Protein AF-A0A453MPE7-F1 (afdb_monomer)

Sequence (387 aa):
TKQEKRRRRRRMACNRCGKRKWESKEACIVCDARYCGYCVLRMMGSMPEGRKCVSCIGGPIDESKRSKLGKSSRTLARLLSPLEVRQILKAEKECQANQLRPEQLIVNGCPLRPEELTDLLSCSRPPQKLKPGRYWYDKESGLWGKDGQKPDRIVSSNLNFSGKLHAKASNGNTQVYINGREITKSELKILKVAHVQCPRDTHFWVYDDGRYEEEGQNNIKGKIWESALTRFACALFSLPVPPGDSNGTKDEIPFVPRAVPDYLDQKRIQKLLLLGPPSAGTSTIFKQAKYLYGTRFTQDELDAIKLMIQSNMFKYLGILLEGRERFEEEALSRLDQTIPEDEAAQKGNLFKPFTPVCFFRHICSVLNCSSMQMKIKLMVQIHVYTQ

Foldseek 3Di:
DVVVVVVVQQLQAQPPPRDRDPDDWQAAQAPRHTHALVCQCVQCPLLQQARHGLVCVLAAGDLVCLVVQLPDDPSCVVNDPPVSSNNRSLSNCQPPRHDDDQQQEAEQNRRGDPVLVLCQLQFPFHDPPDGRAAKYADQFQQFIDHFLAATQERGDHNRDTPHDGAQCRNPADQQEEENNHHHHPLVVVLCVQLVNDTDHNWYWYAGNQQFIDTPPDPDTPGHSQPDPRSVVSCVVSNHYDRDHPPPDDDPCPPPPVPPSRVNSPPDPPDDDDDDDDVPPCSVVVVVVCCSRPNDPQDPVRVVVVVVVVVVVVVVVVVVVVVVVVVVVVVVVVVVVVPDDPDDPDDDDDDPPPPDCVVVVVVVVVVCPPPSNVVVVVVVVVVVVPPD

InterPro domains:
  IPR053057 Extra-large GTP-binding protein [PTHR36486] (3-187)

Mean predicted aligned error: 16.66 Å

Secondary structure (DSSP, 8-state):
-HHHHHHHHHHTS-TTT----SS--EE-TTT--EE-HHHHHHHHTT-BTBS--TTTTTPPPPGGGGGGTT---HHHHHHS-HHHHHHHHHHHHHSGGGSPPGGGEEETTEEPPHHHHHHHHHSSSPPTT--SEEEEE-TTT-EEEETTS---EEPPS----SSPPPTTTT---SSEEETTEEPPHHHHHHHHHTT----TTEEEEE-TTSEEEETT--S--EETT-SHHHHHHHHHTT---PPP---S-----------S-TTTSTT----------TTSSHHHHHHHHHHHHSPPPPHHHHHHHHHHHHHHHHHHHHHHHHHHHHHHHHHHHHHHTT--S--------------THHHHHHHHHHHTSHHHHHHHHHHHHHHHT--

Radius of gyration: 36.45 Å; Cα contacts (8 Å, |Δi|>4): 467; chains: 1; bounding box: 91×44×114 Å

Organism: Aegilops tauschii subsp. strangulata (NCBI:txid200361)

Solvent-accessible surface area (backbone atoms only — not comparable to full-atom values): 22609 Å² total; per-residue (Å²): 107,77,64,56,55,52,53,54,54,55,73,45,27,19,73,81,82,58,53,69,59,92,66,70,56,49,52,21,65,58,82,62,51,30,24,40,82,90,46,33,54,80,46,24,55,91,22,80,57,10,61,28,31,70,90,42,64,80,50,56,57,52,74,91,49,57,90,53,58,54,60,86,50,79,47,54,68,73,76,43,54,73,64,56,50,49,52,25,29,47,26,29,56,51,30,74,43,60,46,87,56,34,75,46,31,26,39,25,87,30,60,39,46,70,65,46,45,48,50,50,66,65,40,97,36,43,75,78,86,74,67,78,45,54,27,30,54,40,42,58,37,6,40,28,26,44,53,58,33,59,54,61,39,65,35,54,48,72,62,78,62,97,32,62,66,46,41,61,36,30,56,31,83,54,56,29,27,49,70,64,26,27,35,32,70,68,56,54,50,46,39,51,67,48,69,50,88,72,61,77,76,37,47,30,42,45,38,49,78,32,38,30,28,45,70,94,46,101,50,79,76,49,50,58,62,73,46,70,67,29,48,50,50,26,58,78,70,58,38,59,76,61,76,72,91,72,81,82,72,95,72,73,69,77,77,66,77,73,66,67,58,76,66,73,56,74,75,80,82,79,84,83,85,86,84,71,64,95,86,68,46,62,69,56,53,50,54,51,48,35,68,76,76,47,73,75,81,49,70,70,56,50,53,53,49,51,52,52,51,52,52,50,51,54,52,51,51,50,53,53,51,54,52,48,51,54,51,54,51,56,53,51,55,56,54,67,74,69,62,74,99,79,76,97,79,76,96,77,89,80,91,68,78,82,60,67,62,63,61,50,54,52,49,50,61,63,54,63,42,74,71,51,56,52,53,55,55,47,51,56,51,53,60,73,70,74,116

pLDDT: mean 77.88, std 19.73, range [29.89, 96.62]

Structure (mmCIF, N/CA/C/O backbone):
data_AF-A0A453MPE7-F1
#
_entry.id   AF-A0A453MPE7-F1
#
loop_
_atom_site.group_PDB
_atom_site.id
_atom_site.type_symbol
_atom_site.label_atom_id
_atom_site.label_alt_id
_atom_site.label_comp_id
_atom_site.label_asym_id
_atom_site.label_entity_id
_atom_site.label_seq_id
_atom_site.pdbx_PDB_ins_code
_atom_site.Cartn_x
_atom_site.Cartn_y
_atom_site.Cartn_z
_atom_site.occupancy
_atom_site.B_iso_or_equiv
_atom_site.auth_seq_id
_atom_site.auth_comp_id
_atom_site.auth_asym_id
_atom_site.auth_atom_id
_atom_site.pdbx_PDB_model_num
ATOM 1 N N . THR A 1 1 ? -12.204 -27.503 -20.606 1.00 63.03 1 THR A N 1
ATOM 2 C CA . THR A 1 1 ? -12.668 -26.999 -21.925 1.00 63.03 1 THR A CA 1
ATOM 3 C C . THR A 1 1 ? -11.494 -26.732 -22.874 1.00 63.03 1 THR A C 1
ATOM 5 O O . THR A 1 1 ? -10.366 -26.526 -22.428 1.00 63.03 1 THR A O 1
ATOM 8 N N . LYS A 1 2 ? -11.717 -26.729 -24.199 1.00 56.97 2 LYS A N 1
ATOM 9 C CA . LYS A 1 2 ? -10.693 -26.462 -25.247 1.00 56.97 2 LYS A CA 1
ATOM 10 C C . LYS A 1 2 ? -10.025 -25.078 -25.081 1.00 56.97 2 LYS A C 1
ATOM 12 O O . LYS A 1 2 ? -8.844 -24.901 -25.388 1.00 56.97 2 LYS A O 1
ATOM 17 N N . GLN A 1 3 ? -10.761 -24.127 -24.506 1.00 55.16 3 GLN A N 1
ATOM 18 C CA . GLN A 1 3 ? -10.329 -22.763 -24.180 1.00 55.16 3 GLN A CA 1
ATOM 19 C C . GLN A 1 3 ? -9.338 -22.716 -22.997 1.00 55.16 3 GLN A C 1
ATOM 21 O O . GLN A 1 3 ? -8.318 -22.030 -23.081 1.00 55.16 3 GLN A O 1
ATOM 26 N N . GLU A 1 4 ? -9.551 -23.535 -21.959 1.00 56.50 4 GLU A N 1
ATOM 27 C CA . GLU A 1 4 ? -8.631 -23.729 -20.821 1.00 56.50 4 GLU A CA 1
ATOM 28 C C . GLU A 1 4 ? -7.264 -24.265 -21.290 1.00 56.50 4 GLU A C 1
ATOM 30 O O . GLU A 1 4 ? -6.205 -23.740 -20.935 1.00 56.50 4 GLU A O 1
ATOM 35 N N . LYS A 1 5 ? -7.273 -25.269 -22.183 1.00 55.72 5 LYS A N 1
ATOM 36 C CA . LYS A 1 5 ? -6.050 -25.840 -22.778 1.00 55.72 5 LYS A CA 1
ATOM 37 C C . LYS A 1 5 ? -5.304 -24.815 -23.648 1.00 55.72 5 LYS A C 1
ATOM 39 O O . LYS A 1 5 ? -4.077 -24.748 -23.586 1.00 55.72 5 LYS A O 1
ATOM 44 N N . ARG A 1 6 ? -6.011 -23.972 -24.415 1.00 59.34 6 ARG A N 1
ATOM 45 C CA . ARG A 1 6 ? -5.408 -22.864 -25.191 1.00 59.34 6 ARG A CA 1
ATOM 46 C C . ARG A 1 6 ? -4.797 -21.782 -24.286 1.00 59.34 6 ARG A C 1
ATOM 48 O O . ARG A 1 6 ? -3.678 -21.346 -24.555 1.00 59.34 6 ARG A O 1
ATOM 55 N N . ARG A 1 7 ? -5.464 -21.403 -23.186 1.00 59.88 7 ARG A N 1
ATOM 56 C CA . ARG A 1 7 ? -4.928 -20.472 -22.170 1.00 59.88 7 ARG A CA 1
ATOM 57 C C . ARG A 1 7 ? -3.668 -21.024 -21.493 1.00 59.88 7 ARG A C 1
ATOM 59 O O . ARG A 1 7 ? -2.670 -20.312 -21.408 1.00 59.88 7 ARG A O 1
ATOM 66 N N . ARG A 1 8 ? -3.658 -22.306 -21.101 1.00 58.84 8 ARG A N 1
ATOM 67 C CA . ARG A 1 8 ? -2.460 -22.983 -20.560 1.00 58.84 8 ARG A CA 1
ATOM 68 C C . ARG A 1 8 ? -1.302 -23.015 -21.566 1.00 58.84 8 ARG A C 1
ATOM 70 O O . ARG A 1 8 ? -0.178 -22.690 -21.199 1.00 58.84 8 ARG A O 1
ATOM 77 N N . ARG A 1 9 ? -1.574 -23.312 -22.843 1.00 56.69 9 ARG A N 1
ATOM 78 C CA . ARG A 1 9 ? -0.557 -23.311 -23.915 1.00 56.69 9 ARG A CA 1
ATOM 79 C C . ARG A 1 9 ? 0.051 -21.923 -24.163 1.00 56.69 9 ARG A C 1
ATOM 81 O O . ARG A 1 9 ? 1.258 -21.833 -24.367 1.00 56.69 9 ARG A O 1
ATOM 88 N N . ARG A 1 10 ? -0.744 -20.844 -24.097 1.00 58.81 10 ARG A N 1
ATOM 89 C CA . ARG A 1 10 ? -0.241 -19.456 -24.190 1.00 58.81 10 ARG A CA 1
ATOM 90 C C . ARG A 1 10 ? 0.620 -19.067 -22.983 1.00 58.81 10 ARG A C 1
ATOM 92 O O . ARG A 1 10 ? 1.672 -18.469 -23.173 1.00 58.81 10 ARG A O 1
ATOM 99 N N . ARG A 1 11 ? 0.255 -19.496 -21.766 1.00 63.97 11 ARG A N 1
ATOM 100 C CA . ARG A 1 11 ? 1.061 -19.275 -20.542 1.00 63.97 11 ARG A CA 1
ATOM 101 C C . ARG A 1 11 ? 2.455 -19.923 -20.602 1.00 63.97 11 ARG A C 1
ATOM 103 O O . ARG A 1 11 ? 3.358 -19.492 -19.890 1.00 63.97 11 ARG A O 1
ATOM 110 N N . MET A 1 12 ? 2.642 -20.934 -21.453 1.00 72.25 12 MET A N 1
ATOM 111 C CA . MET A 1 12 ? 3.911 -21.647 -21.634 1.00 72.25 12 MET A CA 1
ATOM 112 C C . MET A 1 12 ? 4.780 -21.109 -22.775 1.00 72.25 12 MET A C 1
ATOM 114 O O . MET A 1 12 ? 5.899 -21.589 -22.932 1.00 72.25 12 MET A O 1
ATOM 118 N N . ALA A 1 13 ? 4.346 -20.116 -23.556 1.00 87.38 13 ALA A N 1
ATOM 119 C CA . ALA A 1 13 ? 5.171 -19.470 -24.586 1.00 87.38 13 ALA A CA 1
ATOM 120 C C . ALA A 1 13 ? 5.829 -18.192 -24.042 1.00 87.38 13 ALA A C 1
ATOM 122 O O . ALA A 1 13 ? 5.435 -17.691 -22.992 1.00 87.38 13 ALA A O 1
ATOM 123 N N . CYS A 1 14 ? 6.926 -17.738 -24.644 1.00 91.12 14 CYS A N 1
ATOM 124 C CA . CYS A 1 14 ? 7.448 -16.398 -24.376 1.00 91.12 14 CYS A CA 1
ATOM 125 C C . CYS A 1 14 ? 6.673 -15.394 -25.235 1.00 91.12 14 CYS A C 1
ATOM 127 O O . CYS A 1 14 ? 6.566 -15.604 -26.439 1.00 91.12 14 CYS A O 1
ATOM 129 N N . ASN A 1 15 ? 6.190 -14.299 -24.644 1.00 91.94 15 ASN A N 1
ATOM 130 C CA . ASN A 1 15 ? 5.424 -13.269 -25.352 1.00 91.94 15 ASN A CA 1
ATOM 131 C C . ASN A 1 15 ? 6.216 -12.551 -26.454 1.00 91.94 15 ASN A C 1
ATOM 133 O O . ASN A 1 15 ? 5.603 -11.977 -27.342 1.00 91.94 15 ASN A O 1
ATOM 137 N N . ARG A 1 16 ? 7.554 -12.592 -26.413 1.00 90.19 16 ARG A N 1
ATOM 138 C CA . ARG A 1 16 ? 8.409 -12.013 -27.456 1.00 90.19 16 ARG A CA 1
ATOM 139 C C . ARG A 1 16 ? 8.795 -13.033 -28.525 1.00 90.19 16 ARG A C 1
ATOM 141 O O . ARG A 1 16 ? 8.471 -12.860 -29.685 1.00 90.19 16 ARG A O 1
ATOM 148 N N . CYS A 1 17 ? 9.524 -14.087 -28.148 1.00 91.06 17 CYS A N 1
ATOM 149 C CA . CYS A 1 17 ? 10.105 -15.018 -29.125 1.00 91.06 17 CYS A CA 1
ATOM 150 C C . CYS A 1 17 ? 9.214 -16.223 -29.461 1.00 91.06 17 CYS A C 1
ATOM 152 O O . CYS A 1 17 ? 9.641 -17.097 -30.208 1.00 91.06 17 CYS A O 1
ATOM 154 N N . GLY A 1 18 ? 8.037 -16.360 -28.841 1.00 87.44 18 GLY A N 1
ATOM 155 C CA . GLY A 1 18 ? 7.117 -17.486 -29.050 1.00 87.44 18 GLY A CA 1
ATOM 156 C C . GLY A 1 18 ? 7.599 -18.841 -28.509 1.00 87.44 18 GLY A C 1
ATOM 157 O O . GLY A 1 18 ? 6.794 -19.760 -28.345 1.00 87.44 18 GLY A O 1
ATOM 158 N N . LYS A 1 19 ? 8.888 -18.977 -28.162 1.00 86.50 19 LYS A N 1
ATOM 159 C CA . LYS A 1 19 ? 9.497 -20.250 -27.748 1.00 86.50 19 LYS A CA 1
ATOM 160 C C . LYS A 1 19 ? 8.888 -20.785 -26.447 1.00 86.50 19 LYS A C 1
ATOM 162 O O . LYS A 1 19 ? 8.710 -20.064 -25.454 1.00 86.50 19 LYS A O 1
ATOM 167 N N . ARG A 1 20 ? 8.603 -22.088 -26.440 1.00 79.31 20 ARG A N 1
ATOM 168 C CA . ARG A 1 20 ? 8.082 -22.842 -25.291 1.00 79.31 20 ARG A CA 1
ATOM 169 C C . ARG A 1 20 ? 9.226 -23.566 -24.590 1.00 79.31 20 ARG A C 1
ATOM 171 O O . ARG A 1 20 ? 9.431 -24.753 -24.787 1.00 79.31 20 ARG A O 1
ATOM 178 N N . LYS A 1 21 ? 10.008 -22.821 -23.810 1.00 70.00 21 LYS A N 1
ATOM 179 C CA . LYS A 1 21 ? 11.000 -23.415 -22.908 1.00 70.00 21 LYS A CA 1
ATOM 180 C C . LYS A 1 21 ? 10.341 -23.853 -21.597 1.00 70.00 21 LYS A C 1
ATOM 182 O O . LYS A 1 21 ? 9.449 -23.153 -21.113 1.00 70.00 21 LYS A O 1
ATOM 187 N N . TRP A 1 22 ? 10.829 -24.959 -21.036 1.00 67.12 22 TRP A N 1
ATOM 188 C CA . TRP A 1 22 ? 10.474 -25.469 -19.703 1.00 67.12 22 TRP A CA 1
ATOM 189 C C . TRP A 1 22 ? 11.052 -24.625 -18.554 1.00 67.12 22 TRP A C 1
ATOM 191 O O . TRP A 1 22 ? 10.605 -24.736 -17.416 1.00 67.12 22 TRP A O 1
ATOM 201 N N . GLU A 1 23 ? 12.022 -23.755 -18.849 1.00 75.62 23 GLU A N 1
ATOM 202 C CA . GLU A 1 23 ? 12.609 -22.811 -17.895 1.00 75.62 23 GLU A CA 1
ATOM 203 C C . GLU A 1 23 ? 11.562 -21.856 -17.290 1.00 75.62 23 GLU A C 1
ATOM 205 O O . GLU A 1 23 ? 10.585 -21.457 -17.940 1.00 75.62 23 GLU A O 1
ATOM 210 N N . SER A 1 24 ? 11.801 -21.433 -16.042 1.00 82.62 24 SER A N 1
ATOM 211 C CA . SER A 1 24 ? 10.992 -20.403 -15.393 1.00 82.62 24 SER A CA 1
ATOM 212 C C . SER A 1 24 ? 11.053 -19.092 -16.180 1.00 82.62 24 SER A C 1
ATOM 214 O O . SER A 1 24 ? 12.093 -18.695 -16.702 1.00 82.62 24 SER A O 1
ATOM 216 N N . LYS A 1 25 ? 9.911 -18.412 -16.267 1.00 89.69 25 LYS A N 1
ATOM 217 C CA . LYS A 1 25 ? 9.763 -17.136 -16.974 1.00 89.69 25 LYS A CA 1
ATOM 218 C C . LYS A 1 25 ? 9.441 -16.025 -16.009 1.00 89.69 25 LYS A C 1
ATOM 220 O O . LYS A 1 25 ? 8.715 -16.266 -15.042 1.00 89.69 25 LYS A O 1
ATOM 225 N N . GLU A 1 26 ? 9.905 -14.830 -16.339 1.00 93.19 26 GLU A N 1
ATOM 226 C CA . GLU A 1 26 ? 9.508 -13.625 -15.627 1.00 93.19 26 GLU A CA 1
ATOM 227 C C . GLU A 1 26 ? 8.218 -13.068 -16.211 1.00 93.19 26 GLU A C 1
ATOM 229 O O . GLU A 1 26 ? 8.052 -13.040 -17.430 1.00 93.19 26 GLU A O 1
ATOM 234 N N . ALA A 1 27 ? 7.288 -12.668 -15.350 1.00 93.31 27 ALA A N 1
ATOM 235 C CA . ALA A 1 27 ? 6.008 -12.117 -15.770 1.00 93.31 27 ALA A CA 1
ATOM 236 C C . ALA A 1 27 ? 5.960 -10.624 -15.466 1.00 93.31 27 ALA A C 1
ATOM 238 O O . ALA A 1 27 ? 6.362 -10.204 -14.383 1.00 93.31 27 ALA A O 1
ATOM 239 N N . CYS A 1 28 ? 5.428 -9.837 -16.400 1.00 94.25 28 CYS A N 1
ATOM 240 C CA . CYS A 1 28 ? 5.066 -8.462 -16.103 1.00 94.25 28 CYS A CA 1
ATOM 241 C C . CYS A 1 28 ? 3.946 -8.445 -15.060 1.00 94.25 28 CYS A C 1
ATOM 243 O O . CYS A 1 28 ? 2.913 -9.086 -15.251 1.00 94.25 28 CYS A O 1
ATOM 245 N N . ILE A 1 29 ? 4.137 -7.696 -13.974 1.00 93.69 29 ILE A N 1
ATOM 246 C CA . ILE A 1 29 ? 3.162 -7.620 -12.883 1.00 93.69 29 ILE A CA 1
ATOM 247 C C . ILE A 1 29 ? 1.847 -6.939 -13.302 1.00 93.69 29 ILE A C 1
ATOM 249 O O . ILE A 1 29 ? 0.798 -7.240 -12.739 1.00 93.69 29 ILE A O 1
ATOM 253 N N . VAL A 1 30 ? 1.880 -6.094 -14.335 1.00 93.81 30 VAL A N 1
ATOM 254 C CA . VAL A 1 30 ? 0.705 -5.394 -14.873 1.00 93.81 30 VAL A CA 1
ATOM 255 C C . VAL A 1 30 ? -0.036 -6.287 -15.875 1.00 93.81 30 VAL A C 1
ATOM 257 O O . VAL A 1 30 ? -1.110 -6.793 -15.566 1.00 93.81 30 VAL A O 1
ATOM 260 N N . CYS A 1 31 ? 0.558 -6.563 -17.042 1.00 93.38 31 CYS A N 1
ATOM 261 C CA . CYS A 1 31 ? -0.129 -7.234 -18.157 1.00 93.38 31 CYS A CA 1
ATOM 262 C C . CYS A 1 31 ? -0.021 -8.772 -18.180 1.00 93.38 31 CYS A C 1
ATOM 264 O O . CYS A 1 31 ? -0.506 -9.406 -19.115 1.00 93.38 31 CYS A O 1
ATOM 266 N N . ASP A 1 32 ? 0.663 -9.388 -17.210 1.00 92.75 32 ASP A N 1
ATOM 267 C CA . ASP A 1 32 ? 0.915 -10.839 -17.125 1.00 92.75 32 ASP A CA 1
ATOM 268 C C . ASP A 1 32 ? 1.680 -11.463 -18.306 1.00 92.75 32 ASP A C 1
ATOM 270 O O . ASP A 1 32 ? 1.853 -12.688 -18.360 1.00 92.75 32 ASP A O 1
ATOM 274 N N . ALA A 1 33 ? 2.197 -10.651 -19.233 1.00 92.75 33 ALA A N 1
ATOM 275 C CA . ALA A 1 33 ? 3.058 -11.115 -20.315 1.00 92.75 33 ALA A CA 1
ATOM 276 C C . ALA A 1 33 ? 4.319 -11.785 -19.750 1.00 92.75 33 ALA A C 1
ATOM 278 O O . ALA A 1 33 ? 4.974 -11.239 -18.859 1.00 92.75 33 ALA A O 1
ATOM 279 N N . ARG A 1 34 ? 4.666 -12.973 -20.263 1.00 92.62 34 ARG A N 1
ATOM 280 C CA . ARG A 1 34 ? 5.761 -13.801 -19.734 1.00 92.62 34 ARG A CA 1
ATOM 281 C C . ARG A 1 34 ? 6.949 -13.826 -20.687 1.00 92.62 34 ARG A C 1
ATOM 283 O O . ARG A 1 34 ? 6.812 -14.144 -21.870 1.00 92.62 34 ARG A O 1
ATOM 290 N N . TYR A 1 35 ? 8.143 -13.596 -20.158 1.00 92.12 35 TYR A N 1
ATOM 291 C CA . TYR A 1 35 ? 9.383 -13.517 -20.922 1.00 92.12 35 TYR A CA 1
ATOM 292 C C . TYR A 1 35 ? 10.392 -14.565 -20.443 1.00 92.12 35 TYR A C 1
ATOM 294 O O . TYR A 1 35 ? 10.542 -14.805 -19.246 1.00 92.12 35 TYR A O 1
ATOM 302 N N . CYS A 1 36 ? 11.061 -15.237 -21.385 1.00 91.12 36 CYS A N 1
ATOM 303 C CA . CYS A 1 36 ? 12.191 -16.109 -21.054 1.00 91.12 36 CYS A CA 1
ATOM 304 C C . CYS A 1 36 ? 13.419 -15.274 -20.666 1.00 91.12 36 CYS A C 1
ATOM 306 O O . CYS A 1 36 ? 13.466 -14.080 -20.967 1.00 91.12 36 CYS A O 1
ATOM 308 N N . GLY A 1 37 ? 14.428 -15.905 -20.059 1.00 88.25 37 GLY A N 1
ATOM 309 C CA . GLY A 1 37 ? 15.609 -15.187 -19.568 1.00 88.25 37 GLY A CA 1
ATOM 310 C C . GLY A 1 37 ? 16.366 -14.391 -20.637 1.00 88.25 37 GLY A C 1
ATOM 311 O O . GLY A 1 37 ? 16.838 -13.298 -20.366 1.00 88.25 37 GLY A O 1
ATOM 312 N N . TYR A 1 38 ? 16.364 -14.849 -21.891 1.00 89.44 38 TYR A N 1
ATOM 313 C CA . TYR A 1 38 ? 16.977 -14.115 -23.009 1.00 89.44 38 TYR A CA 1
ATOM 314 C C . TYR A 1 38 ? 16.170 -12.897 -23.482 1.00 89.44 38 TYR A C 1
ATOM 316 O O . TYR A 1 38 ? 16.699 -12.014 -24.151 1.00 89.44 38 TYR A O 1
ATOM 324 N N . CYS A 1 39 ? 14.863 -12.869 -23.218 1.00 92.12 39 CYS A N 1
ATOM 325 C CA . CYS A 1 39 ? 13.967 -11.817 -23.698 1.00 92.12 39 CYS A CA 1
ATOM 326 C C . CYS A 1 39 ? 13.581 -10.818 -22.607 1.00 92.12 39 CYS A C 1
ATOM 328 O O . CYS A 1 39 ? 13.139 -9.726 -22.951 1.00 92.12 39 CYS A O 1
ATOM 330 N N . VAL A 1 40 ? 13.719 -11.176 -21.327 1.00 92.25 40 VAL A N 1
ATOM 331 C CA . VAL A 1 40 ? 13.225 -10.357 -20.213 1.00 92.25 40 VAL A CA 1
ATOM 332 C C . VAL A 1 40 ? 13.891 -8.983 -20.168 1.00 92.25 40 VAL A C 1
ATOM 334 O O . VAL A 1 40 ? 13.175 -7.989 -20.206 1.00 92.25 40 VAL A O 1
ATOM 337 N N . LEU A 1 41 ? 15.224 -8.906 -20.220 1.00 90.31 41 LEU A N 1
ATOM 338 C CA . LEU A 1 41 ? 15.950 -7.628 -20.166 1.00 90.31 41 LEU A CA 1
ATOM 339 C C . LEU A 1 41 ? 15.633 -6.731 -21.366 1.00 90.31 41 LEU A C 1
ATOM 341 O O . LEU A 1 41 ? 15.549 -5.518 -21.238 1.00 90.31 41 LEU A O 1
ATOM 345 N N . ARG A 1 42 ? 15.351 -7.316 -22.534 1.00 90.50 42 ARG A N 1
ATOM 346 C CA . ARG A 1 42 ? 14.952 -6.527 -23.704 1.00 90.50 42 ARG A CA 1
ATOM 347 C C . ARG A 1 42 ? 13.510 -6.015 -23.643 1.00 90.50 42 ARG A C 1
ATOM 349 O O . ARG A 1 42 ? 13.171 -5.117 -24.399 1.00 90.50 42 ARG A O 1
ATOM 356 N N . MET A 1 43 ? 12.646 -6.636 -22.839 1.00 91.50 43 MET A N 1
ATOM 357 C CA . MET A 1 43 ? 11.226 -6.268 -22.734 1.00 91.50 43 MET A CA 1
ATOM 358 C C . MET A 1 43 ? 10.908 -5.467 -21.476 1.00 91.50 43 MET A C 1
ATOM 360 O O . MET A 1 43 ? 9.894 -4.776 -21.448 1.00 91.50 43 MET A O 1
ATOM 364 N N . MET A 1 44 ? 11.738 -5.574 -20.442 1.00 91.12 44 MET A N 1
ATOM 365 C CA . MET A 1 44 ? 11.601 -4.867 -19.166 1.00 91.12 44 MET A CA 1
ATOM 366 C C . MET A 1 44 ? 12.700 -3.816 -18.945 1.00 91.12 44 MET A C 1
ATOM 368 O O . MET A 1 44 ? 12.631 -3.058 -17.983 1.00 91.12 44 MET A O 1
ATOM 372 N N . GLY A 1 45 ? 13.691 -3.741 -19.840 1.00 87.25 45 GLY A N 1
ATOM 373 C CA . GLY A 1 45 ? 14.793 -2.788 -19.744 1.00 87.25 45 GLY A CA 1
ATOM 374 C C . GLY A 1 45 ? 15.602 -2.988 -18.463 1.00 87.25 45 GLY A C 1
ATOM 375 O O . GLY A 1 45 ? 15.871 -4.120 -18.058 1.00 87.25 45 GLY A O 1
ATOM 376 N N . SER A 1 46 ? 15.940 -1.874 -17.816 1.00 83.44 46 SER A N 1
ATOM 377 C CA . SER A 1 46 ? 16.605 -1.813 -16.509 1.00 83.44 46 SER A CA 1
ATOM 378 C C . SER A 1 46 ? 15.664 -2.017 -15.311 1.00 83.44 46 SER A C 1
ATOM 380 O O . SER A 1 46 ? 16.123 -1.983 -14.176 1.00 83.44 46 SER A O 1
ATOM 382 N N . MET A 1 47 ? 14.362 -2.245 -15.543 1.00 88.69 47 MET A N 1
ATOM 383 C CA . MET A 1 47 ? 13.336 -2.445 -14.505 1.00 88.69 47 MET A CA 1
ATOM 384 C C . MET A 1 47 ? 13.212 -1.294 -13.472 1.00 88.69 47 MET A C 1
ATOM 386 O O . MET A 1 47 ? 13.227 -1.551 -12.265 1.00 88.69 47 MET A O 1
ATOM 390 N N . PRO A 1 48 ? 13.011 -0.031 -13.912 1.00 85.75 48 PRO A N 1
ATOM 391 C CA . PRO A 1 48 ? 12.903 1.137 -13.022 1.00 85.75 48 PRO A CA 1
ATOM 392 C C . PRO A 1 48 ? 11.690 1.129 -12.087 1.00 85.75 48 PRO A C 1
ATOM 394 O O . PRO A 1 48 ? 11.720 1.754 -11.038 1.00 85.75 48 PRO A O 1
ATOM 397 N N . GLU A 1 49 ? 10.616 0.434 -12.456 1.00 91.88 49 GLU A N 1
ATOM 398 C CA . GLU A 1 49 ? 9.418 0.256 -11.622 1.00 91.88 49 GLU A CA 1
ATOM 399 C C . GLU A 1 49 ? 9.233 -1.215 -11.222 1.00 91.88 49 GLU A C 1
ATOM 401 O O . GLU A 1 49 ? 8.111 -1.707 -11.045 1.00 91.88 49 GLU A O 1
ATOM 406 N N . GLY A 1 50 ? 10.340 -1.957 -11.149 1.00 92.56 50 GLY A N 1
ATOM 407 C CA . GLY A 1 50 ? 10.317 -3.389 -10.908 1.00 92.56 50 GLY A CA 1
ATOM 408 C C . GLY A 1 50 ? 9.974 -4.202 -12.150 1.00 92.56 50 GLY A C 1
ATOM 409 O O . GLY A 1 50 ? 10.313 -3.848 -13.281 1.00 92.56 50 GLY A O 1
ATOM 410 N N . ARG A 1 51 ? 9.265 -5.318 -11.950 1.00 94.06 51 ARG A N 1
ATOM 411 C CA . ARG A 1 51 ? 8.900 -6.274 -13.011 1.00 94.06 51 ARG A CA 1
ATOM 412 C C . ARG A 1 51 ? 7.773 -5.775 -13.920 1.00 94.06 51 ARG A C 1
ATOM 414 O O . ARG A 1 51 ? 6.734 -6.426 -14.076 1.00 94.06 51 ARG A O 1
ATOM 421 N N . LYS A 1 52 ? 7.969 -4.628 -14.562 1.00 94.50 52 LYS A N 1
ATOM 422 C CA . LYS A 1 52 ? 7.086 -4.075 -15.593 1.00 94.50 52 LYS A CA 1
ATOM 423 C C . LYS A 1 52 ? 7.776 -4.149 -16.947 1.00 94.50 52 LYS A C 1
ATOM 425 O O . LYS A 1 52 ? 8.972 -3.906 -17.054 1.00 94.50 52 LYS A O 1
ATOM 430 N N . CYS A 1 53 ? 7.041 -4.532 -17.991 1.00 93.94 53 CYS A N 1
ATOM 431 C CA . CYS A 1 53 ? 7.563 -4.352 -19.343 1.00 93.94 53 CYS A CA 1
ATOM 432 C C . CYS A 1 53 ? 7.539 -2.868 -19.711 1.00 93.94 53 CYS A C 1
ATOM 434 O O . CYS A 1 53 ? 6.754 -2.113 -19.145 1.00 93.94 53 CYS A O 1
ATOM 436 N N . VAL A 1 54 ? 8.361 -2.466 -20.678 1.00 90.50 54 VAL A N 1
ATOM 437 C CA . VAL A 1 54 ? 8.524 -1.062 -21.101 1.00 90.50 54 VAL A CA 1
ATOM 438 C C . VAL A 1 54 ? 7.204 -0.373 -21.469 1.00 90.50 54 VAL A C 1
ATOM 440 O O . VAL A 1 54 ? 7.050 0.824 -21.280 1.00 90.50 54 VAL A O 1
ATOM 443 N N . SER A 1 55 ? 6.214 -1.131 -21.944 1.00 89.62 55 SER A N 1
ATOM 444 C CA . SER A 1 55 ? 4.874 -0.628 -22.270 1.00 89.62 55 SER A CA 1
ATOM 445 C C . SER A 1 55 ? 3.946 -0.447 -21.063 1.00 89.62 55 SER A C 1
ATOM 447 O O . SER A 1 55 ? 2.870 0.113 -21.216 1.00 89.62 55 SER A O 1
ATOM 449 N N . CYS A 1 56 ? 4.309 -0.983 -19.898 1.00 93.75 56 CYS A N 1
ATOM 450 C CA . CYS A 1 56 ? 3.504 -0.962 -18.675 1.00 93.75 56 CYS A CA 1
ATOM 451 C C . CYS A 1 56 ? 4.120 -0.099 -17.565 1.00 93.75 56 CYS A C 1
ATOM 453 O O . CYS A 1 56 ? 3.554 -0.051 -16.475 1.00 93.75 56 CYS A O 1
ATOM 455 N N . ILE A 1 57 ? 5.265 0.541 -17.814 1.00 89.38 57 ILE A N 1
ATOM 456 C CA . ILE A 1 57 ? 5.838 1.554 -16.916 1.00 89.38 57 ILE A CA 1
ATOM 457 C C . ILE A 1 57 ? 4.802 2.676 -16.727 1.00 89.38 57 ILE A C 1
ATOM 459 O O . ILE A 1 57 ? 4.101 3.029 -17.674 1.00 89.38 57 ILE A O 1
ATOM 463 N N . GLY A 1 58 ? 4.636 3.158 -15.495 1.00 87.62 58 GLY A N 1
ATOM 464 C CA . GLY A 1 58 ? 3.586 4.096 -15.088 1.00 87.62 58 GLY A CA 1
ATOM 465 C C . GLY A 1 58 ? 2.210 3.457 -14.859 1.00 87.62 58 GLY A C 1
ATOM 466 O O . GLY A 1 58 ? 1.341 4.065 -14.241 1.00 87.62 58 GLY A O 1
ATOM 467 N N . GLY A 1 59 ? 1.993 2.216 -15.308 1.00 89.62 59 GLY A N 1
ATOM 468 C CA . GLY A 1 59 ? 0.721 1.514 -15.142 1.00 89.62 59 GLY A CA 1
ATOM 469 C C . GLY A 1 59 ? 0.538 0.945 -13.728 1.00 89.62 59 GLY A C 1
ATOM 470 O O . GLY A 1 59 ? 1.496 0.380 -13.180 1.00 89.62 59 GLY A O 1
ATOM 471 N N . PRO A 1 60 ? -0.671 1.027 -13.139 1.00 90.56 60 PRO A N 1
ATOM 472 C CA . PRO A 1 60 ? -0.943 0.458 -11.827 1.00 90.56 60 PRO A CA 1
ATOM 473 C C . PRO A 1 60 ? -0.964 -1.071 -11.869 1.00 90.56 60 PRO A C 1
ATOM 475 O O . PRO A 1 60 ? -1.247 -1.693 -12.897 1.00 90.56 60 PRO A O 1
ATOM 478 N N . ILE A 1 61 ? -0.674 -1.693 -10.729 1.00 92.62 61 ILE A N 1
ATOM 479 C CA . ILE A 1 61 ? -0.803 -3.144 -10.581 1.00 92.62 61 ILE A CA 1
ATOM 480 C C . ILE A 1 61 ? -2.246 -3.555 -10.307 1.00 92.62 61 ILE A C 1
ATOM 482 O O . ILE A 1 61 ? -3.047 -2.801 -9.763 1.00 92.62 61 ILE A O 1
ATOM 486 N N . ASP A 1 62 ? -2.537 -4.817 -10.607 1.00 89.56 62 ASP A N 1
ATOM 487 C CA . ASP A 1 62 ? -3.697 -5.497 -10.046 1.00 89.56 62 ASP A CA 1
ATOM 488 C C . ASP A 1 62 ? -3.479 -5.734 -8.542 1.00 89.56 62 ASP A C 1
ATOM 490 O O . ASP A 1 62 ? -2.467 -6.301 -8.112 1.00 89.56 62 ASP A O 1
ATOM 494 N N . GLU A 1 63 ? -4.460 -5.328 -7.745 1.00 87.38 63 GLU A N 1
ATOM 495 C CA . GLU A 1 63 ? -4.444 -5.402 -6.288 1.00 87.38 63 GLU A CA 1
ATOM 496 C C . GLU A 1 63 ? -4.298 -6.828 -5.742 1.00 87.38 63 GLU A C 1
ATOM 498 O O . GLU A 1 63 ? -3.653 -7.050 -4.711 1.00 87.38 63 GLU A O 1
ATOM 503 N N . SER A 1 64 ? -4.778 -7.832 -6.481 1.00 86.31 64 SER A N 1
ATOM 504 C CA . SER A 1 64 ? -4.570 -9.246 -6.148 1.00 86.31 64 SER A CA 1
ATOM 505 C C . SER A 1 64 ? -3.083 -9.639 -6.119 1.00 86.31 64 SER A C 1
ATOM 507 O O . SER A 1 64 ? -2.682 -10.590 -5.436 1.00 86.31 64 SER A O 1
ATOM 509 N N . LYS A 1 65 ? -2.227 -8.885 -6.823 1.00 89.12 65 LYS A N 1
ATOM 510 C CA . LYS A 1 65 ? -0.784 -9.125 -6.936 1.00 89.12 65 LYS A CA 1
ATOM 511 C C . LYS A 1 65 ? 0.036 -8.338 -5.917 1.00 89.12 65 LYS A C 1
ATOM 513 O O . LYS A 1 65 ? 1.217 -8.653 -5.772 1.00 89.12 65 LYS A O 1
ATOM 518 N N . ARG A 1 66 ? -0.549 -7.408 -5.146 1.00 88.25 66 ARG A N 1
ATOM 519 C CA . ARG A 1 66 ? 0.194 -6.587 -4.165 1.00 88.25 66 ARG A CA 1
ATOM 520 C C . ARG A 1 66 ? 0.974 -7.431 -3.150 1.00 88.25 66 ARG A C 1
ATOM 522 O O . ARG A 1 66 ? 2.111 -7.121 -2.816 1.00 88.25 66 ARG A O 1
ATOM 529 N N . SER A 1 67 ? 0.425 -8.575 -2.734 1.00 86.38 67 SER A N 1
ATOM 530 C CA . SER A 1 67 ? 1.100 -9.530 -1.832 1.00 86.38 67 SER A CA 1
ATOM 531 C C . SER A 1 67 ? 2.384 -10.163 -2.402 1.00 86.38 67 SER A C 1
ATOM 533 O O . SER A 1 67 ? 3.131 -10.825 -1.671 1.00 86.38 67 SER A O 1
ATOM 535 N N . LYS A 1 68 ? 2.630 -10.007 -3.708 1.00 89.25 68 LYS A N 1
ATOM 536 C CA . LYS A 1 68 ? 3.807 -10.503 -4.430 1.00 89.25 68 LYS A CA 1
ATOM 537 C C . LYS A 1 68 ? 4.860 -9.419 -4.672 1.00 89.25 68 LYS A C 1
ATOM 539 O O . LYS A 1 68 ? 5.926 -9.770 -5.181 1.00 89.25 68 LYS A O 1
ATOM 544 N N . LEU A 1 69 ? 4.580 -8.158 -4.326 1.00 90.06 69 LEU A N 1
ATOM 545 C CA . LEU A 1 69 ? 5.517 -7.058 -4.539 1.00 90.06 69 LEU A CA 1
ATOM 546 C C . LEU A 1 69 ? 6.817 -7.269 -3.770 1.00 90.06 69 LEU A C 1
ATOM 548 O O . LEU A 1 69 ? 6.826 -7.602 -2.580 1.00 90.06 69 LEU A O 1
ATOM 552 N N . GLY A 1 70 ? 7.921 -7.087 -4.487 1.00 89.00 70 GLY A N 1
ATOM 553 C CA . GLY A 1 70 ? 9.279 -7.229 -3.986 1.00 89.00 70 GLY A CA 1
ATOM 554 C C . GLY A 1 70 ? 9.635 -8.634 -3.493 1.00 89.00 70 GLY A C 1
ATOM 555 O O . GLY A 1 70 ? 10.574 -8.795 -2.715 1.00 89.00 70 GLY A O 1
ATOM 556 N N . LYS A 1 71 ? 8.897 -9.660 -3.938 1.00 90.81 71 LYS A N 1
ATOM 557 C CA . LYS A 1 71 ? 9.321 -11.059 -3.827 1.00 90.81 71 LYS A CA 1
ATOM 558 C C . LYS A 1 71 ? 10.144 -11.424 -5.058 1.00 90.81 71 LYS A C 1
ATOM 560 O O . LYS A 1 71 ? 9.633 -11.373 -6.177 1.00 90.81 71 LYS A O 1
ATOM 565 N N . SER A 1 72 ? 11.398 -11.810 -4.830 1.00 86.75 72 SER A N 1
ATOM 566 C CA . SER A 1 72 ? 12.306 -12.232 -5.898 1.00 86.75 72 SER A CA 1
ATOM 567 C C . SER A 1 72 ? 11.795 -13.481 -6.614 1.00 86.75 72 SER A C 1
ATOM 569 O O . SER A 1 72 ? 11.154 -14.350 -6.017 1.00 86.75 72 SER A O 1
ATOM 571 N N . SER A 1 73 ? 12.109 -13.586 -7.900 1.00 88.38 73 SER A N 1
ATOM 572 C CA . SER A 1 73 ? 11.883 -14.788 -8.688 1.00 88.38 73 SER A CA 1
ATOM 573 C C . SER A 1 73 ? 13.201 -15.534 -8.907 1.00 88.38 73 SER A C 1
ATOM 575 O O . SER A 1 73 ? 14.281 -14.946 -8.977 1.00 88.38 73 SER A O 1
ATOM 577 N N . ARG A 1 74 ? 13.107 -16.852 -9.115 1.00 88.44 74 ARG A N 1
ATOM 578 C CA . ARG A 1 74 ? 14.266 -17.666 -9.518 1.00 88.44 74 ARG A CA 1
ATOM 579 C C . ARG A 1 74 ? 14.865 -17.218 -10.853 1.00 88.44 74 ARG A C 1
ATOM 581 O O . ARG A 1 74 ? 16.046 -17.432 -11.082 1.00 88.44 74 ARG A O 1
ATOM 588 N N . THR A 1 75 ? 14.062 -16.627 -11.737 1.00 88.19 75 THR A N 1
ATOM 589 C CA . THR A 1 75 ? 14.524 -16.153 -13.046 1.00 88.19 75 THR A CA 1
ATOM 590 C C . THR A 1 75 ? 15.397 -14.910 -12.891 1.00 88.19 75 THR A C 1
ATOM 592 O O . THR A 1 75 ? 16.487 -14.882 -13.448 1.00 88.19 75 THR A O 1
ATOM 595 N N . LEU A 1 76 ? 14.967 -13.920 -12.099 1.00 89.81 76 LEU A N 1
ATOM 596 C CA . LEU A 1 76 ? 15.752 -12.709 -11.842 1.00 89.81 76 LEU A CA 1
ATOM 597 C C . LEU A 1 76 ? 17.054 -13.028 -11.109 1.00 89.81 76 LEU A C 1
ATOM 599 O O . LEU A 1 76 ? 18.110 -12.584 -11.540 1.00 89.81 76 LEU A O 1
ATOM 603 N N . ALA A 1 77 ? 16.989 -13.872 -10.076 1.00 90.69 77 ALA A N 1
ATOM 604 C CA . ALA A 1 77 ? 18.164 -14.278 -9.306 1.00 90.69 77 ALA A CA 1
ATOM 605 C C . ALA A 1 77 ? 19.232 -15.029 -10.128 1.00 90.69 77 ALA A C 1
ATOM 607 O O . ALA A 1 77 ? 20.375 -15.108 -9.701 1.00 90.69 77 ALA A O 1
ATOM 608 N N . ARG A 1 78 ? 18.869 -15.602 -11.285 1.00 89.75 78 ARG A N 1
ATOM 609 C CA . ARG A 1 78 ? 19.816 -16.257 -12.206 1.00 89.75 78 ARG A CA 1
ATOM 610 C C . ARG A 1 78 ? 20.418 -15.310 -13.238 1.00 89.75 78 ARG A C 1
ATOM 612 O O . ARG A 1 78 ? 21.463 -15.623 -13.789 1.00 89.75 78 ARG A O 1
ATOM 619 N N . LEU A 1 79 ? 19.711 -14.234 -13.578 1.00 88.81 79 LEU A N 1
ATOM 620 C CA . LEU A 1 79 ? 20.085 -13.340 -14.677 1.00 88.81 79 LEU A CA 1
ATOM 621 C C . LEU A 1 79 ? 20.855 -12.113 -14.208 1.00 88.81 79 LEU A C 1
ATOM 623 O O . LEU A 1 79 ? 21.562 -11.517 -15.011 1.00 88.81 79 LEU A O 1
ATOM 627 N N . LEU A 1 80 ? 20.662 -11.721 -12.951 1.00 90.50 80 LEU A N 1
ATOM 628 C CA . LEU A 1 80 ? 21.153 -10.472 -12.389 1.00 90.50 80 LEU A CA 1
ATOM 629 C C . LEU A 1 80 ? 21.881 -10.733 -11.075 1.00 90.50 80 LEU A C 1
ATOM 631 O O . LEU A 1 80 ? 21.608 -11.717 -10.379 1.00 90.50 80 LEU A O 1
ATOM 635 N N . SER A 1 81 ? 22.780 -9.822 -10.717 1.00 92.88 81 SER A N 1
ATOM 636 C CA . SER A 1 81 ? 23.476 -9.862 -9.437 1.00 92.88 81 SER A CA 1
ATOM 637 C C . SER A 1 81 ? 22.502 -9.657 -8.263 1.00 92.88 81 SER A C 1
ATOM 639 O O . SER A 1 81 ? 21.453 -9.018 -8.407 1.00 92.88 81 SER A O 1
ATOM 641 N N . PRO A 1 82 ? 22.839 -10.138 -7.051 1.00 93.69 82 PRO A N 1
ATOM 642 C CA . PRO A 1 82 ? 21.998 -9.936 -5.873 1.00 93.69 82 PRO A CA 1
ATOM 643 C C . PRO A 1 82 ? 21.686 -8.463 -5.569 1.00 93.69 82 PRO A C 1
ATOM 645 O O . PRO A 1 82 ? 20.606 -8.168 -5.057 1.00 93.69 82 PRO A O 1
ATOM 648 N N . LEU A 1 83 ? 22.606 -7.542 -5.876 1.00 91.00 83 LEU A N 1
ATOM 649 C CA . LEU A 1 83 ? 22.418 -6.105 -5.660 1.00 91.00 83 LEU A CA 1
ATOM 650 C C . LEU A 1 83 ? 21.396 -5.518 -6.636 1.00 91.00 83 LEU A C 1
ATOM 652 O O . LEU A 1 83 ? 20.461 -4.851 -6.196 1.00 91.00 83 LEU A O 1
ATOM 656 N N . GLU A 1 84 ? 21.509 -5.837 -7.926 1.00 90.38 84 GLU A N 1
ATOM 657 C CA . GLU A 1 84 ? 20.543 -5.407 -8.945 1.00 90.38 84 GLU A CA 1
ATOM 658 C C . GLU A 1 84 ? 19.144 -5.940 -8.632 1.00 90.38 84 GLU A C 1
ATOM 660 O O . GLU A 1 84 ? 18.166 -5.198 -8.665 1.00 90.38 84 GLU A O 1
ATOM 665 N N . VAL A 1 85 ? 19.032 -7.213 -8.236 1.00 92.88 85 VAL A N 1
ATOM 666 C CA . VAL A 1 85 ? 17.742 -7.792 -7.841 1.00 92.88 85 VAL A CA 1
ATOM 667 C C . VAL A 1 85 ? 17.144 -7.036 -6.654 1.00 92.88 85 VAL A C 1
ATOM 669 O O . VAL A 1 85 ? 15.952 -6.733 -6.666 1.00 92.88 85 VAL A O 1
ATOM 672 N N . ARG A 1 86 ? 17.940 -6.688 -5.635 1.00 91.44 86 ARG A N 1
ATOM 673 C CA . ARG A 1 86 ? 17.448 -5.886 -4.501 1.00 91.44 86 ARG A CA 1
ATOM 674 C C . ARG A 1 86 ? 16.976 -4.506 -4.946 1.00 91.44 86 ARG A C 1
ATOM 676 O O . ARG A 1 86 ? 15.910 -4.091 -4.505 1.00 91.44 86 ARG A O 1
ATOM 683 N N . GLN A 1 87 ? 17.719 -3.826 -5.816 1.00 90.50 87 GLN A N 1
ATOM 684 C CA . GLN A 1 87 ? 17.342 -2.509 -6.341 1.00 90.50 87 GLN A CA 1
ATOM 685 C C . GLN A 1 87 ? 16.032 -2.572 -7.130 1.00 90.50 87 GLN A C 1
ATOM 687 O O . GLN A 1 87 ? 15.129 -1.783 -6.876 1.00 90.50 87 GLN A O 1
ATOM 692 N N . ILE A 1 88 ? 15.880 -3.568 -8.003 1.00 91.44 88 ILE A N 1
ATOM 693 C CA . ILE A 1 88 ? 14.657 -3.795 -8.782 1.00 91.44 88 ILE A CA 1
ATOM 694 C C . ILE A 1 88 ? 13.461 -4.050 -7.864 1.00 91.44 88 ILE A C 1
ATOM 696 O O . ILE A 1 88 ? 12.384 -3.502 -8.077 1.0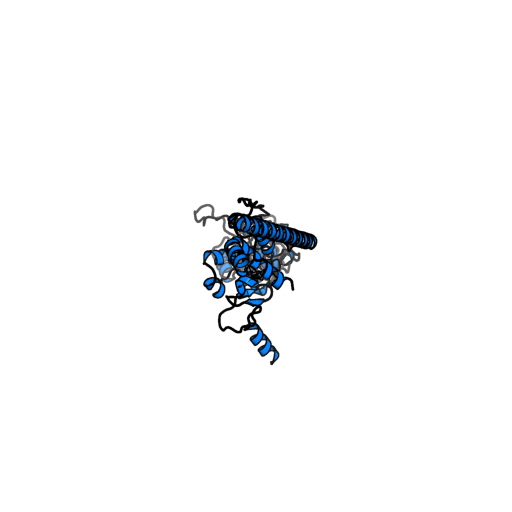0 91.44 88 ILE A O 1
ATOM 700 N N . LEU A 1 89 ? 13.627 -4.879 -6.830 1.00 93.38 89 LEU A N 1
ATOM 701 C CA . LEU A 1 89 ? 12.547 -5.188 -5.890 1.00 93.38 89 LEU A CA 1
ATOM 702 C C . LEU A 1 89 ? 12.243 -4.025 -4.935 1.00 93.38 89 LEU A C 1
ATOM 704 O O . LEU A 1 89 ? 11.098 -3.907 -4.500 1.00 93.38 89 LEU A O 1
ATOM 708 N N . LYS A 1 90 ? 13.234 -3.180 -4.618 1.00 89.94 90 LYS A N 1
ATOM 709 C CA . LYS A 1 90 ? 13.044 -1.912 -3.898 1.00 89.94 90 LYS A CA 1
ATOM 710 C C . LYS A 1 90 ? 12.204 -0.963 -4.760 1.00 89.94 90 LYS A C 1
ATOM 712 O O . LYS A 1 90 ? 11.108 -0.590 -4.354 1.00 89.94 90 LYS A O 1
ATOM 717 N N . ALA A 1 91 ? 12.627 -0.726 -5.999 1.00 89.44 91 ALA A N 1
ATOM 718 C CA . ALA A 1 91 ? 11.910 0.096 -6.969 1.00 89.44 91 ALA A CA 1
ATOM 719 C C . ALA A 1 91 ? 10.492 -0.426 -7.271 1.00 89.44 91 ALA A C 1
ATOM 721 O O . ALA A 1 91 ? 9.550 0.352 -7.388 1.00 89.44 91 ALA A O 1
ATOM 722 N N . GLU A 1 92 ? 10.300 -1.749 -7.319 1.00 93.25 92 GLU A N 1
ATOM 723 C CA . GLU A 1 92 ? 8.978 -2.373 -7.448 1.00 93.25 92 GLU A CA 1
ATOM 724 C C . GLU A 1 92 ? 8.040 -2.010 -6.291 1.00 93.25 92 GLU A C 1
ATOM 726 O O . GLU A 1 92 ? 6.837 -1.858 -6.496 1.00 93.25 92 GLU A O 1
ATOM 731 N N . LYS A 1 93 ? 8.557 -1.925 -5.063 1.00 89.38 93 LYS A N 1
ATOM 732 C CA . LYS A 1 93 ? 7.745 -1.592 -3.889 1.00 89.38 93 LYS A CA 1
ATOM 733 C C . LYS A 1 93 ? 7.513 -0.100 -3.738 1.00 89.38 93 LYS A C 1
ATOM 735 O O . LYS A 1 93 ? 6.503 0.258 -3.151 1.00 89.38 93 LYS A O 1
ATOM 740 N N . GLU A 1 94 ? 8.445 0.726 -4.199 1.00 86.75 94 GLU A N 1
ATOM 741 C CA . GLU A 1 94 ? 8.478 2.163 -3.917 1.00 86.75 94 GLU A CA 1
ATOM 742 C C . GLU A 1 94 ? 7.940 3.022 -5.059 1.00 86.75 94 GLU A C 1
ATOM 744 O O . GLU A 1 94 ? 7.514 4.146 -4.814 1.00 86.75 94 GLU A O 1
ATOM 749 N N . CYS A 1 95 ? 7.866 2.512 -6.291 1.00 86.00 95 CYS A N 1
ATOM 750 C CA . CYS A 1 95 ? 7.371 3.319 -7.401 1.00 86.00 95 CYS A CA 1
ATOM 751 C C . CYS A 1 95 ? 5.926 3.795 -7.177 1.00 86.00 95 CYS A C 1
ATOM 753 O O . CYS A 1 95 ? 5.067 3.053 -6.689 1.00 86.00 95 CYS A O 1
ATOM 755 N N . GLN A 1 96 ? 5.656 5.039 -7.580 1.00 85.06 96 GLN A N 1
ATOM 756 C CA . GLN A 1 96 ? 4.374 5.716 -7.373 1.00 85.06 96 GLN A CA 1
ATOM 757 C C . GLN A 1 96 ? 3.190 4.903 -7.914 1.00 85.06 96 GLN A C 1
ATOM 759 O O . GLN A 1 96 ? 2.173 4.758 -7.244 1.00 85.06 96 GLN A O 1
ATOM 764 N N . ALA A 1 97 ? 3.347 4.299 -9.094 1.00 87.44 97 ALA A N 1
ATOM 765 C CA . ALA A 1 97 ? 2.307 3.499 -9.734 1.00 87.44 97 ALA A CA 1
ATOM 766 C C . ALA A 1 97 ? 1.908 2.234 -8.942 1.00 87.44 97 ALA A C 1
ATOM 768 O O . ALA A 1 97 ? 0.838 1.676 -9.185 1.00 87.44 97 ALA A O 1
ATOM 769 N N . ASN A 1 98 ? 2.746 1.759 -8.013 1.00 89.62 98 ASN A N 1
ATOM 770 C CA . ASN A 1 98 ? 2.447 0.589 -7.179 1.00 89.62 98 ASN A CA 1
ATOM 771 C C . ASN A 1 98 ? 1.975 0.966 -5.764 1.00 89.62 98 ASN A C 1
ATOM 773 O O . ASN A 1 98 ? 1.487 0.082 -5.042 1.00 89.62 98 ASN A O 1
ATOM 777 N N . GLN A 1 99 ? 2.090 2.244 -5.381 1.00 86.88 99 GLN A N 1
ATOM 778 C CA . GLN A 1 99 ? 1.592 2.740 -4.101 1.00 86.88 99 GLN A CA 1
ATOM 779 C C . GLN A 1 99 ? 0.070 2.666 -4.021 1.00 86.88 99 GLN A C 1
ATOM 781 O O . GLN A 1 99 ? -0.640 2.586 -5.026 1.00 86.88 99 GLN A O 1
ATOM 786 N N . LEU A 1 100 ? -0.430 2.647 -2.787 1.00 86.25 100 LEU A N 1
ATOM 787 C CA . LEU A 1 100 ? -1.852 2.809 -2.521 1.00 86.25 100 LEU A CA 1
ATOM 788 C C . LEU A 1 100 ? -2.28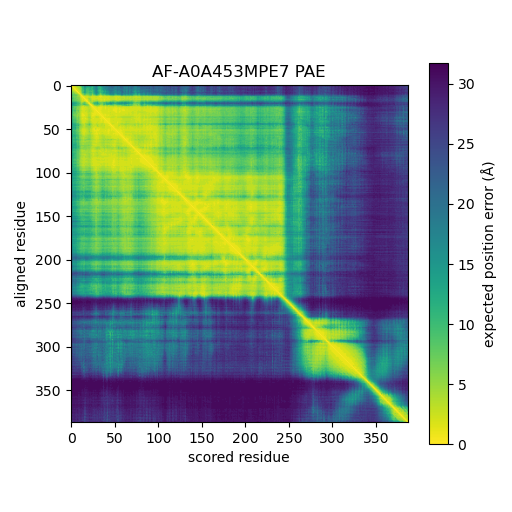6 4.197 -2.974 1.00 86.25 100 LEU A C 1
ATOM 790 O O . LEU A 1 100 ? -1.655 5.189 -2.618 1.00 86.25 100 LEU A O 1
ATOM 794 N N . ARG A 1 101 ? -3.375 4.255 -3.733 1.00 87.75 101 ARG A N 1
ATOM 795 C CA . ARG A 1 101 ? -4.006 5.526 -4.071 1.00 87.75 101 ARG A CA 1
ATOM 796 C C . ARG A 1 101 ? -5.039 5.885 -2.997 1.00 87.75 101 ARG A C 1
ATOM 798 O O . ARG A 1 101 ? -5.710 4.965 -2.513 1.00 87.75 101 ARG A O 1
ATOM 805 N N . PRO A 1 102 ? -5.192 7.168 -2.630 1.00 90.00 102 PRO A N 1
ATOM 806 C CA . PRO A 1 102 ? -6.142 7.591 -1.600 1.00 90.00 102 PRO A CA 1
ATOM 807 C C . PRO A 1 102 ? -7.573 7.104 -1.866 1.00 90.00 102 PRO A C 1
ATOM 809 O O . PRO A 1 102 ? -8.231 6.576 -0.974 1.00 90.00 102 PRO A O 1
ATOM 812 N N . GLU A 1 103 ? -8.010 7.121 -3.126 1.00 90.06 103 GLU A N 1
ATOM 813 C CA . GLU A 1 103 ? -9.379 6.764 -3.526 1.00 90.06 103 GLU A CA 1
ATOM 814 C C . GLU A 1 103 ? -9.686 5.267 -3.347 1.00 90.06 103 GLU A C 1
ATOM 816 O O . GLU A 1 103 ? -10.840 4.842 -3.373 1.00 90.06 103 GLU A O 1
ATOM 821 N N . GLN A 1 104 ? -8.652 4.438 -3.175 1.00 91.19 104 GLN A N 1
ATOM 822 C CA . GLN A 1 104 ? -8.789 3.002 -2.924 1.00 91.19 104 GLN A CA 1
ATOM 823 C C . GLN A 1 104 ? -9.050 2.677 -1.447 1.00 91.19 104 GLN A C 1
ATOM 825 O O . GLN A 1 104 ? -9.302 1.514 -1.108 1.00 91.19 104 GLN A O 1
ATOM 830 N N . LEU A 1 105 ? -8.943 3.676 -0.573 1.00 93.94 105 LEU A N 1
ATOM 831 C CA . LEU A 1 105 ? -9.101 3.564 0.866 1.00 93.94 105 LEU A CA 1
ATOM 832 C C . LEU A 1 105 ? -10.296 4.408 1.281 1.00 93.94 105 LEU A C 1
ATOM 834 O O . LEU A 1 105 ? -10.283 5.627 1.162 1.00 93.94 105 LEU A O 1
ATOM 838 N N . ILE A 1 106 ? -11.336 3.740 1.765 1.00 95.69 106 ILE A N 1
ATOM 839 C CA . ILE A 1 106 ? -12.529 4.399 2.288 1.00 95.69 106 ILE A CA 1
ATOM 840 C C . ILE A 1 106 ? -12.451 4.302 3.803 1.00 95.69 106 ILE A C 1
ATOM 842 O O . ILE A 1 106 ? -12.490 3.194 4.337 1.00 95.69 106 ILE A O 1
ATOM 846 N N . VAL A 1 107 ? -12.331 5.435 4.485 1.00 96.25 107 VAL A N 1
ATOM 847 C CA . VAL A 1 107 ? -12.297 5.516 5.948 1.00 96.25 107 VAL A CA 1
ATOM 848 C C . VAL A 1 107 ? -13.531 6.275 6.404 1.00 96.25 107 VAL A C 1
ATOM 850 O O . VAL A 1 107 ? -13.813 7.362 5.904 1.00 96.25 107 VAL A O 1
ATOM 853 N N . ASN A 1 108 ? -14.294 5.688 7.328 1.00 95.94 108 ASN A N 1
ATOM 854 C CA . ASN A 1 108 ? -15.514 6.302 7.863 1.00 95.94 108 ASN A CA 1
ATOM 855 C C . ASN A 1 108 ? -16.512 6.719 6.759 1.00 95.94 108 ASN A C 1
ATOM 857 O O . ASN A 1 108 ? -17.137 7.773 6.815 1.00 95.94 108 ASN A O 1
ATOM 861 N N . GLY A 1 109 ? -16.631 5.888 5.718 1.00 93.25 109 GLY A N 1
ATOM 862 C CA . GLY A 1 109 ? -17.562 6.090 4.603 1.00 93.25 109 GLY A CA 1
ATOM 863 C C . GLY A 1 109 ? -17.072 7.010 3.478 1.00 93.25 109 GLY A C 1
ATOM 864 O O . GLY A 1 109 ? -17.660 6.972 2.398 1.00 93.25 109 GLY A O 1
ATOM 865 N N . CYS A 1 110 ? -15.979 7.755 3.666 1.00 94.69 110 CYS A N 1
ATOM 866 C CA . CYS A 1 110 ? -15.426 8.666 2.659 1.00 94.69 110 CYS A CA 1
ATOM 867 C C . CYS A 1 110 ? -14.100 8.137 2.080 1.00 94.69 110 CYS A C 1
ATOM 869 O O . CYS A 1 110 ? -13.306 7.560 2.827 1.00 94.69 110 CYS A O 1
ATOM 871 N N . PRO A 1 111 ? -13.828 8.306 0.770 1.00 95.81 111 PRO A N 1
ATOM 872 C CA . PRO A 1 111 ? -12.496 8.052 0.224 1.00 95.81 111 PRO A CA 1
ATOM 873 C C . PRO A 1 111 ? -11.483 9.017 0.850 1.00 95.81 111 PRO A C 1
ATOM 875 O O . PRO A 1 111 ? -11.805 10.185 1.070 1.00 95.81 111 PRO A O 1
ATOM 878 N N . LEU A 1 112 ? -10.272 8.532 1.126 1.00 94.19 112 LEU A N 1
ATOM 879 C CA . LEU A 1 112 ? -9.210 9.376 1.668 1.00 94.19 112 LEU A CA 1
ATOM 880 C C . LEU A 1 112 ? -8.776 10.436 0.658 1.00 94.19 112 LEU A C 1
ATOM 882 O O . LEU A 1 112 ? -8.710 10.181 -0.547 1.00 94.19 112 LEU A O 1
ATOM 886 N N . ARG A 1 113 ? -8.400 11.604 1.175 1.00 92.25 113 ARG A N 1
ATOM 887 C CA . ARG A 1 113 ? -7.665 12.628 0.422 1.00 92.25 113 ARG A CA 1
ATOM 888 C C . ARG A 1 113 ? -6.153 12.346 0.435 1.00 92.25 113 ARG A C 1
ATOM 890 O O . ARG A 1 113 ? -5.677 11.632 1.323 1.00 92.25 113 ARG A O 1
ATOM 897 N N . PRO A 1 114 ? -5.371 12.884 -0.519 1.00 89.94 114 PRO A N 1
ATOM 898 C CA . PRO A 1 114 ? -3.914 12.723 -0.528 1.00 89.94 114 PRO A CA 1
ATOM 899 C C . PRO A 1 114 ? -3.236 13.160 0.779 1.00 89.94 114 PRO A C 1
ATOM 901 O O . PRO A 1 114 ? -2.318 12.486 1.250 1.00 89.94 114 PRO A O 1
ATOM 904 N N . GLU A 1 115 ? -3.716 14.244 1.390 1.00 90.00 115 GLU A N 1
ATOM 905 C CA . GLU A 1 115 ? -3.203 14.772 2.658 1.00 90.00 115 GLU A CA 1
ATOM 906 C C . GLU A 1 115 ? -3.500 13.798 3.805 1.00 90.00 115 GLU A C 1
ATOM 908 O O . GLU A 1 115 ? -2.600 13.399 4.535 1.00 90.00 115 GLU A O 1
ATOM 913 N N . GLU A 1 116 ? -4.736 13.301 3.880 1.00 92.50 116 GLU A N 1
ATOM 914 C CA . GLU A 1 116 ? -5.175 12.350 4.910 1.00 92.50 116 GLU A CA 1
ATOM 915 C C . GLU A 1 116 ? -4.432 11.009 4.831 1.00 92.50 116 GLU A C 1
ATOM 917 O O . GLU A 1 116 ? -4.118 10.397 5.853 1.00 92.50 116 GLU A O 1
ATOM 922 N N . LEU A 1 117 ? -4.135 10.533 3.615 1.00 91.69 117 LEU A N 1
ATOM 923 C CA . LEU A 1 117 ? -3.307 9.342 3.428 1.00 91.69 117 LEU A CA 1
ATOM 924 C C . LEU A 1 117 ? -1.873 9.588 3.911 1.00 91.69 117 LEU A C 1
ATOM 926 O O . LEU A 1 117 ? -1.268 8.699 4.510 1.00 91.69 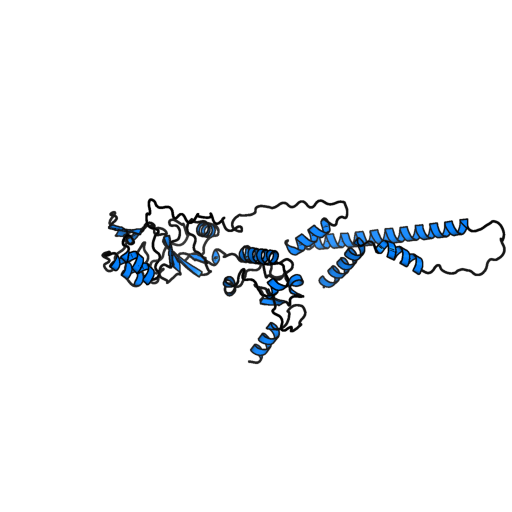117 LEU A O 1
ATOM 930 N N . THR A 1 118 ? -1.335 10.779 3.658 1.00 88.69 118 THR A N 1
ATOM 931 C CA . THR A 1 118 ? 0.008 11.161 4.106 1.00 88.69 118 THR A CA 1
ATOM 932 C C . THR A 1 118 ? 0.071 11.216 5.630 1.00 88.69 118 THR A C 1
ATOM 934 O O . THR A 1 118 ? 0.974 10.612 6.211 1.00 88.69 118 THR A O 1
ATOM 937 N N . ASP A 1 119 ? -0.922 11.824 6.281 1.00 89.94 119 ASP A N 1
ATOM 938 C CA . ASP A 1 119 ? -1.039 11.875 7.743 1.00 89.94 119 ASP A CA 1
ATOM 939 C C . ASP A 1 119 ? -1.141 10.468 8.348 1.00 89.94 119 ASP A C 1
ATOM 941 O O . ASP A 1 119 ? -0.404 10.124 9.274 1.00 89.94 119 ASP A O 1
ATOM 945 N N . LEU A 1 120 ? -1.990 9.606 7.776 1.00 91.31 120 LEU A N 1
ATOM 946 C CA . LEU A 1 120 ? -2.169 8.221 8.227 1.00 91.31 120 LEU A CA 1
ATOM 947 C C . LEU A 1 120 ? -0.879 7.392 8.137 1.00 91.31 120 LEU A C 1
ATOM 949 O O . LEU A 1 120 ? -0.643 6.514 8.968 1.00 91.31 120 LEU A O 1
ATOM 953 N N . LEU A 1 121 ? -0.066 7.619 7.105 1.00 88.38 121 LEU A N 1
ATOM 954 C CA . LEU A 1 121 ? 1.179 6.879 6.891 1.00 88.38 121 LEU A CA 1
ATOM 955 C C . LEU A 1 121 ? 2.371 7.468 7.655 1.00 88.38 121 LEU A C 1
ATOM 957 O O . LEU A 1 121 ? 3.328 6.734 7.906 1.00 88.38 121 LEU A O 1
ATOM 961 N N . SER A 1 122 ? 2.304 8.748 8.028 1.00 86.31 122 SER A N 1
ATOM 962 C CA . SER A 1 122 ? 3.377 9.480 8.718 1.00 86.31 122 SER A CA 1
ATOM 963 C C . SER A 1 122 ? 3.173 9.573 10.232 1.00 86.31 122 SER A C 1
ATOM 965 O O . SER A 1 122 ? 4.062 10.037 10.943 1.00 86.31 122 SER A O 1
ATOM 967 N N . CYS A 1 123 ? 2.020 9.139 10.746 1.00 85.56 123 CYS A N 1
ATOM 968 C CA . CYS A 1 123 ? 1.742 9.159 12.176 1.00 85.56 123 CYS A CA 1
ATOM 969 C C . CYS A 1 123 ? 2.652 8.193 12.960 1.00 85.56 123 CYS A C 1
ATOM 971 O O . CYS A 1 123 ? 3.234 7.260 12.407 1.00 85.56 123 CYS A O 1
ATOM 973 N N . SER A 1 124 ? 2.750 8.377 14.280 1.00 86.38 124 SER A N 1
ATOM 974 C CA . SER A 1 124 ? 3.640 7.584 15.147 1.00 86.38 124 SER A CA 1
ATOM 975 C C . SER A 1 124 ? 3.348 6.077 15.136 1.00 86.38 124 SER A C 1
ATOM 977 O O . SER A 1 124 ? 4.244 5.266 15.373 1.00 86.38 124 SER A O 1
ATOM 979 N N . ARG A 1 125 ? 2.092 5.681 14.886 1.00 86.62 125 ARG A N 1
ATOM 980 C CA . ARG A 1 125 ? 1.647 4.276 14.847 1.00 86.62 125 ARG A CA 1
ATOM 981 C C . ARG A 1 125 ? 0.812 3.997 13.588 1.00 86.62 125 ARG A C 1
ATOM 983 O O . ARG A 1 125 ? -0.400 3.832 13.699 1.00 86.62 125 ARG A O 1
ATOM 990 N N . PRO A 1 126 ? 1.419 3.929 12.391 1.00 88.19 126 PRO A N 1
ATOM 991 C CA . PRO A 1 126 ? 0.669 3.782 11.150 1.00 88.19 126 PRO A CA 1
ATOM 992 C C . PRO A 1 126 ? 0.169 2.337 10.964 1.00 88.19 126 PRO A C 1
ATOM 994 O O . PRO A 1 126 ? 0.814 1.377 11.418 1.00 88.19 126 PRO A O 1
ATOM 997 N N . PRO A 1 127 ? -0.953 2.124 10.251 1.00 86.62 127 PRO A N 1
ATOM 998 C CA . PRO A 1 127 ? -1.466 0.787 9.986 1.00 86.62 127 PRO A CA 1
ATOM 999 C C . PRO A 1 127 ? -0.501 -0.007 9.093 1.00 86.62 127 PRO A C 1
ATOM 1001 O O . PRO A 1 127 ? -0.221 0.336 7.943 1.00 86.62 127 PRO A O 1
ATOM 1004 N N . GLN A 1 128 ? -0.002 -1.135 9.600 1.00 81.94 128 GLN A N 1
ATOM 1005 C CA . GLN A 1 128 ? 0.903 -1.990 8.835 1.00 81.94 128 GLN A CA 1
ATOM 1006 C C . GLN A 1 128 ? 0.161 -2.791 7.760 1.00 81.94 128 GLN A C 1
ATOM 1008 O O . GLN A 1 128 ? -0.889 -3.378 8.016 1.00 81.94 128 GLN A O 1
ATOM 1013 N N . LYS A 1 129 ? 0.775 -2.917 6.574 1.00 79.44 129 LYS A N 1
ATOM 1014 C CA . LYS A 1 129 ? 0.252 -3.716 5.445 1.00 79.44 129 LYS A CA 1
ATOM 1015 C C . LYS A 1 129 ? -1.175 -3.306 5.052 1.00 79.44 129 LYS A C 1
ATOM 1017 O O . LYS A 1 129 ? -2.007 -4.176 4.777 1.00 79.44 129 LYS A O 1
ATOM 1022 N N . LEU A 1 130 ? -1.433 -1.997 5.024 1.00 86.31 130 LEU A N 1
ATOM 1023 C CA . LEU A 1 130 ? -2.696 -1.430 4.565 1.00 86.31 130 LEU A CA 1
ATOM 1024 C C . LEU A 1 130 ? -3.041 -1.972 3.167 1.00 86.31 130 LEU A C 1
ATOM 1026 O O . LEU A 1 130 ? -2.166 -2.191 2.324 1.00 86.31 130 LEU A O 1
ATOM 1030 N N . LYS A 1 131 ? -4.317 -2.279 2.946 1.00 88.12 131 LYS A N 1
ATOM 1031 C CA . LYS A 1 131 ? -4.830 -2.831 1.687 1.00 88.12 131 LYS A CA 1
ATOM 1032 C C . LYS A 1 131 ? -5.970 -1.944 1.198 1.00 88.12 131 LYS A C 1
ATOM 1034 O O . LYS A 1 131 ? -6.597 -1.302 2.027 1.00 88.12 131 LYS A O 1
ATOM 1039 N N . PRO A 1 132 ? -6.282 -1.951 -0.105 1.00 91.12 132 PRO A N 1
ATOM 1040 C CA . PRO A 1 132 ? -7.489 -1.314 -0.606 1.00 91.12 132 PRO A CA 1
ATOM 1041 C C . PRO A 1 132 ? -8.712 -1.885 0.098 1.00 91.12 132 PRO A C 1
ATOM 1043 O O . PRO A 1 132 ? -8.786 -3.101 0.323 1.00 91.12 132 PRO A O 1
ATOM 1046 N N . GLY A 1 133 ? -9.668 -1.026 0.418 1.00 92.81 133 GLY A N 1
ATOM 1047 C CA . GLY A 1 133 ? -10.894 -1.448 1.070 1.00 92.81 133 GLY A CA 1
ATOM 1048 C C . GLY A 1 133 ? -11.521 -0.376 1.941 1.00 92.81 133 GLY A C 1
ATOM 1049 O O . GLY A 1 133 ? -11.139 0.793 1.911 1.00 92.81 133 GLY A O 1
ATOM 1050 N N . ARG A 1 134 ? -12.516 -0.824 2.706 1.00 95.81 134 ARG A N 1
ATOM 1051 C CA . ARG A 1 134 ? -13.300 -0.005 3.624 1.00 95.81 134 ARG A CA 1
ATOM 1052 C C . ARG A 1 134 ? -12.845 -0.252 5.054 1.00 95.81 134 ARG A C 1
ATOM 1054 O O . ARG A 1 134 ? -12.700 -1.404 5.476 1.00 95.81 134 ARG A O 1
ATOM 1061 N N . TYR A 1 135 ? -12.629 0.831 5.773 1.00 96.25 135 TYR A N 1
ATOM 1062 C CA . TYR A 1 135 ? -12.127 0.868 7.131 1.00 96.25 135 TYR A CA 1
ATOM 1063 C C . TYR A 1 135 ? -12.949 1.850 7.956 1.00 96.25 135 TYR A C 1
ATOM 1065 O O . TYR A 1 135 ? -13.580 2.768 7.426 1.00 96.25 135 TYR A O 1
ATOM 1073 N N . TRP A 1 136 ? -12.909 1.655 9.263 1.00 96.44 136 TRP A N 1
ATOM 1074 C CA . TRP A 1 136 ? -13.408 2.611 10.231 1.00 96.44 136 TRP A CA 1
ATOM 1075 C C . TRP A 1 136 ? -12.284 2.998 11.182 1.00 96.44 136 TRP A C 1
ATOM 1077 O O . TRP A 1 136 ? -11.385 2.199 11.471 1.00 96.44 136 TRP A O 1
ATOM 1087 N N . TYR A 1 137 ? -12.346 4.239 11.636 1.00 96.62 137 TYR A N 1
ATOM 1088 C CA . TYR A 1 137 ? -11.392 4.820 12.556 1.00 96.62 137 TYR A CA 1
ATOM 1089 C C . TYR A 1 137 ? -12.114 5.666 13.591 1.00 96.62 137 TYR A C 1
ATOM 1091 O O . TYR A 1 137 ? -12.953 6.508 13.260 1.00 96.62 137 TYR A O 1
ATOM 1099 N N . ASP A 1 138 ? -11.748 5.430 14.837 1.00 96.25 138 ASP A N 1
ATOM 1100 C CA . ASP A 1 138 ? -12.171 6.199 15.985 1.00 96.25 138 ASP A CA 1
ATOM 1101 C C . ASP A 1 138 ? -11.086 7.217 16.346 1.00 96.25 138 ASP A C 1
ATOM 1103 O O . ASP A 1 138 ? -9.962 6.845 16.683 1.00 96.25 138 ASP A O 1
ATOM 1107 N N . LYS A 1 139 ? -11.424 8.505 16.247 1.00 95.12 139 LYS A N 1
ATOM 1108 C CA . LYS A 1 139 ? -10.483 9.607 16.461 1.00 95.12 139 LYS A CA 1
ATOM 1109 C C . LYS A 1 139 ? -10.053 9.734 17.922 1.00 95.12 139 LYS A C 1
ATOM 1111 O O . LYS A 1 139 ? -8.885 10.040 18.162 1.00 95.12 139 LYS A O 1
ATOM 1116 N N . GLU A 1 140 ? -10.963 9.482 18.859 1.00 94.06 140 GLU A N 1
ATOM 1117 C CA . GLU A 1 140 ? -10.717 9.693 20.289 1.00 94.06 140 GLU A CA 1
ATOM 1118 C C . GLU A 1 140 ? -9.823 8.591 20.860 1.00 94.06 140 GLU A C 1
ATOM 1120 O O . GLU A 1 140 ? -8.836 8.864 21.538 1.00 94.06 140 GLU A O 1
ATOM 1125 N N . SER A 1 141 ? -10.124 7.332 20.525 1.00 93.12 141 SER A N 1
ATOM 1126 C CA . SER A 1 141 ? -9.387 6.173 21.047 1.00 93.12 141 SER A CA 1
ATOM 1127 C C . SER A 1 141 ? -8.244 5.696 20.144 1.00 93.12 141 SER A C 1
ATOM 1129 O O . SER A 1 141 ? -7.411 4.888 20.555 1.00 93.12 141 SER A O 1
ATOM 1131 N N . GLY A 1 142 ? -8.213 6.131 18.881 1.00 94.06 142 GLY A N 1
ATOM 1132 C CA . GLY A 1 142 ? -7.279 5.628 17.873 1.00 94.06 142 GLY A CA 1
ATOM 1133 C C . GLY A 1 142 ? -7.594 4.207 17.385 1.00 94.06 142 GLY A C 1
ATOM 1134 O O . GLY A 1 142 ? -6.799 3.619 16.642 1.00 94.06 142 GLY A O 1
ATOM 1135 N N . LEU A 1 143 ? -8.730 3.619 17.784 1.00 94.94 143 LEU A N 1
ATOM 1136 C CA . LEU A 1 143 ? -9.126 2.285 17.337 1.00 94.94 143 LEU A CA 1
ATOM 1137 C C . LEU A 1 143 ? -9.355 2.263 15.823 1.00 94.94 143 LEU A C 1
ATOM 1139 O O . LEU A 1 143 ? -10.038 3.109 15.248 1.00 94.94 143 LEU A O 1
ATOM 1143 N N . TRP A 1 144 ? -8.794 1.243 15.181 1.00 95.25 144 TRP A N 1
ATOM 1144 C CA . TRP A 1 144 ? -8.839 1.053 13.739 1.00 95.25 144 TRP A CA 1
ATOM 1145 C C . TRP A 1 144 ? -9.290 -0.367 13.398 1.00 95.25 144 TRP A C 1
ATOM 1147 O O . TRP A 1 144 ? -8.775 -1.364 13.925 1.00 95.25 144 TRP A O 1
ATOM 1157 N N . GLY A 1 145 ? -10.213 -0.477 12.446 1.00 95.06 145 GLY A N 1
ATOM 1158 C CA . GLY A 1 145 ? -10.733 -1.754 11.975 1.00 95.06 145 GLY A CA 1
ATOM 1159 C C . GLY A 1 145 ? -11.185 -1.703 10.523 1.00 95.06 145 GLY A C 1
ATOM 1160 O O . GLY A 1 145 ? -11.289 -0.648 9.903 1.00 95.06 145 GLY A O 1
ATOM 1161 N N . LYS A 1 146 ? -11.435 -2.878 9.945 1.00 95.06 146 LYS A N 1
ATOM 1162 C CA . LYS A 1 146 ? -12.146 -2.954 8.664 1.00 95.06 146 LYS A CA 1
ATOM 1163 C C . LYS A 1 146 ? -13.623 -2.684 8.893 1.00 95.06 146 LYS A C 1
ATOM 1165 O O . LYS A 1 146 ? -14.165 -3.105 9.911 1.00 95.06 146 LYS A O 1
ATOM 1170 N N . ASP A 1 147 ? -14.263 -2.057 7.917 1.00 95.06 147 ASP A N 1
ATOM 1171 C CA . ASP A 1 147 ? -15.705 -1.830 7.950 1.00 95.06 147 ASP A CA 1
ATOM 1172 C C . ASP A 1 147 ? -16.462 -3.161 8.128 1.00 95.06 147 ASP A C 1
ATOM 1174 O O . ASP A 1 147 ? -16.156 -4.166 7.477 1.00 95.06 147 ASP A O 1
ATOM 1178 N N . GLY A 1 148 ? -17.385 -3.185 9.085 1.00 94.31 148 GLY A N 1
ATOM 1179 C CA . GLY A 1 148 ? -18.129 -4.360 9.533 1.00 94.31 148 GLY A CA 1
ATOM 1180 C C . GLY A 1 148 ? -17.345 -5.375 10.377 1.00 94.31 148 GLY A C 1
ATOM 1181 O O . GLY A 1 148 ? -17.804 -6.507 10.539 1.00 94.31 148 GLY A O 1
ATOM 1182 N N . GLN A 1 149 ? -16.159 -5.027 10.881 1.00 94.75 149 GLN A N 1
ATOM 1183 C CA . GLN A 1 149 ? -15.327 -5.903 11.714 1.00 94.75 149 GLN A CA 1
ATOM 1184 C C . GLN A 1 149 ? -14.975 -5.245 13.051 1.00 94.75 149 GLN A C 1
ATOM 1186 O O . GLN A 1 149 ? -14.905 -4.021 13.164 1.00 94.75 149 GLN A O 1
ATOM 1191 N N . LYS A 1 150 ? -14.691 -6.081 14.056 1.00 93.56 150 LYS A N 1
ATOM 1192 C CA . LYS A 1 150 ? -14.153 -5.653 1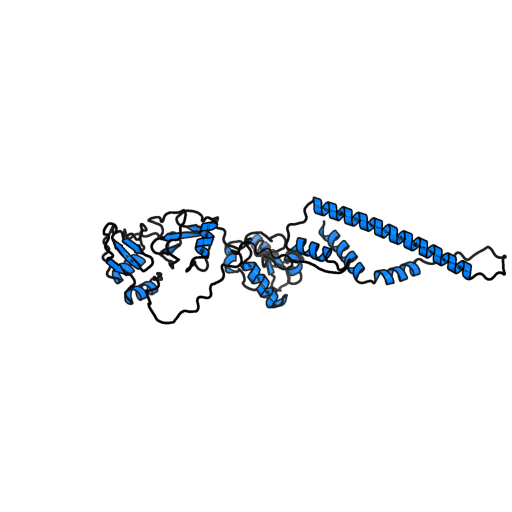5.357 1.00 93.56 150 LYS A CA 1
ATOM 1193 C C . LYS A 1 150 ? -12.803 -4.920 15.196 1.00 93.56 150 LYS A C 1
ATOM 1195 O O . LYS A 1 150 ? -12.147 -5.099 14.163 1.00 93.56 150 LYS A O 1
ATOM 1200 N N . PRO A 1 151 ? -12.354 -4.149 16.204 1.00 94.19 151 PRO A N 1
ATOM 1201 C CA . PRO A 1 151 ? -11.067 -3.465 16.139 1.00 94.19 151 PRO A CA 1
ATOM 1202 C C . PRO A 1 151 ? -9.921 -4.459 15.895 1.00 94.19 151 PRO A C 1
ATOM 1204 O O . PRO A 1 151 ? -9.863 -5.517 16.528 1.00 94.19 151 PRO A O 1
ATOM 1207 N N . ASP A 1 152 ? -9.026 -4.120 14.966 1.00 91.56 152 ASP A N 1
ATOM 1208 C CA . ASP A 1 152 ? -7.832 -4.920 14.641 1.00 91.56 152 ASP A CA 1
ATOM 1209 C C . ASP A 1 152 ? -6.586 -4.316 15.297 1.00 91.56 152 ASP A C 1
ATOM 1211 O O . ASP A 1 152 ? -5.692 -5.037 15.737 1.00 91.56 152 ASP A O 1
ATOM 1215 N N . ARG A 1 153 ? -6.495 -2.980 15.326 1.00 91.81 153 ARG A N 1
ATOM 1216 C CA . ARG A 1 153 ? -5.284 -2.240 15.711 1.00 91.81 153 ARG A CA 1
ATOM 1217 C C . ARG A 1 153 ? -5.631 -0.918 16.381 1.00 91.81 153 ARG A C 1
ATOM 1219 O O . ARG A 1 153 ? -6.759 -0.448 16.283 1.00 91.81 153 ARG A O 1
ATOM 1226 N N . ILE A 1 154 ? -4.623 -0.321 17.008 1.00 92.00 154 ILE A N 1
ATOM 1227 C CA . ILE A 1 154 ? -4.639 1.072 17.455 1.00 92.00 154 ILE A CA 1
ATOM 1228 C C . ILE A 1 154 ? -3.643 1.840 16.588 1.00 92.00 154 ILE A C 1
ATOM 1230 O O . ILE A 1 154 ? -2.478 1.449 16.469 1.00 92.00 154 ILE A O 1
ATOM 1234 N N . VAL A 1 155 ? -4.141 2.887 15.945 1.00 93.00 155 VAL A N 1
ATOM 1235 C CA . VAL A 1 155 ? -3.374 3.889 15.200 1.00 93.00 155 VAL A CA 1
ATOM 1236 C C . VAL A 1 155 ? -3.229 5.121 16.099 1.00 93.00 155 VAL A C 1
ATOM 1238 O O . VAL A 1 155 ? -3.878 5.206 17.140 1.00 93.00 155 VAL A O 1
ATOM 1241 N N . SER A 1 156 ? -2.352 6.065 15.752 1.00 91.25 156 SER A N 1
ATOM 1242 C CA . SER A 1 156 ? -2.317 7.364 16.440 1.00 91.25 156 SER A CA 1
ATOM 1243 C C . SER A 1 156 ? -3.724 7.970 16.517 1.00 91.25 156 SER A C 1
ATOM 1245 O O . SER A 1 156 ? -4.445 7.955 15.518 1.00 91.25 156 SER A O 1
ATOM 1247 N N . SER A 1 157 ? -4.111 8.461 17.693 1.00 90.69 157 SER A N 1
ATOM 1248 C CA . SER A 1 157 ? -5.352 9.205 17.929 1.00 90.69 157 SER A CA 1
ATOM 1249 C C . SER A 1 157 ? -5.314 10.566 17.228 1.00 90.69 157 SER A C 1
ATOM 1251 O O . SER A 1 157 ? -4.276 10.985 16.707 1.00 90.69 157 SER A O 1
ATOM 1253 N N . ASN A 1 158 ? -6.451 11.262 17.204 1.00 91.25 158 ASN A N 1
ATOM 1254 C CA . ASN A 1 158 ? -6.573 12.634 16.708 1.00 91.25 158 ASN A CA 1
ATOM 1255 C C . ASN A 1 158 ? -6.253 12.853 15.217 1.00 91.25 158 ASN A C 1
ATOM 1257 O O . ASN A 1 158 ? -6.104 13.999 14.787 1.00 91.25 158 ASN A O 1
ATOM 1261 N N . LEU A 1 159 ? -6.221 11.795 14.398 1.00 91.44 159 LEU A N 1
ATOM 1262 C CA . LEU A 1 159 ? -6.156 11.942 12.943 1.00 91.44 159 LEU A CA 1
ATOM 1263 C C . LEU A 1 159 ? -7.494 12.464 12.410 1.00 91.44 159 LEU A C 1
ATOM 1265 O O . LEU A 1 159 ? -8.567 11.980 12.777 1.00 91.44 159 LEU A O 1
ATOM 1269 N N . ASN A 1 160 ? -7.434 13.464 11.534 1.00 91.56 160 ASN A N 1
ATOM 1270 C CA . ASN A 1 160 ? -8.624 14.106 10.989 1.00 91.56 160 ASN A CA 1
ATOM 1271 C C . ASN A 1 160 ? -8.949 13.533 9.609 1.00 91.56 160 ASN A C 1
ATOM 1273 O O . ASN A 1 160 ? -8.263 13.820 8.632 1.00 91.56 160 ASN A O 1
ATOM 1277 N N . PHE A 1 161 ? -10.029 12.759 9.533 1.00 92.50 161 PHE A N 1
ATOM 1278 C CA . PHE A 1 161 ? -10.590 12.280 8.272 1.00 92.50 161 PHE A CA 1
ATOM 1279 C C . PHE A 1 161 ? -11.892 13.007 7.954 1.00 92.50 161 PHE A C 1
ATOM 1281 O O . PHE A 1 161 ? -12.633 13.406 8.851 1.00 92.50 161 PHE A O 1
ATOM 1288 N N . SER A 1 162 ? -12.194 13.134 6.665 1.00 90.56 162 SER A N 1
ATOM 1289 C CA . SER A 1 162 ? -13.430 13.767 6.190 1.00 90.56 162 SER A CA 1
ATOM 1290 C C . SER A 1 162 ? -14.703 13.031 6.647 1.00 90.56 162 SER A C 1
ATOM 1292 O O . SER A 1 162 ? -15.748 13.652 6.836 1.00 90.56 162 SER A O 1
ATOM 1294 N N . GLY A 1 163 ? -14.629 11.707 6.823 1.00 88.88 163 GLY A N 1
ATOM 1295 C CA . GLY A 1 163 ? -15.752 10.871 7.249 1.00 88.88 163 GLY A CA 1
ATOM 1296 C C . GLY A 1 163 ? -15.916 10.803 8.771 1.00 88.88 163 GLY A C 1
ATOM 1297 O O . GLY A 1 163 ? -14.939 10.655 9.509 1.00 88.88 163 GLY A O 1
ATOM 1298 N N . LYS A 1 164 ? -17.168 10.830 9.244 1.00 93.12 164 LYS A N 1
ATOM 1299 C CA . LYS A 1 164 ? -17.514 10.625 10.662 1.00 93.12 164 LYS A CA 1
ATOM 1300 C C . LYS A 1 164 ? -17.702 9.142 10.975 1.00 93.12 164 LYS A C 1
ATOM 1302 O O . LYS A 1 164 ? -18.223 8.391 10.150 1.00 93.12 164 LYS A O 1
ATOM 1307 N N . LEU A 1 165 ? -17.306 8.725 12.177 1.00 95.38 165 LEU A N 1
ATOM 1308 C CA . LEU A 1 165 ? -17.495 7.350 12.630 1.00 95.38 165 LEU A CA 1
ATOM 1309 C C . LEU A 1 165 ? -18.992 7.008 12.675 1.00 95.38 165 LEU A C 1
ATOM 1311 O O . LEU A 1 165 ? -19.788 7.727 13.272 1.00 95.38 165 LEU A O 1
ATOM 1315 N N . HIS A 1 166 ? -19.375 5.916 12.015 1.00 94.88 166 HIS A N 1
ATOM 1316 C CA . HIS A 1 166 ? -20.764 5.470 11.950 1.00 94.88 166 HIS A CA 1
ATOM 1317 C C . HIS A 1 166 ? -21.075 4.460 13.063 1.00 94.88 166 HIS A C 1
ATOM 1319 O O . HIS A 1 166 ? -20.264 3.575 13.340 1.00 94.88 166 HIS A O 1
ATOM 1325 N N . ALA A 1 167 ? -22.290 4.502 13.620 1.00 94.38 167 ALA A N 1
ATOM 1326 C CA . ALA A 1 167 ? -22.712 3.599 14.695 1.00 94.38 167 ALA A CA 1
ATOM 1327 C C . ALA A 1 167 ? -22.522 2.114 14.348 1.00 94.38 167 ALA A C 1
ATOM 1329 O O . ALA A 1 167 ? -21.995 1.337 15.135 1.00 94.38 167 ALA A O 1
ATOM 1330 N N . LYS A 1 168 ? -22.859 1.719 13.117 1.00 93.75 168 LYS A N 1
ATOM 1331 C CA . LYS A 1 168 ? -22.732 0.326 12.645 1.00 93.75 168 LYS A CA 1
ATOM 1332 C C . LYS A 1 168 ? -21.357 -0.041 12.068 1.00 93.75 168 LYS A C 1
ATOM 1334 O O . LYS A 1 168 ? -21.232 -1.099 11.458 1.00 93.75 168 LYS A O 1
ATOM 1339 N N . ALA A 1 169 ? -20.331 0.794 12.241 1.00 94.44 169 ALA A N 1
ATOM 1340 C CA . ALA A 1 169 ? -19.026 0.609 11.597 1.00 94.44 169 ALA A CA 1
ATOM 1341 C C . ALA A 1 169 ? -18.341 -0.734 11.924 1.00 94.44 169 ALA A C 1
ATOM 1343 O O . ALA A 1 169 ? -17.694 -1.324 11.067 1.00 94.44 169 ALA A O 1
ATOM 1344 N N . SER A 1 170 ? -18.509 -1.266 13.137 1.00 93.81 170 SER A N 1
ATOM 1345 C CA . SER A 1 170 ? -17.969 -2.577 13.539 1.00 93.81 170 SER A CA 1
ATOM 1346 C C . SER A 1 170 ? -18.957 -3.736 13.412 1.00 93.81 170 SER A C 1
ATOM 1348 O O . SER A 1 170 ? -18.633 -4.850 13.824 1.00 93.81 170 SER A O 1
ATOM 1350 N N . ASN A 1 171 ? -20.153 -3.494 12.861 1.00 93.50 171 ASN A N 1
ATOM 1351 C CA . ASN A 1 171 ? -21.260 -4.457 12.837 1.00 93.50 171 ASN A CA 1
ATOM 1352 C C . ASN A 1 171 ? -21.573 -5.025 14.240 1.00 93.50 171 ASN A C 1
ATOM 1354 O O . ASN A 1 171 ? -21.716 -6.236 14.433 1.00 93.50 171 ASN A O 1
ATOM 1358 N N . GLY A 1 172 ? -21.602 -4.128 15.231 1.00 90.94 172 GLY A N 1
ATOM 1359 C CA . GLY A 1 172 ? -22.035 -4.428 16.591 1.00 90.94 172 GLY A CA 1
ATOM 1360 C C . GLY A 1 172 ? -23.511 -4.821 16.656 1.00 90.94 172 GLY A C 1
ATOM 1361 O O . GLY A 1 172 ? -24.276 -4.579 15.726 1.00 90.94 172 GLY A O 1
ATOM 1362 N N . ASN A 1 173 ? -23.890 -5.490 17.742 1.00 93.25 173 ASN A N 1
ATOM 1363 C CA . ASN A 1 173 ? -25.282 -5.859 18.033 1.00 93.25 173 ASN A CA 1
ATOM 1364 C C . ASN A 1 173 ? -25.531 -5.970 19.542 1.00 93.25 173 ASN A C 1
ATOM 1366 O O . ASN A 1 173 ? -26.214 -6.883 20.017 1.00 93.25 173 ASN A O 1
ATOM 1370 N N . THR A 1 174 ? -24.875 -5.102 20.305 1.00 92.94 174 THR A N 1
ATOM 1371 C CA . THR A 1 174 ? -24.883 -5.119 21.767 1.00 92.94 174 THR A CA 1
ATOM 1372 C C . THR A 1 174 ? -25.725 -4.008 22.369 1.00 92.94 174 THR A C 1
ATOM 1374 O O . THR A 1 174 ? -25.967 -4.078 23.570 1.00 92.94 174 THR A O 1
ATOM 1377 N N . GLN A 1 175 ? -26.159 -3.017 21.578 1.00 93.56 175 GLN A N 1
ATOM 1378 C CA . GLN A 1 175 ? -26.777 -1.780 22.076 1.00 93.56 175 GLN A CA 1
ATOM 1379 C C . GLN A 1 175 ? -25.891 -1.070 23.112 1.00 93.56 175 GLN A C 1
ATOM 1381 O O . GLN A 1 175 ? -26.386 -0.481 24.059 1.00 93.56 175 GLN A O 1
ATOM 1386 N N . VAL A 1 176 ? -24.571 -1.195 22.981 1.00 94.38 176 VAL A N 1
ATOM 1387 C CA . VAL A 1 176 ? -23.590 -0.504 23.827 1.00 94.38 176 VAL A CA 1
ATOM 1388 C C . VAL A 1 176 ? -22.644 0.203 22.880 1.00 94.38 176 VAL A C 1
ATOM 1390 O O . VAL A 1 176 ? -22.190 -0.408 21.906 1.00 94.38 176 VAL A O 1
ATOM 1393 N N . TYR A 1 177 ? -22.360 1.468 23.154 1.00 95.94 177 TYR A N 1
ATOM 1394 C CA . TYR A 1 177 ? -21.649 2.338 22.232 1.00 95.94 177 TYR A CA 1
ATOM 1395 C C . TYR A 1 177 ? -20.346 2.838 22.852 1.00 95.94 177 TYR A C 1
ATOM 1397 O O . TYR A 1 177 ? -20.301 3.186 24.027 1.00 95.94 177 TYR A O 1
ATOM 1405 N N . ILE A 1 178 ? -19.282 2.864 22.052 1.00 95.19 178 ILE A N 1
ATOM 1406 C CA . ILE A 1 178 ? -18.011 3.524 22.367 1.00 95.19 178 ILE A CA 1
ATOM 1407 C C . ILE A 1 178 ? -17.791 4.600 21.310 1.00 95.19 178 ILE A C 1
ATOM 1409 O O . ILE A 1 178 ? -17.750 4.275 20.122 1.00 95.19 178 ILE A O 1
ATOM 1413 N N . ASN A 1 179 ? -17.667 5.860 21.731 1.00 94.69 179 ASN A N 1
ATOM 1414 C CA . ASN A 1 179 ? -17.438 7.019 20.858 1.00 94.69 179 ASN A CA 1
ATOM 1415 C C . ASN A 1 179 ? -18.439 7.078 19.684 1.00 94.69 179 ASN A C 1
ATOM 1417 O O . ASN A 1 179 ? -18.082 7.329 18.533 1.00 94.69 179 ASN A O 1
ATOM 1421 N N . GLY A 1 180 ? -19.704 6.745 19.961 1.00 92.38 180 GLY A N 1
ATOM 1422 C CA . GLY A 1 180 ? -20.782 6.698 18.969 1.00 92.38 180 GLY A CA 1
ATOM 1423 C C . GLY A 1 180 ? -20.817 5.450 18.073 1.00 92.38 180 GLY A C 1
ATOM 1424 O O . GLY A 1 180 ? -21.710 5.348 17.234 1.00 92.38 180 GLY A O 1
ATOM 1425 N N . ARG A 1 181 ? -19.902 4.480 18.238 1.00 95.81 181 ARG A N 1
ATOM 1426 C CA . ARG A 1 181 ? -19.888 3.186 17.525 1.00 95.81 181 ARG A CA 1
ATOM 1427 C C . ARG A 1 181 ? -20.442 2.057 18.387 1.00 95.81 181 ARG A C 1
ATOM 1429 O O . ARG A 1 181 ? -19.965 1.826 19.492 1.00 95.81 181 ARG A O 1
ATOM 1436 N N . GLU A 1 182 ? -21.376 1.283 17.844 1.00 96.44 182 GLU A N 1
ATOM 1437 C CA . GLU A 1 182 ? -21.914 0.088 18.491 1.00 96.44 182 GLU A CA 1
ATOM 1438 C C . GLU A 1 182 ? -20.869 -1.032 18.517 1.00 96.44 182 GLU A C 1
ATOM 1440 O O . GLU A 1 182 ? -20.390 -1.500 17.475 1.00 96.44 182 GLU A O 1
ATOM 1445 N N . ILE A 1 183 ? -20.521 -1.487 19.717 1.00 95.50 183 ILE A N 1
ATOM 1446 C CA . ILE A 1 183 ? -19.441 -2.451 19.908 1.00 95.50 183 ILE A CA 1
ATOM 1447 C C . ILE A 1 183 ? -19.865 -3.883 19.571 1.00 95.50 183 ILE A C 1
ATOM 1449 O O . ILE A 1 183 ? -21.037 -4.258 19.528 1.00 95.50 183 ILE A O 1
ATOM 1453 N N . THR A 1 184 ? -18.878 -4.733 19.315 1.00 95.31 184 THR A N 1
ATOM 1454 C CA . THR A 1 184 ? -19.108 -6.160 19.078 1.00 95.31 184 THR A CA 1
ATOM 1455 C C . THR A 1 184 ? -19.288 -6.932 20.387 1.00 95.31 184 THR A C 1
ATOM 1457 O O . THR A 1 184 ? -18.833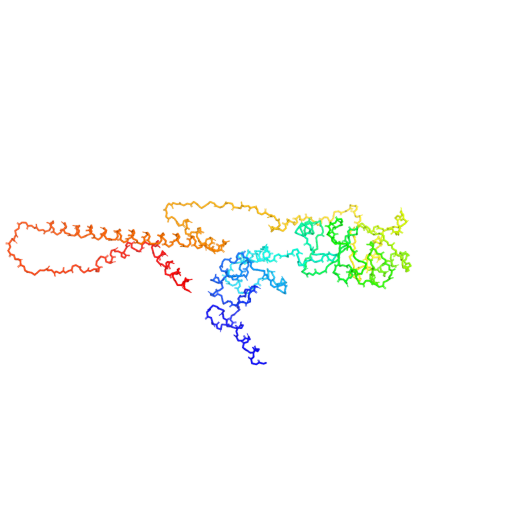 -6.524 21.456 1.00 95.31 184 THR A O 1
ATOM 1460 N N . LYS A 1 185 ? -19.872 -8.137 20.313 1.00 93.44 185 LYS A N 1
ATOM 1461 C CA . LYS A 1 185 ? -19.988 -9.034 21.483 1.00 93.44 185 LYS A CA 1
ATOM 1462 C C . LYS A 1 185 ? -18.636 -9.366 22.121 1.00 93.44 185 LYS A C 1
ATOM 1464 O O . LYS A 1 185 ? -18.581 -9.616 23.322 1.00 93.44 185 LYS A O 1
ATOM 1469 N N . SER A 1 186 ? -17.562 -9.408 21.330 1.00 93.06 186 SER A N 1
ATOM 1470 C CA . SER A 1 186 ? -16.205 -9.643 21.835 1.00 93.06 186 SER A CA 1
ATOM 1471 C C . SER A 1 186 ? -15.711 -8.473 22.680 1.00 93.06 186 SER A C 1
ATOM 1473 O O . SER A 1 186 ? -15.204 -8.704 23.770 1.00 93.06 186 SER A O 1
ATOM 1475 N N . GLU A 1 187 ? -15.913 -7.237 22.219 1.00 94.19 187 GLU A N 1
ATOM 1476 C CA . GLU A 1 187 ? -15.600 -6.030 22.996 1.00 94.19 187 GLU A CA 1
ATOM 1477 C C . GLU A 1 187 ? -16.427 -5.981 24.291 1.00 94.19 187 GLU A C 1
ATOM 1479 O O . GLU A 1 187 ? -15.868 -5.781 25.365 1.00 94.19 187 GLU A O 1
ATOM 1484 N N . LEU A 1 188 ? -17.729 -6.292 24.232 1.00 93.06 188 LEU A N 1
ATOM 1485 C CA . LEU A 1 188 ? -18.584 -6.327 25.426 1.00 93.06 188 LEU A CA 1
ATOM 1486 C C . LEU A 1 188 ? -18.106 -7.349 26.474 1.00 93.06 188 LEU A C 1
ATOM 1488 O O . LEU A 1 188 ? -18.186 -7.094 27.674 1.00 93.06 188 LEU A O 1
ATOM 1492 N N . LYS A 1 189 ? -17.593 -8.513 26.051 1.00 93.06 189 LYS A N 1
ATOM 1493 C CA . LYS A 1 189 ? -16.995 -9.491 26.978 1.00 93.06 189 LYS A CA 1
ATOM 1494 C C . LYS A 1 189 ? -15.767 -8.919 27.686 1.00 93.06 189 LYS A C 1
ATOM 1496 O O . LYS A 1 189 ? -15.610 -9.172 28.875 1.00 93.06 189 LYS A O 1
ATOM 1501 N N . ILE A 1 190 ? -14.935 -8.146 26.985 1.00 92.56 190 ILE A N 1
ATOM 1502 C CA . ILE A 1 190 ? -13.781 -7.472 27.594 1.00 92.56 190 ILE A CA 1
ATOM 1503 C C . ILE A 1 190 ? -14.233 -6.458 28.643 1.00 92.56 190 ILE A C 1
ATOM 1505 O O . ILE A 1 190 ? -13.691 -6.468 29.743 1.00 92.56 190 ILE A O 1
ATOM 1509 N N . LEU A 1 191 ? -15.255 -5.648 28.349 1.00 91.81 191 LEU A N 1
ATOM 1510 C CA . LEU A 1 191 ? -15.800 -4.693 29.320 1.00 91.81 191 LEU A CA 1
ATOM 1511 C C . LEU A 1 191 ? -16.289 -5.393 30.596 1.00 91.81 191 LEU A C 1
ATOM 1513 O O . LEU A 1 191 ? -15.993 -4.944 31.700 1.00 91.81 191 LEU A O 1
ATOM 1517 N N . LYS A 1 192 ? -16.949 -6.551 30.459 1.00 90.81 192 LYS A N 1
ATOM 1518 C CA . LYS A 1 192 ? -17.373 -7.368 31.608 1.00 90.81 192 LYS A CA 1
ATOM 1519 C C . LYS A 1 192 ? -16.199 -7.919 32.418 1.00 90.81 192 LYS A C 1
ATOM 1521 O O . LYS A 1 192 ? -16.273 -7.931 33.641 1.00 90.81 192 LYS A O 1
ATOM 1526 N N . VAL A 1 193 ? -15.126 -8.362 31.756 1.00 90.00 193 VAL A N 1
ATOM 1527 C CA . VAL A 1 193 ? -13.889 -8.814 32.428 1.00 90.00 193 VAL A CA 1
ATOM 1528 C C . VAL A 1 193 ? -13.201 -7.658 33.157 1.00 90.00 193 VAL A C 1
ATOM 1530 O O . VAL A 1 193 ? -12.654 -7.859 34.234 1.00 90.00 193 VAL A O 1
ATOM 1533 N N . ALA A 1 194 ? -13.276 -6.445 32.612 1.00 88.31 194 ALA A N 1
ATOM 1534 C CA . ALA A 1 194 ? -12.791 -5.226 33.253 1.00 88.31 194 ALA A CA 1
ATOM 1535 C C . ALA A 1 194 ? -13.727 -4.697 34.362 1.00 88.31 194 ALA A C 1
ATOM 1537 O O . ALA A 1 194 ? -13.518 -3.592 34.849 1.00 88.31 194 ALA A O 1
ATOM 1538 N N . HIS A 1 195 ? -14.759 -5.458 34.749 1.00 86.94 195 HIS A N 1
ATOM 1539 C CA . HIS A 1 195 ? -15.770 -5.069 35.738 1.00 86.94 195 HIS A CA 1
ATOM 1540 C C . HIS A 1 195 ? -16.498 -3.748 35.420 1.00 86.94 195 HIS A C 1
ATOM 1542 O O . HIS A 1 195 ? -17.037 -3.097 36.314 1.00 86.94 195 HIS A O 1
ATOM 1548 N N . VAL A 1 196 ? -16.573 -3.368 34.140 1.00 87.00 196 VAL A N 1
ATOM 1549 C CA . VAL A 1 196 ? -17.316 -2.186 33.690 1.00 87.00 196 VAL A CA 1
ATOM 1550 C C . VAL A 1 196 ? -18.806 -2.516 33.648 1.00 87.00 196 VAL A C 1
ATOM 1552 O O . VAL A 1 196 ? -19.237 -3.429 32.934 1.00 87.00 196 VAL A O 1
ATOM 1555 N N . GLN A 1 197 ? -19.614 -1.764 34.395 1.00 83.25 197 GLN A N 1
ATOM 1556 C CA . GLN A 1 197 ? -21.068 -1.884 34.323 1.00 83.25 197 GLN A CA 1
ATOM 1557 C C . GLN A 1 197 ? -21.566 -1.303 33.000 1.00 83.25 197 GLN A C 1
ATOM 1559 O O . GLN A 1 197 ? -21.408 -0.118 32.735 1.00 83.25 197 GLN A O 1
ATOM 1564 N N . CYS A 1 198 ? -22.154 -2.156 32.167 1.00 83.38 198 CYS A N 1
ATOM 1565 C CA . CYS A 1 198 ? -22.642 -1.801 30.838 1.00 83.38 198 CYS A CA 1
ATOM 1566 C C . CYS A 1 198 ? -24.051 -2.381 30.611 1.00 83.38 198 CYS A C 1
ATOM 1568 O O . CYS A 1 198 ? -24.191 -3.451 30.001 1.00 83.38 198 CYS A O 1
ATOM 1570 N N . PRO A 1 199 ? -25.100 -1.727 31.151 1.00 86.75 199 PRO A N 1
ATOM 1571 C CA . PRO A 1 199 ? -26.483 -1.967 30.746 1.00 86.75 199 PRO A CA 1
ATOM 1572 C C . PRO A 1 199 ? -26.680 -1.847 29.225 1.00 86.75 199 PRO A C 1
ATOM 1574 O O . PRO A 1 199 ? -25.804 -1.399 28.486 1.00 86.75 199 PRO A O 1
ATOM 1577 N N . ARG A 1 200 ? -27.844 -2.281 28.731 1.00 84.69 200 ARG A N 1
ATOM 1578 C CA . ARG A 1 200 ? -28.224 -1.978 27.343 1.00 84.69 200 ARG A CA 1
ATOM 1579 C C . ARG A 1 200 ? -28.487 -0.478 27.227 1.00 84.69 200 ARG A C 1
ATOM 1581 O O . ARG A 1 200 ? -29.011 0.109 28.165 1.00 84.69 200 ARG A O 1
ATOM 1588 N N . ASP A 1 201 ? -28.165 0.076 26.067 1.00 89.06 201 ASP A N 1
ATOM 1589 C CA . ASP A 1 201 ? -28.276 1.496 25.724 1.00 89.06 201 ASP A CA 1
ATOM 1590 C C . ASP A 1 201 ? -27.277 2.415 26.449 1.00 89.06 201 ASP A C 1
ATOM 1592 O O . ASP A 1 201 ? -27.501 3.609 26.606 1.00 89.06 201 ASP A O 1
ATOM 1596 N N . THR A 1 202 ? -26.141 1.867 26.896 1.00 90.88 202 THR A N 1
ATOM 1597 C CA . THR A 1 202 ? -25.066 2.660 27.507 1.00 90.88 202 THR A CA 1
ATOM 1598 C C . THR A 1 202 ? -24.090 3.182 26.461 1.00 90.88 202 THR A C 1
ATOM 1600 O O . THR A 1 202 ? -23.669 2.456 25.553 1.00 90.88 202 THR A O 1
ATOM 1603 N N . HIS A 1 203 ? -23.690 4.436 26.635 1.00 93.88 203 HIS A N 1
ATOM 1604 C CA . HIS A 1 203 ? -22.748 5.137 25.781 1.00 93.88 203 HIS A CA 1
ATOM 1605 C C . HIS A 1 203 ? -21.500 5.528 26.571 1.00 93.88 203 HIS A C 1
ATOM 1607 O O . HIS A 1 203 ? -21.591 6.149 27.628 1.00 93.88 203 HIS A O 1
ATOM 1613 N N . PHE A 1 204 ? -20.330 5.171 26.050 1.00 94.19 204 PHE A N 1
ATOM 1614 C CA . PHE A 1 204 ? -19.045 5.484 26.660 1.00 94.19 204 PHE A CA 1
ATOM 1615 C C . PHE A 1 204 ? -18.204 6.373 25.753 1.00 94.19 204 PHE A C 1
ATOM 1617 O O . PHE A 1 204 ? -18.109 6.125 24.547 1.00 94.19 204 PHE A O 1
ATOM 1624 N N . TRP A 1 205 ? -17.516 7.332 26.364 1.00 93.38 205 TRP A N 1
ATOM 1625 C CA . TRP A 1 205 ? -16.346 7.965 25.774 1.00 93.38 205 TRP A CA 1
ATOM 1626 C C . TRP A 1 205 ? -15.099 7.199 26.198 1.00 93.38 205 TRP A C 1
ATOM 1628 O O . TRP A 1 205 ? -14.914 6.915 27.380 1.00 93.38 205 TRP A O 1
ATOM 1638 N N . VAL A 1 206 ? -14.263 6.823 25.233 1.00 93.94 206 VAL A N 1
ATOM 1639 C CA . VAL A 1 206 ? -13.002 6.107 25.457 1.00 93.94 206 VAL A CA 1
ATOM 1640 C C . VAL A 1 206 ? -11.877 6.856 24.761 1.00 93.94 206 VAL A C 1
ATOM 1642 O O . VAL A 1 206 ? -11.942 7.100 23.556 1.00 93.94 206 VAL A O 1
ATOM 1645 N N . TYR A 1 207 ? -10.831 7.163 25.518 1.00 93.00 207 TYR A N 1
ATOM 1646 C CA . TYR A 1 207 ? -9.659 7.892 25.044 1.00 93.00 207 TYR A CA 1
ATOM 1647 C C . TYR A 1 207 ? -8.513 6.949 24.655 1.00 93.00 207 TYR A C 1
ATOM 1649 O O . TYR A 1 207 ? -8.560 5.733 24.872 1.00 93.00 207 TYR A O 1
ATOM 1657 N N . ASP A 1 208 ? -7.472 7.512 24.055 1.00 89.88 208 ASP A N 1
ATOM 1658 C CA . ASP A 1 208 ? -6.322 6.789 23.506 1.00 89.88 208 ASP A CA 1
ATOM 1659 C C . ASP A 1 208 ? -5.433 6.098 24.551 1.00 89.88 208 ASP A C 1
ATOM 1661 O O . ASP A 1 208 ? -4.816 5.072 24.259 1.00 89.8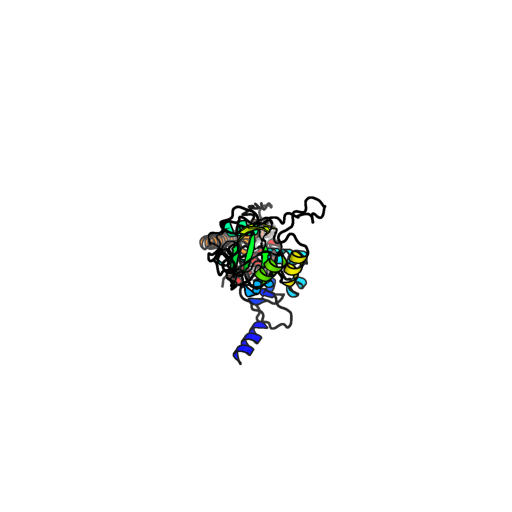8 208 ASP A O 1
ATOM 1665 N N . ASP A 1 209 ? -5.412 6.609 25.778 1.00 86.62 209 ASP A N 1
ATOM 1666 C CA . ASP A 1 209 ? -4.758 6.009 26.946 1.00 86.62 209 ASP A CA 1
ATOM 1667 C C . ASP A 1 209 ? -5.607 4.923 27.638 1.00 86.62 209 ASP A C 1
ATOM 1669 O O . ASP A 1 209 ? -5.188 4.299 28.619 1.00 86.62 209 ASP A O 1
ATOM 1673 N N . GLY A 1 210 ? -6.809 4.666 27.118 1.00 88.44 210 GLY A N 1
ATOM 1674 C CA . GLY A 1 210 ? -7.735 3.669 27.635 1.00 88.44 210 GLY A CA 1
ATOM 1675 C C . GLY A 1 210 ? -8.558 4.116 28.844 1.00 88.44 210 GLY A C 1
ATOM 1676 O O . GLY A 1 210 ? -9.257 3.272 29.422 1.00 88.44 210 GLY A O 1
ATOM 1677 N N . ARG A 1 211 ? -8.498 5.399 29.233 1.00 91.12 211 ARG A N 1
ATOM 1678 C CA . ARG A 1 211 ? -9.477 5.995 30.150 1.00 91.12 211 ARG A CA 1
ATOM 1679 C C . ARG A 1 211 ? -10.854 6.029 29.502 1.00 91.12 211 ARG A C 1
ATOM 1681 O O . ARG A 1 211 ? -10.972 6.151 28.282 1.00 91.12 211 ARG A O 1
ATOM 1688 N N . TYR A 1 212 ? -11.888 5.921 30.329 1.00 92.44 212 TYR A N 1
ATOM 1689 C CA . TYR A 1 212 ? -13.265 5.988 29.861 1.00 92.44 212 TYR A CA 1
ATOM 1690 C C . TYR A 1 212 ? -14.192 6.716 30.834 1.00 92.44 212 TYR A C 1
ATOM 1692 O O . TYR A 1 212 ? -13.967 6.728 32.049 1.00 92.44 212 TYR A O 1
ATOM 1700 N N . GLU A 1 213 ? -15.257 7.281 30.284 1.00 92.81 213 GLU A N 1
ATOM 1701 C CA . GLU A 1 213 ? -16.366 7.906 31.004 1.00 92.81 213 GLU A CA 1
ATOM 1702 C C . GLU A 1 213 ? -17.702 7.535 30.345 1.00 92.81 213 GLU A C 1
ATOM 1704 O O . GLU A 1 213 ? -17.737 7.049 29.214 1.00 92.81 213 GLU A O 1
ATOM 1709 N N . GLU A 1 214 ? -18.804 7.697 31.074 1.00 88.69 214 GLU A N 1
ATOM 1710 C CA . GLU A 1 214 ? -20.151 7.483 30.531 1.00 88.69 214 GLU A CA 1
ATOM 1711 C C . GLU A 1 214 ? -20.680 8.804 29.966 1.00 88.69 214 GLU A C 1
ATOM 1713 O O . GLU A 1 214 ? -20.530 9.850 30.596 1.00 88.69 214 GLU A O 1
ATOM 1718 N N . GLU A 1 215 ? -21.272 8.769 28.773 1.00 85.00 215 GLU A N 1
ATOM 1719 C CA . GLU A 1 215 ? -21.728 9.967 28.066 1.00 85.00 215 GLU A CA 1
ATOM 1720 C C . GLU A 1 215 ? -22.703 10.785 28.939 1.00 85.00 215 GLU A C 1
ATOM 1722 O O . GLU A 1 215 ? -23.717 10.277 29.415 1.00 85.00 215 GLU A O 1
ATOM 1727 N N . GLY A 1 216 ? -22.370 12.058 29.188 1.00 78.88 216 GLY A N 1
ATOM 1728 C CA . GLY A 1 216 ? -23.143 12.963 30.052 1.00 78.88 216 GLY A CA 1
ATOM 1729 C C . GLY A 1 216 ? -22.709 12.994 31.525 1.00 78.88 216 GLY A C 1
ATOM 1730 O O . GLY A 1 216 ? -23.175 13.849 32.277 1.00 78.88 216 GLY A O 1
ATOM 1731 N N . GLN A 1 217 ? -21.790 12.119 31.942 1.00 74.25 217 GLN A N 1
ATOM 1732 C CA . GLN A 1 217 ? -21.140 12.160 33.250 1.00 74.25 217 GLN A CA 1
ATOM 1733 C C . GLN A 1 217 ? -19.678 12.576 33.047 1.00 74.25 217 GLN A C 1
ATOM 1735 O O . GLN A 1 217 ? -18.863 11.748 32.661 1.00 74.25 217 GLN A O 1
ATOM 1740 N N . ASN A 1 218 ? -19.325 13.836 33.333 1.00 77.06 218 ASN A N 1
ATOM 1741 C CA . ASN A 1 218 ? -17.951 14.369 33.202 1.00 77.06 218 ASN A CA 1
ATOM 1742 C C . ASN A 1 218 ? -16.984 13.825 34.282 1.00 77.06 218 ASN A C 1
ATOM 1744 O O . ASN A 1 218 ? -16.208 14.574 34.875 1.00 77.06 218 ASN A O 1
ATOM 1748 N N . ASN A 1 219 ? -17.075 12.534 34.597 1.00 84.25 219 ASN A N 1
ATOM 1749 C CA . ASN A 1 219 ? -16.285 11.851 35.607 1.00 84.25 219 ASN A CA 1
ATOM 1750 C C . ASN A 1 219 ? -15.649 10.605 34.989 1.00 84.25 219 ASN A C 1
ATOM 1752 O O . ASN A 1 219 ? -16.335 9.637 34.648 1.00 84.25 219 ASN A O 1
ATOM 1756 N N . ILE A 1 220 ? -14.319 10.607 34.922 1.00 85.56 220 ILE A N 1
ATOM 1757 C CA . ILE A 1 220 ? -13.529 9.464 34.461 1.00 85.56 220 ILE A CA 1
ATOM 1758 C C . ILE A 1 220 ? -13.758 8.286 35.416 1.00 85.56 220 ILE A C 1
ATOM 1760 O O . ILE A 1 220 ? -13.434 8.366 36.601 1.00 85.56 220 ILE A O 1
ATOM 1764 N N . LYS A 1 221 ? -14.290 7.176 34.894 1.00 86.12 221 LYS A N 1
ATOM 1765 C CA . LYS A 1 221 ? -14.631 5.981 35.688 1.00 86.12 221 LYS A CA 1
ATOM 1766 C C . LYS A 1 221 ? -13.435 5.072 35.960 1.00 86.12 221 LYS A C 1
ATOM 1768 O O . LYS A 1 221 ? -13.458 4.297 36.912 1.00 86.12 221 LYS A O 1
ATOM 1773 N N . GLY A 1 222 ? -12.399 5.143 35.128 1.00 87.06 222 GLY A N 1
ATOM 1774 C CA . GLY A 1 222 ? -11.168 4.369 35.285 1.00 87.06 222 GLY A CA 1
ATOM 1775 C C . GLY A 1 222 ? -10.488 4.085 33.951 1.00 87.06 222 GLY A C 1
ATOM 1776 O O . GLY A 1 222 ? -10.764 4.752 32.953 1.00 87.06 222 GLY A O 1
ATOM 1777 N N . LYS A 1 223 ? -9.608 3.076 33.928 1.00 89.44 223 LYS A N 1
ATOM 1778 C CA . LYS A 1 223 ? -8.907 2.593 32.729 1.00 89.44 223 LYS A CA 1
ATOM 1779 C C . LYS A 1 223 ? -9.323 1.159 32.403 1.00 89.44 223 LYS A C 1
ATOM 1781 O O . LYS A 1 223 ? -9.094 0.246 33.191 1.00 89.44 223 LYS A O 1
ATOM 1786 N N . ILE A 1 224 ? -9.889 0.932 31.215 1.00 86.62 224 ILE A N 1
ATOM 1787 C CA . ILE A 1 224 ? -10.457 -0.378 30.827 1.00 86.62 224 ILE A CA 1
ATOM 1788 C C . ILE A 1 224 ? -9.377 -1.471 30.823 1.00 86.62 224 ILE A C 1
ATOM 1790 O O . ILE A 1 224 ? -9.599 -2.594 31.279 1.00 86.62 224 ILE A O 1
ATOM 1794 N N . TRP A 1 225 ? -8.185 -1.141 30.321 1.00 87.31 225 TRP A N 1
ATOM 1795 C CA . TRP A 1 225 ? -7.086 -2.090 30.125 1.00 87.31 225 TRP A CA 1
ATOM 1796 C C . TRP A 1 225 ? -6.057 -2.098 31.251 1.00 87.31 225 TRP A C 1
ATOM 1798 O O . TRP A 1 225 ? -4.971 -2.631 31.059 1.00 87.31 225 TRP A O 1
ATOM 1808 N N . GLU A 1 226 ? -6.360 -1.536 32.419 1.00 85.75 226 GLU A N 1
ATOM 1809 C CA . GLU A 1 226 ? -5.407 -1.474 33.531 1.00 85.75 226 GLU A CA 1
ATOM 1810 C C . GLU A 1 226 ? -5.041 -2.859 34.077 1.00 85.75 226 GLU A C 1
ATOM 1812 O O . GLU A 1 226 ? -3.874 -3.119 34.377 1.00 85.75 226 GLU A O 1
ATOM 1817 N N . SER A 1 227 ? -6.007 -3.781 34.129 1.00 85.62 227 SER A N 1
ATOM 1818 C CA . SER A 1 227 ? -5.793 -5.115 34.691 1.00 85.62 227 SER A CA 1
ATOM 1819 C C . SER A 1 227 ? -5.059 -6.059 33.725 1.00 85.62 227 SER A C 1
ATOM 1821 O O . SER A 1 227 ? -5.325 -6.100 32.518 1.00 85.62 227 SER A O 1
ATOM 1823 N N . ALA A 1 228 ? -4.150 -6.883 34.259 1.00 86.00 228 ALA A N 1
ATOM 1824 C CA . ALA A 1 228 ? -3.477 -7.933 33.489 1.00 86.00 228 ALA A CA 1
ATOM 1825 C C . ALA A 1 228 ? -4.473 -8.959 32.915 1.00 86.00 228 ALA A C 1
ATOM 1827 O O . ALA A 1 228 ? -4.286 -9.442 31.797 1.00 86.00 228 ALA A O 1
ATOM 1828 N N . LEU A 1 229 ? -5.565 -9.232 33.639 1.00 87.19 229 LEU A N 1
ATOM 1829 C CA . LEU A 1 229 ? -6.634 -10.127 33.199 1.00 87.19 229 LEU A CA 1
ATOM 1830 C C . LEU A 1 229 ? -7.342 -9.587 31.948 1.00 87.19 229 LEU A C 1
ATOM 1832 O O . LEU A 1 229 ? -7.533 -10.334 30.989 1.00 87.19 229 LEU A O 1
ATOM 1836 N N . THR A 1 230 ? -7.666 -8.289 31.912 1.00 87.31 230 THR A N 1
ATOM 1837 C CA . THR A 1 230 ? -8.265 -7.640 30.735 1.00 87.31 230 THR A CA 1
ATOM 1838 C C . THR A 1 230 ? -7.313 -7.717 29.544 1.00 87.31 230 THR A C 1
ATOM 1840 O O . THR A 1 230 ? -7.733 -8.082 28.445 1.00 87.31 230 THR A O 1
ATOM 1843 N N . ARG A 1 231 ? -6.021 -7.417 29.743 1.00 89.75 231 ARG A N 1
ATOM 1844 C CA . ARG A 1 231 ? -5.015 -7.496 28.669 1.00 89.75 231 ARG A CA 1
ATOM 1845 C C . ARG A 1 231 ? -4.886 -8.919 28.117 1.00 89.75 231 ARG A C 1
ATOM 1847 O O . ARG A 1 231 ? -4.862 -9.104 26.901 1.00 89.75 231 ARG A O 1
ATOM 1854 N N . PHE A 1 232 ? -4.879 -9.922 28.994 1.00 87.25 232 PHE A N 1
ATOM 1855 C CA . PHE A 1 232 ? -4.856 -11.330 28.602 1.00 87.25 232 PHE A CA 1
ATOM 1856 C C . PHE A 1 232 ? -6.125 -11.738 27.839 1.00 87.25 232 PHE A C 1
ATOM 1858 O O . PHE A 1 232 ? -6.045 -12.348 26.772 1.00 87.25 232 PHE A O 1
ATOM 1865 N N . ALA A 1 233 ? -7.303 -11.334 28.319 1.00 88.44 233 ALA A N 1
ATOM 1866 C CA . ALA A 1 233 ? -8.563 -11.575 27.624 1.00 88.44 233 ALA A CA 1
ATOM 1867 C C . ALA A 1 233 ? -8.584 -10.915 26.232 1.00 88.44 233 ALA A C 1
ATOM 1869 O O . ALA A 1 233 ? -9.036 -11.531 25.266 1.00 88.44 233 ALA A O 1
ATOM 1870 N N . CYS A 1 234 ? -8.036 -9.704 26.084 1.00 88.62 234 CYS A N 1
ATOM 1871 C CA . CYS A 1 234 ? -7.913 -9.042 24.782 1.00 88.62 234 CYS A CA 1
ATOM 1872 C C . CYS A 1 234 ? -7.072 -9.864 23.803 1.00 88.62 234 CYS A C 1
ATOM 1874 O O . CYS A 1 234 ? -7.474 -10.021 22.649 1.00 88.62 234 CYS A O 1
ATOM 1876 N N . ALA A 1 235 ? -5.965 -10.457 24.260 1.00 88.88 235 ALA A N 1
ATOM 1877 C CA . ALA A 1 235 ? -5.153 -11.349 23.436 1.00 88.88 235 ALA A CA 1
ATOM 1878 C C . ALA A 1 235 ? -5.954 -12.578 22.961 1.00 88.88 235 ALA A C 1
ATOM 1880 O O . ALA A 1 235 ? -5.935 -12.892 21.768 1.00 88.88 235 ALA A O 1
ATOM 1881 N N . LEU A 1 236 ? -6.737 -13.208 23.848 1.00 89.31 236 LEU A N 1
ATOM 1882 C CA . LEU A 1 236 ? -7.604 -14.346 23.497 1.00 89.31 236 LEU A CA 1
ATOM 1883 C C . LEU A 1 236 ? -8.661 -13.987 22.443 1.00 89.31 236 LEU A C 1
ATOM 1885 O O . LEU A 1 236 ? -8.937 -14.779 21.543 1.00 89.31 236 LEU A O 1
ATOM 1889 N N . PHE A 1 237 ? -9.231 -12.782 22.515 1.00 86.56 237 PHE A N 1
ATOM 1890 C CA . PHE A 1 237 ? -10.213 -12.294 21.540 1.00 86.56 237 PHE A CA 1
ATOM 1891 C C . PHE A 1 237 ? -9.588 -11.548 20.350 1.00 86.56 237 PHE A C 1
ATOM 1893 O O . PHE A 1 237 ? -10.321 -11.026 19.502 1.00 86.56 237 PHE A O 1
ATOM 1900 N N . SER A 1 238 ? -8.254 -11.507 20.251 1.00 90.19 238 SER A N 1
ATOM 1901 C CA . SER A 1 238 ? -7.494 -10.776 19.225 1.00 90.19 238 SER A CA 1
ATOM 1902 C C . SER A 1 238 ? -7.898 -9.298 19.110 1.00 90.19 238 SER A C 1
ATOM 1904 O O . SER A 1 238 ? -8.111 -8.802 18.003 1.00 90.19 238 SER A O 1
ATOM 1906 N N . LEU A 1 239 ? -8.119 -8.629 20.241 1.00 91.31 239 LEU A N 1
ATOM 1907 C CA . LEU A 1 239 ? -8.432 -7.202 20.321 1.00 91.31 239 LEU A CA 1
ATOM 1908 C C . LEU A 1 239 ? -7.168 -6.407 20.677 1.00 91.31 239 LEU A C 1
ATOM 1910 O O . LEU A 1 239 ? -6.349 -6.894 21.462 1.00 91.31 239 LEU A O 1
ATOM 1914 N N . PRO A 1 240 ? -6.987 -5.205 20.106 1.00 90.06 240 PRO A N 1
ATOM 1915 C CA . PRO A 1 240 ? -5.836 -4.373 20.412 1.00 90.06 240 PRO A CA 1
ATOM 1916 C C . PRO A 1 240 ? -5.947 -3.789 21.825 1.00 90.06 240 PRO A C 1
ATOM 1918 O O . PRO A 1 240 ? -7.042 -3.590 22.348 1.00 90.06 240 PRO A O 1
ATOM 1921 N N . VAL A 1 241 ? -4.794 -3.514 22.429 1.00 86.94 241 VAL A N 1
ATOM 1922 C CA . VAL A 1 241 ? -4.674 -2.950 23.777 1.00 86.94 241 VAL A CA 1
ATOM 1923 C C . VAL A 1 241 ? -3.843 -1.671 23.683 1.00 86.94 241 VAL A C 1
ATOM 1925 O O . VAL A 1 241 ? -2.794 -1.707 23.027 1.00 86.94 241 VAL A O 1
ATOM 1928 N N . PRO A 1 242 ? -4.273 -0.559 24.305 1.00 83.12 242 PRO A N 1
ATOM 1929 C CA . PRO A 1 242 ? -3.472 0.654 24.366 1.00 83.12 242 PRO A CA 1
ATOM 1930 C C . PRO A 1 242 ? -2.118 0.393 25.040 1.00 83.12 242 PRO A C 1
ATOM 1932 O O . PRO A 1 242 ? -2.048 -0.398 25.988 1.00 83.12 242 PRO A O 1
ATOM 1935 N N . PRO A 1 243 ? -1.029 1.024 24.574 1.00 70.94 243 PRO A N 1
ATOM 1936 C CA . PRO A 1 243 ? 0.236 0.979 25.295 1.00 70.94 243 PRO A CA 1
ATOM 1937 C C . PRO A 1 243 ? 0.016 1.570 26.692 1.00 70.94 243 PRO A C 1
ATOM 1939 O O . PRO A 1 243 ? -0.516 2.667 26.819 1.00 70.94 243 PRO A O 1
ATOM 1942 N N . GLY A 1 244 ? 0.353 0.810 27.737 1.00 61.25 244 GLY A N 1
ATOM 1943 C CA . GLY A 1 244 ? 0.198 1.277 29.114 1.00 61.25 244 GLY A CA 1
ATOM 1944 C C . GLY A 1 244 ? 1.184 2.396 29.445 1.00 61.25 244 GLY A C 1
ATOM 1945 O O . GLY A 1 244 ? 2.239 2.491 28.818 1.00 61.25 244 GLY A O 1
ATOM 1946 N N . ASP A 1 245 ? 0.858 3.197 30.459 1.00 49.69 245 ASP A N 1
ATOM 1947 C CA . ASP A 1 245 ? 1.742 4.221 31.024 1.00 49.69 245 ASP A CA 1
ATOM 1948 C C . ASP A 1 245 ? 2.941 3.572 31.736 1.00 49.69 245 ASP A C 1
ATOM 1950 O O . ASP A 1 245 ? 3.026 3.541 32.962 1.00 49.69 245 ASP A O 1
ATOM 1954 N N . SER A 1 246 ? 3.886 2.999 30.994 1.00 41.28 246 SER A N 1
ATOM 1955 C CA . SER A 1 246 ? 5.179 2.628 31.557 1.00 41.28 246 SER A CA 1
ATOM 1956 C C . SER A 1 246 ? 6.037 3.887 31.660 1.00 41.28 246 SER A C 1
ATOM 1958 O O . SER A 1 246 ? 6.875 4.161 30.800 1.00 41.28 246 SER A O 1
ATOM 1960 N N . ASN A 1 247 ? 5.836 4.652 32.733 1.00 41.38 247 ASN A N 1
ATOM 1961 C CA . ASN A 1 247 ? 6.903 5.481 33.276 1.00 41.38 247 ASN A CA 1
ATOM 1962 C C . ASN A 1 247 ? 8.040 4.543 33.714 1.00 41.38 247 ASN A C 1
ATOM 1964 O O . ASN A 1 247 ? 7.934 3.862 34.727 1.00 41.38 247 ASN A O 1
ATOM 1968 N N . GLY A 1 248 ? 9.120 4.510 32.929 1.00 40.25 248 GLY A N 1
ATOM 1969 C CA . GLY A 1 248 ? 10.427 4.011 33.352 1.00 40.25 248 GLY A CA 1
ATOM 1970 C C . GLY A 1 248 ? 10.594 2.491 33.405 1.00 40.25 248 GLY A C 1
ATOM 1971 O O . GLY A 1 248 ? 10.544 1.880 34.464 1.00 40.25 248 GLY A O 1
ATOM 1972 N N . THR A 1 249 ? 10.955 1.886 32.278 1.00 29.89 249 THR A N 1
ATOM 1973 C CA . THR A 1 249 ? 12.125 0.993 32.200 1.00 29.89 249 THR A CA 1
ATOM 1974 C C . THR A 1 249 ? 12.497 0.815 30.736 1.00 29.89 249 THR A C 1
ATOM 1976 O O . THR A 1 249 ? 11.647 0.612 29.875 1.00 29.89 249 THR A O 1
ATOM 1979 N N . LYS A 1 250 ? 13.789 0.993 30.468 1.00 42.22 250 LYS A N 1
ATOM 1980 C CA . LYS A 1 250 ? 14.444 0.869 29.169 1.00 42.22 250 LYS A CA 1
ATOM 1981 C C . LYS A 1 250 ? 14.140 -0.489 28.527 1.00 42.22 250 LYS A C 1
ATOM 1983 O O . LYS A 1 250 ? 14.859 -1.442 28.766 1.00 42.22 250 LYS A O 1
ATOM 1988 N N . ASP A 1 251 ? 13.121 -0.518 27.686 1.00 32.69 251 ASP A N 1
ATOM 1989 C CA . ASP A 1 251 ? 13.056 -1.335 26.475 1.00 32.69 251 ASP A CA 1
ATOM 1990 C C . ASP A 1 251 ? 12.476 -0.442 25.374 1.00 32.69 251 ASP A C 1
ATOM 1992 O O . ASP A 1 251 ? 11.488 -0.734 24.698 1.00 32.69 251 ASP A O 1
ATOM 1996 N N . GLU A 1 252 ? 13.126 0.710 25.193 1.00 33.66 252 GLU A N 1
ATOM 1997 C CA . GLU A 1 252 ? 13.173 1.324 23.879 1.00 33.66 252 GLU A CA 1
ATOM 1998 C C . GLU A 1 252 ? 13.845 0.296 22.968 1.00 33.66 252 GLU A C 1
AT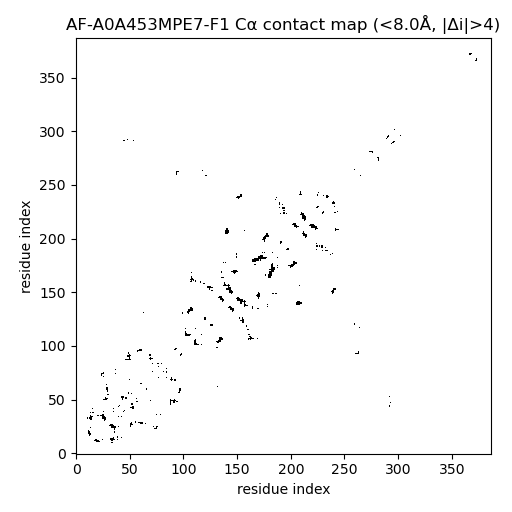OM 2000 O O . GLU A 1 252 ? 15.065 0.265 22.826 1.00 33.66 252 GLU A O 1
ATOM 2005 N N . ILE A 1 253 ? 13.050 -0.567 22.325 1.00 33.34 253 ILE A N 1
ATOM 2006 C CA . ILE A 1 253 ? 13.408 -0.999 20.977 1.00 33.34 253 ILE A CA 1
ATOM 2007 C C . ILE A 1 253 ? 13.732 0.318 20.281 1.00 33.34 253 ILE A C 1
ATOM 2009 O O . ILE A 1 253 ? 12.806 1.133 20.193 1.00 33.34 253 ILE A O 1
ATOM 2013 N N . PRO A 1 254 ? 14.990 0.578 19.868 1.00 32.62 254 PRO A N 1
ATOM 2014 C CA . PRO A 1 254 ? 15.340 1.850 19.277 1.00 32.62 254 PRO A CA 1
ATOM 2015 C C . PRO A 1 254 ? 14.316 2.099 18.191 1.00 32.62 254 PRO A C 1
ATOM 2017 O O . PRO A 1 254 ? 14.192 1.300 17.253 1.00 32.62 254 PRO A O 1
ATOM 2020 N N . PHE A 1 255 ? 13.497 3.131 18.393 1.00 39.53 255 PHE A N 1
ATOM 2021 C CA . PHE A 1 255 ? 12.562 3.582 17.392 1.00 39.53 255 PHE A CA 1
ATOM 2022 C C . PHE A 1 255 ? 13.461 4.088 16.284 1.00 39.53 255 PHE A C 1
ATOM 2024 O O . PHE A 1 255 ? 13.892 5.235 16.279 1.00 39.53 255 PHE A O 1
ATOM 2031 N N . VAL A 1 256 ? 13.836 3.180 15.383 1.00 30.89 256 VAL A N 1
ATOM 2032 C CA . VAL A 1 256 ? 14.366 3.549 14.091 1.00 30.89 256 VAL A CA 1
ATOM 2033 C C . VAL A 1 256 ? 13.257 4.434 13.556 1.00 30.89 256 VAL A C 1
ATOM 2035 O O . VAL A 1 256 ? 12.149 3.913 13.367 1.00 30.89 256 VAL A O 1
ATOM 2038 N N . PRO A 1 257 ? 13.489 5.743 13.359 1.00 33.75 257 PRO A N 1
ATOM 2039 C CA . PRO A 1 257 ? 12.574 6.521 12.563 1.00 33.75 257 PRO A CA 1
ATOM 2040 C C . PRO A 1 257 ? 12.578 5.757 11.252 1.00 33.75 257 PRO A C 1
ATOM 2042 O O . PRO A 1 257 ? 13.584 5.736 10.537 1.00 33.75 257 PRO A O 1
ATOM 2045 N N . ARG A 1 258 ? 11.518 4.992 10.970 1.00 41.00 258 ARG A N 1
ATOM 2046 C CA . ARG A 1 258 ? 11.323 4.552 9.605 1.00 41.00 258 ARG A CA 1
ATOM 2047 C C . ARG A 1 258 ? 11.139 5.868 8.901 1.00 41.00 258 ARG A C 1
ATOM 2049 O O . ARG A 1 258 ? 10.106 6.505 9.085 1.00 41.00 258 ARG A O 1
ATOM 2056 N N . ALA A 1 259 ? 12.202 6.277 8.211 1.00 39.53 259 ALA A N 1
ATOM 2057 C CA . ALA A 1 259 ? 12.166 7.341 7.245 1.00 39.53 259 ALA A CA 1
ATOM 2058 C C . ALA A 1 259 ? 10.821 7.202 6.546 1.00 39.53 259 ALA A C 1
ATOM 2060 O O . ALA A 1 259 ? 10.465 6.094 6.111 1.00 39.53 259 ALA A O 1
ATOM 2061 N N . VAL A 1 260 ? 10.049 8.289 6.585 1.00 44.47 260 VAL A N 1
ATOM 2062 C CA . VAL A 1 260 ? 8.911 8.521 5.703 1.00 44.47 260 VAL A CA 1
ATOM 2063 C C . VAL A 1 260 ? 9.201 7.751 4.415 1.00 44.47 260 VAL A C 1
ATOM 2065 O O . VAL A 1 260 ? 10.282 7.966 3.863 1.00 44.47 260 VAL A O 1
ATOM 2068 N N . PRO A 1 261 ? 8.377 6.754 4.022 1.00 49.16 261 PRO A N 1
ATOM 2069 C CA . PRO A 1 261 ? 8.685 5.923 2.867 1.00 49.16 261 PRO A CA 1
ATOM 2070 C C . PRO A 1 261 ? 9.222 6.801 1.736 1.00 49.16 261 PRO A C 1
ATOM 2072 O O . PRO A 1 261 ? 8.539 7.760 1.404 1.00 49.16 261 PRO A O 1
ATOM 2075 N N . ASP A 1 262 ? 10.418 6.519 1.194 1.00 46.16 262 ASP A N 1
ATOM 2076 C CA . ASP A 1 262 ? 11.178 7.413 0.281 1.00 46.16 262 ASP A CA 1
ATOM 2077 C C . ASP A 1 262 ? 10.328 8.008 -0.875 1.00 46.16 262 ASP A C 1
ATOM 2079 O O . ASP A 1 262 ? 10.708 9.000 -1.488 1.00 46.16 262 ASP A O 1
ATOM 2083 N N . TYR A 1 263 ? 9.171 7.414 -1.196 1.00 52.38 263 TYR A N 1
ATOM 2084 C CA . TYR A 1 263 ? 8.213 7.920 -2.183 1.00 52.38 263 TYR A CA 1
ATOM 2085 C C . TYR A 1 263 ? 7.330 9.096 -1.710 1.00 52.38 263 TYR A C 1
ATOM 2087 O O . TYR A 1 263 ? 6.800 9.815 -2.557 1.00 52.38 263 TYR A O 1
ATOM 2095 N N . LEU A 1 264 ? 7.108 9.253 -0.400 1.00 45.03 264 LEU A N 1
ATOM 2096 C CA . LEU A 1 264 ? 6.377 10.370 0.215 1.00 45.03 264 LEU A CA 1
ATOM 2097 C C . LEU A 1 264 ? 7.266 11.613 0.356 1.00 45.03 264 LEU A C 1
ATOM 2099 O O . LEU A 1 264 ? 6.742 12.725 0.371 1.00 45.03 264 LEU A O 1
ATOM 2103 N N . ASP A 1 265 ? 8.592 11.439 0.371 1.00 49.69 265 ASP A N 1
ATOM 2104 C CA . ASP A 1 265 ? 9.549 12.530 0.187 1.00 49.69 265 ASP A CA 1
ATOM 2105 C C . ASP A 1 265 ? 9.438 13.044 -1.259 1.00 49.69 265 ASP A C 1
ATOM 2107 O O . ASP A 1 265 ? 10.096 12.589 -2.200 1.00 49.69 265 ASP A O 1
ATOM 2111 N N . GLN A 1 266 ? 8.531 14.002 -1.458 1.00 46.34 266 GLN A N 1
ATOM 2112 C CA . GLN A 1 266 ? 8.331 14.687 -2.726 1.00 46.34 266 GLN A CA 1
ATOM 2113 C C . GLN A 1 266 ? 9.661 15.249 -3.257 1.00 46.34 266 GLN A C 1
ATOM 2115 O O . GLN A 1 266 ? 10.248 16.173 -2.701 1.00 46.34 266 GLN A O 1
ATOM 2120 N N . LYS A 1 267 ? 10.091 14.709 -4.406 1.00 48.09 267 LYS A N 1
ATOM 2121 C CA . LYS A 1 267 ? 11.016 15.319 -5.378 1.00 48.09 267 LYS A CA 1
ATOM 2122 C C . LYS A 1 267 ? 12.264 15.986 -4.773 1.00 48.09 267 LYS A C 1
ATOM 2124 O O . LYS A 1 267 ? 12.507 17.174 -4.985 1.00 48.09 267 LYS A O 1
ATOM 2129 N N . ARG A 1 268 ? 13.188 15.202 -4.210 1.00 51.91 268 ARG A N 1
ATOM 2130 C CA . ARG A 1 268 ? 14.605 15.598 -4.314 1.00 51.91 268 ARG A CA 1
ATOM 2131 C C . ARG A 1 268 ? 15.017 15.496 -5.781 1.00 51.91 268 ARG A C 1
ATOM 2133 O O . ARG A 1 268 ? 15.311 14.413 -6.280 1.00 51.91 268 ARG A O 1
ATOM 2140 N N . ILE A 1 269 ? 14.982 16.620 -6.496 1.00 59.84 269 ILE A N 1
ATOM 2141 C CA . ILE A 1 269 ? 15.461 16.703 -7.879 1.00 59.84 269 ILE A CA 1
ATOM 2142 C C . ILE A 1 269 ? 16.967 16.436 -7.861 1.00 59.84 269 ILE A C 1
ATOM 2144 O O . ILE A 1 269 ? 17.764 17.303 -7.508 1.00 59.84 269 ILE A O 1
ATOM 2148 N N . GLN A 1 270 ? 17.359 15.222 -8.237 1.00 62.81 270 GLN A N 1
ATOM 2149 C CA . GLN A 1 270 ? 18.759 14.866 -8.422 1.00 62.81 270 GLN A CA 1
ATOM 2150 C C . GLN A 1 270 ? 19.210 15.369 -9.795 1.00 62.81 270 GLN A C 1
ATOM 2152 O O . GLN A 1 270 ? 18.759 14.881 -10.831 1.00 62.81 270 GLN A O 1
ATOM 2157 N N . LYS A 1 271 ? 20.077 16.384 -9.805 1.00 79.69 271 LYS A N 1
ATOM 2158 C CA . LYS A 1 271 ? 20.667 16.928 -11.033 1.00 79.69 271 LYS A CA 1
ATOM 2159 C C . LYS A 1 271 ? 21.935 16.142 -11.363 1.00 79.69 271 LYS A C 1
ATOM 2161 O O . LYS A 1 271 ? 22.899 16.187 -10.606 1.00 79.69 271 LYS A O 1
ATOM 2166 N N . LEU A 1 272 ? 21.927 15.431 -12.487 1.00 79.69 272 LEU A N 1
ATOM 2167 C CA . LEU A 1 272 ? 23.084 14.694 -12.993 1.00 79.69 272 LEU A CA 1
ATOM 2168 C C . LEU A 1 272 ? 23.754 15.498 -14.114 1.00 79.69 272 LEU A C 1
ATOM 2170 O O . LEU A 1 272 ? 23.106 15.825 -15.107 1.00 79.69 272 LEU A O 1
ATOM 2174 N N . LEU A 1 273 ? 25.048 15.786 -13.971 1.00 87.00 273 LEU A N 1
ATOM 2175 C CA . LEU A 1 273 ? 25.860 16.419 -15.010 1.00 87.00 273 LEU A CA 1
ATOM 2176 C C . LEU A 1 273 ? 26.717 15.355 -15.706 1.00 87.00 273 LEU A C 1
ATOM 2178 O O . LEU A 1 273 ? 27.550 14.716 -15.067 1.00 87.00 273 LEU A O 1
ATOM 2182 N N . LEU A 1 274 ? 26.518 15.161 -17.012 1.00 85.75 274 LEU A N 1
ATOM 2183 C CA . LEU A 1 274 ? 27.378 14.302 -17.830 1.00 85.75 274 LEU A CA 1
ATOM 2184 C C . LEU A 1 274 ? 28.513 15.129 -18.438 1.00 85.75 274 LEU A C 1
ATOM 2186 O O . LEU A 1 274 ? 28.267 15.972 -19.300 1.00 85.75 274 LEU A O 1
ATOM 2190 N N . LEU A 1 275 ? 29.747 14.843 -18.028 1.00 84.94 275 LEU A N 1
ATOM 2191 C CA . LEU A 1 275 ? 30.958 15.448 -18.582 1.00 84.94 275 LEU A CA 1
ATOM 2192 C C . LEU A 1 275 ? 31.706 14.435 -19.452 1.00 84.94 275 LEU A C 1
ATOM 2194 O O . LEU A 1 275 ? 31.795 13.255 -19.119 1.00 84.94 275 LEU A O 1
ATOM 2198 N N . GLY A 1 276 ? 32.247 14.902 -20.573 1.00 83.12 276 GLY A N 1
ATOM 2199 C CA . GLY A 1 276 ? 33.087 14.106 -21.460 1.00 83.12 276 GLY A CA 1
ATOM 2200 C C . GLY A 1 276 ? 33.610 14.944 -22.628 1.00 83.12 276 GLY A C 1
ATOM 2201 O O . GLY A 1 276 ? 32.990 15.955 -22.967 1.00 83.12 276 GLY A O 1
ATOM 2202 N N . PRO A 1 277 ? 34.736 14.548 -23.248 1.00 81.62 277 PRO A N 1
ATOM 2203 C CA . PRO A 1 277 ? 35.276 15.245 -24.410 1.00 81.62 277 PRO A CA 1
ATOM 2204 C C . PRO A 1 277 ? 34.281 15.236 -25.587 1.00 81.62 277 PRO A C 1
ATOM 2206 O O . PRO A 1 277 ? 33.402 14.362 -25.654 1.00 81.62 277 PRO A O 1
ATOM 2209 N N . PRO A 1 278 ? 34.389 16.183 -26.540 1.00 77.50 278 PRO A N 1
ATOM 2210 C CA . PRO A 1 278 ? 33.534 16.197 -27.722 1.00 77.50 278 PRO A CA 1
ATOM 2211 C C . PRO A 1 278 ? 33.611 14.842 -28.441 1.00 77.50 278 PRO A C 1
ATOM 2213 O O . PRO A 1 278 ? 34.690 14.332 -28.722 1.00 77.50 278 PRO A O 1
ATOM 2216 N N . SER A 1 279 ? 32.445 14.251 -28.729 1.00 74.88 279 SER A N 1
ATOM 2217 C CA . SER A 1 279 ? 32.266 12.894 -29.291 1.00 74.88 279 SER A CA 1
ATOM 2218 C C . SER A 1 279 ? 32.353 11.701 -28.323 1.00 74.88 279 SER A C 1
ATOM 2220 O O . SER A 1 279 ? 32.208 10.568 -28.777 1.00 74.88 279 SER A O 1
ATOM 2222 N N . ALA A 1 280 ? 32.449 11.911 -27.004 1.00 81.88 280 ALA A N 1
ATOM 2223 C CA . ALA A 1 280 ? 32.403 10.830 -26.002 1.00 81.88 280 ALA A CA 1
ATOM 2224 C C . ALA A 1 280 ? 31.045 10.098 -25.900 1.00 81.88 280 ALA A C 1
ATOM 2226 O O . ALA A 1 280 ? 30.912 9.115 -25.177 1.00 81.88 280 ALA A O 1
ATOM 2227 N N . GLY A 1 281 ? 30.015 10.571 -26.610 1.00 84.62 281 GLY A N 1
ATOM 2228 C CA . GLY A 1 281 ? 28.690 9.948 -26.618 1.00 84.62 281 GLY A CA 1
ATOM 2229 C C . GLY A 1 281 ? 27.778 10.379 -25.466 1.00 84.62 281 GLY A C 1
ATOM 2230 O O . GLY A 1 281 ? 26.786 9.704 -25.201 1.00 84.62 281 GLY A O 1
ATOM 2231 N N . THR A 1 282 ? 28.052 11.513 -24.814 1.00 85.94 282 THR A N 1
ATOM 2232 C CA . THR A 1 282 ? 27.199 12.086 -23.753 1.00 85.94 282 THR A CA 1
ATOM 2233 C C . THR A 1 282 ? 25.745 12.264 -24.207 1.00 85.94 282 THR A C 1
ATOM 2235 O O . THR A 1 282 ? 24.817 11.866 -23.504 1.00 85.94 282 THR A O 1
ATOM 2238 N N . SER A 1 283 ? 25.534 12.760 -25.430 1.00 81.94 283 SER A N 1
ATOM 2239 C CA . SER A 1 283 ? 24.205 12.887 -26.044 1.00 81.94 283 SER A CA 1
ATOM 2240 C C . SER A 1 283 ? 23.540 11.534 -26.313 1.00 81.94 283 SER A C 1
ATOM 2242 O O . SER A 1 283 ? 22.324 11.406 -26.173 1.00 81.94 283 SER A O 1
ATOM 2244 N N . THR A 1 284 ? 24.317 10.504 -26.657 1.00 85.69 284 THR A N 1
ATOM 2245 C CA . THR A 1 284 ? 23.819 9.134 -26.830 1.00 85.69 284 THR A CA 1
ATOM 2246 C C . THR A 1 284 ? 23.335 8.569 -25.502 1.00 85.69 284 THR A C 1
ATOM 2248 O O . THR A 1 284 ? 22.226 8.043 -25.441 1.00 85.69 284 THR A O 1
ATOM 2251 N N . ILE A 1 285 ? 24.120 8.721 -24.432 1.00 83.94 285 ILE A N 1
ATOM 2252 C CA . ILE A 1 285 ? 23.743 8.269 -23.086 1.00 83.94 285 ILE A CA 1
ATOM 2253 C C . ILE A 1 285 ? 22.471 8.985 -22.629 1.00 83.94 285 ILE A C 1
ATOM 2255 O O . ILE A 1 285 ? 21.534 8.332 -22.176 1.00 83.94 285 ILE A O 1
ATOM 2259 N N . PHE A 1 286 ? 22.393 10.303 -22.828 1.00 83.62 286 PHE A N 1
ATOM 2260 C CA . PHE A 1 286 ? 21.193 11.073 -22.514 1.00 83.62 286 PHE A CA 1
ATOM 2261 C C . PHE A 1 286 ? 19.959 10.568 -23.277 1.00 83.62 286 PHE A C 1
ATOM 2263 O O . PHE A 1 286 ? 18.916 10.331 -22.672 1.00 83.62 286 PHE A O 1
ATOM 2270 N N . LYS A 1 287 ? 20.069 10.336 -24.593 1.00 82.88 287 LYS A N 1
ATOM 2271 C CA . LYS A 1 287 ? 18.959 9.811 -25.408 1.00 82.88 287 LYS A CA 1
ATOM 2272 C C . LYS A 1 287 ? 18.508 8.421 -24.943 1.00 82.88 287 LYS A C 1
ATOM 2274 O O . LYS A 1 287 ? 17.307 8.164 -24.902 1.00 82.88 287 LYS A O 1
ATOM 2279 N N . GLN A 1 288 ? 19.440 7.549 -24.551 1.00 77.81 288 GLN A N 1
ATOM 2280 C CA . GLN A 1 288 ? 19.115 6.235 -23.982 1.00 77.81 288 GLN A CA 1
ATOM 2281 C C . GLN A 1 288 ? 18.436 6.357 -22.615 1.00 77.81 288 GLN A C 1
ATOM 2283 O O . GLN A 1 288 ? 17.433 5.693 -22.365 1.00 77.81 288 GLN A O 1
ATOM 2288 N N . ALA A 1 289 ? 18.927 7.244 -21.748 1.00 76.25 289 ALA A N 1
ATOM 2289 C CA . ALA A 1 289 ? 18.307 7.507 -20.454 1.00 76.25 289 ALA A CA 1
ATOM 2290 C C . ALA A 1 289 ? 16.883 8.059 -20.617 1.00 76.25 289 ALA A C 1
ATOM 2292 O O . ALA A 1 289 ? 15.962 7.575 -19.965 1.00 76.25 289 ALA A O 1
ATOM 2293 N N . LYS A 1 290 ? 16.671 9.001 -21.544 1.00 77.38 290 LYS A N 1
ATOM 2294 C CA . LYS A 1 290 ? 15.340 9.535 -21.854 1.00 77.38 290 LYS A CA 1
ATOM 2295 C C . LYS A 1 290 ? 14.395 8.453 -22.372 1.00 77.38 290 LYS A C 1
ATOM 2297 O O . LYS A 1 290 ? 13.253 8.398 -21.941 1.00 77.38 290 LYS A O 1
ATOM 2302 N N . TYR A 1 291 ? 14.874 7.559 -23.233 1.00 73.25 291 TYR A N 1
ATOM 2303 C CA . TYR A 1 291 ? 14.075 6.432 -23.713 1.00 73.25 291 TYR A CA 1
ATOM 2304 C C . TYR A 1 291 ? 13.687 5.447 -22.596 1.00 73.25 291 TYR A C 1
ATOM 2306 O O . TYR A 1 291 ? 12.583 4.908 -22.604 1.00 73.25 291 TYR A O 1
ATOM 2314 N N . LEU A 1 292 ? 14.595 5.193 -21.648 1.00 63.28 292 LEU A N 1
ATOM 2315 C CA . LEU A 1 292 ? 14.399 4.212 -20.576 1.00 63.28 292 LEU A CA 1
ATOM 2316 C C . LEU A 1 292 ? 13.582 4.744 -19.389 1.00 63.28 292 LEU A C 1
ATOM 2318 O O . LEU A 1 292 ? 12.830 3.976 -18.791 1.00 63.28 292 LEU A O 1
ATOM 2322 N N . TYR A 1 293 ? 13.756 6.018 -19.034 1.00 65.88 293 TYR A N 1
ATOM 2323 C CA . TYR A 1 293 ? 13.240 6.605 -17.789 1.00 65.88 293 TYR A CA 1
ATOM 2324 C C . TYR A 1 293 ? 12.370 7.852 -18.000 1.00 65.88 293 TYR A C 1
ATOM 2326 O O . TYR A 1 293 ? 11.708 8.295 -17.066 1.00 65.88 293 TYR A O 1
ATOM 2334 N N . GLY A 1 294 ? 12.392 8.450 -19.192 1.00 64.94 294 GLY A N 1
ATOM 2335 C CA . GLY A 1 294 ? 11.617 9.642 -19.525 1.00 64.94 294 GLY A CA 1
ATOM 2336 C C . GLY A 1 294 ? 10.294 9.323 -20.219 1.00 64.94 294 GLY A C 1
ATOM 2337 O O . GLY A 1 294 ? 9.977 8.175 -20.538 1.00 64.94 294 GLY A O 1
ATOM 2338 N N . THR A 1 295 ? 9.512 10.367 -20.493 1.00 62.16 295 THR A N 1
ATOM 2339 C CA . THR A 1 295 ? 8.407 10.281 -21.451 1.00 62.16 295 THR A CA 1
ATOM 2340 C C . THR A 1 295 ? 8.953 9.922 -22.835 1.00 62.16 295 THR A C 1
ATOM 2342 O O . THR A 1 295 ? 10.088 10.260 -23.183 1.00 62.16 295 THR A O 1
ATOM 2345 N N . ARG A 1 296 ? 8.149 9.208 -23.636 1.00 72.88 296 ARG A N 1
ATOM 2346 C CA . ARG A 1 296 ? 8.498 8.924 -25.036 1.00 72.88 296 ARG A CA 1
ATOM 2347 C C . ARG A 1 296 ? 8.828 10.234 -25.758 1.00 72.88 296 ARG A C 1
ATOM 2349 O O . ARG A 1 296 ? 8.257 11.270 -25.426 1.00 72.88 296 ARG A O 1
ATOM 2356 N N . PHE A 1 297 ? 9.728 10.164 -26.739 1.00 79.00 297 PHE A N 1
ATOM 2357 C CA . PHE A 1 297 ? 10.025 11.309 -27.599 1.00 79.00 297 PHE A CA 1
ATOM 2358 C C . PHE A 1 297 ? 8.728 11.856 -28.197 1.00 79.00 297 PHE A C 1
ATOM 2360 O O . PHE A 1 297 ? 7.888 11.081 -28.666 1.00 79.00 297 PHE A O 1
ATOM 2367 N N . THR A 1 298 ? 8.562 13.174 -28.141 1.00 85.19 298 THR A N 1
ATOM 2368 C CA . THR A 1 298 ? 7.426 13.845 -28.779 1.00 85.19 298 THR A CA 1
ATOM 2369 C C . THR A 1 298 ? 7.581 13.795 -30.297 1.00 85.19 298 THR A C 1
ATOM 2371 O O . THR A 1 298 ? 8.665 13.512 -30.814 1.00 85.19 298 THR A O 1
ATOM 2374 N N . GLN A 1 299 ? 6.499 14.063 -31.027 1.00 82.62 299 GLN A N 1
ATOM 2375 C CA . GLN A 1 299 ? 6.546 14.062 -32.488 1.00 82.62 299 GLN A CA 1
ATOM 2376 C C . GLN A 1 299 ? 7.560 15.090 -33.019 1.00 82.62 299 GLN A C 1
ATOM 2378 O O . GLN A 1 299 ? 8.403 14.742 -33.842 1.00 82.62 299 GLN A O 1
ATOM 2383 N N . ASP A 1 300 ? 7.583 16.290 -32.436 1.00 87.75 300 ASP A N 1
ATOM 2384 C CA . ASP A 1 300 ? 8.533 17.351 -32.794 1.00 87.75 300 ASP A CA 1
ATOM 2385 C C . ASP A 1 300 ? 9.995 16.937 -32.558 1.00 87.75 300 ASP A C 1
ATOM 2387 O O . ASP A 1 300 ? 10.877 17.202 -33.376 1.00 87.75 300 ASP A O 1
ATOM 2391 N N . GLU A 1 301 ? 10.273 16.229 -31.456 1.00 85.31 301 GLU A N 1
ATOM 2392 C CA . GLU A 1 301 ? 11.615 15.714 -31.166 1.00 85.31 301 GLU A CA 1
ATOM 2393 C C . GLU A 1 301 ? 12.045 14.639 -32.164 1.00 85.31 301 GLU A C 1
ATOM 2395 O O . GLU A 1 301 ? 13.212 14.587 -32.560 1.00 85.31 301 GLU A O 1
ATOM 2400 N N . LEU A 1 302 ? 11.116 13.774 -32.576 1.00 85.25 302 LEU A N 1
ATOM 2401 C CA . LEU A 1 302 ? 11.379 12.761 -33.592 1.00 85.25 302 LEU A CA 1
ATOM 2402 C C . LEU A 1 302 ? 11.683 13.406 -34.944 1.00 85.25 302 LEU A C 1
ATOM 2404 O O . LEU A 1 302 ? 12.623 12.978 -35.615 1.00 85.25 302 LEU A O 1
ATOM 2408 N N . ASP A 1 303 ? 10.945 14.443 -35.328 1.00 88.00 303 ASP A N 1
ATOM 2409 C CA . ASP A 1 303 ? 11.163 15.142 -36.592 1.00 88.00 303 ASP A CA 1
ATOM 2410 C C . ASP A 1 303 ? 12.482 15.936 -36.584 1.00 88.00 303 ASP A C 1
ATOM 2412 O O . ASP A 1 303 ? 13.252 15.859 -37.546 1.00 88.00 303 ASP A O 1
ATOM 2416 N N . ALA A 1 304 ? 12.857 16.545 -35.455 1.00 87.19 304 ALA A N 1
ATOM 2417 C CA . ALA A 1 304 ? 14.188 17.130 -35.274 1.00 87.19 304 ALA A CA 1
ATOM 2418 C C . ALA A 1 304 ? 15.317 16.083 -35.383 1.00 87.19 304 ALA A C 1
ATOM 2420 O O . ALA A 1 304 ? 16.360 16.334 -35.997 1.00 87.19 304 ALA A O 1
ATOM 2421 N N . ILE A 1 305 ? 15.124 14.880 -34.826 1.00 84.81 305 ILE A N 1
ATOM 2422 C CA . ILE A 1 305 ? 16.087 13.776 -34.961 1.00 84.81 305 ILE A CA 1
ATOM 2423 C C . ILE A 1 305 ? 16.187 13.311 -36.420 1.00 84.81 305 ILE A C 1
ATOM 2425 O O . ILE A 1 305 ? 17.298 13.046 -36.883 1.00 84.81 305 ILE A O 1
ATOM 2429 N N . LYS A 1 306 ? 15.075 13.233 -37.161 1.00 88.12 306 LYS A N 1
ATOM 2430 C CA . LYS A 1 306 ? 15.097 12.887 -38.593 1.00 88.12 306 LYS A CA 1
ATOM 2431 C C . LYS A 1 306 ? 15.921 13.892 -39.395 1.00 88.12 306 LYS A C 1
ATOM 2433 O O . LYS A 1 306 ? 16.803 13.470 -40.142 1.00 88.12 306 LYS A O 1
ATOM 2438 N N . LEU A 1 307 ? 15.700 15.191 -39.191 1.00 88.25 307 LEU A N 1
ATOM 2439 C CA . LEU A 1 307 ? 16.474 16.249 -39.852 1.00 88.25 307 LEU A CA 1
ATOM 2440 C C . LEU A 1 307 ? 17.967 16.158 -39.509 1.00 88.25 307 LEU A C 1
ATOM 2442 O O . LEU A 1 307 ? 18.818 16.256 -40.391 1.00 88.25 307 LEU A O 1
ATOM 2446 N N . MET A 1 308 ? 18.300 15.882 -38.245 1.00 86.38 308 MET A N 1
ATOM 2447 C CA . MET A 1 308 ? 19.685 15.653 -37.819 1.00 86.38 308 MET A CA 1
ATOM 2448 C C . MET A 1 308 ? 20.320 14.452 -38.538 1.00 86.38 308 MET A C 1
ATOM 2450 O O . MET A 1 308 ? 21.482 14.520 -38.939 1.00 86.38 308 MET A O 1
ATOM 2454 N N . ILE A 1 309 ? 19.586 13.345 -38.701 1.00 83.81 309 ILE A N 1
ATOM 2455 C CA . ILE A 1 309 ? 20.072 12.163 -39.429 1.00 83.81 309 ILE A CA 1
ATOM 2456 C C . ILE A 1 309 ? 20.320 12.511 -40.899 1.00 83.81 309 ILE A C 1
ATOM 2458 O O . ILE A 1 309 ? 21.390 12.195 -41.415 1.00 83.81 309 ILE A O 1
ATOM 2462 N N . GLN A 1 310 ? 19.374 13.190 -41.550 1.00 84.44 310 GLN A N 1
ATOM 2463 C CA . GLN A 1 310 ? 19.501 13.605 -42.948 1.00 84.44 310 GLN A CA 1
ATOM 2464 C C . GLN A 1 310 ? 20.695 14.543 -43.152 1.00 84.44 310 GLN A C 1
ATOM 2466 O O . GLN A 1 310 ? 21.527 14.293 -44.019 1.00 84.44 310 GLN A O 1
ATOM 2471 N N . SER A 1 311 ? 20.838 15.568 -42.309 1.00 87.38 311 SER A N 1
ATOM 2472 C CA . SER A 1 311 ? 21.966 16.504 -42.363 1.00 87.38 311 SER A CA 1
ATOM 2473 C C . SER A 1 311 ? 23.313 15.788 -42.215 1.00 87.38 311 SER A C 1
ATOM 2475 O O . SER A 1 311 ? 24.221 15.997 -43.020 1.00 87.38 311 SER A O 1
ATOM 2477 N N . ASN A 1 312 ? 23.431 14.873 -41.246 1.00 85.56 312 ASN A N 1
ATOM 2478 C CA . ASN A 1 312 ? 24.645 14.076 -41.073 1.00 85.56 312 ASN A CA 1
ATOM 2479 C C . ASN A 1 312 ? 24.922 13.174 -42.282 1.00 85.56 312 ASN A C 1
ATOM 2481 O O . ASN A 1 312 ? 26.075 13.033 -42.675 1.00 85.56 312 ASN A O 1
ATOM 2485 N N . MET A 1 313 ? 23.887 12.581 -42.882 1.00 86.62 313 MET A N 1
ATOM 2486 C CA . MET A 1 313 ? 24.028 11.735 -44.066 1.00 86.62 313 MET A CA 1
ATOM 2487 C C . MET A 1 313 ? 24.626 12.515 -45.242 1.00 86.62 313 MET A C 1
ATOM 2489 O O . MET A 1 313 ? 25.616 12.069 -45.817 1.00 86.62 313 MET A O 1
ATOM 2493 N N . PHE A 1 314 ? 24.088 13.699 -45.551 1.00 86.12 314 PHE A N 1
ATOM 2494 C CA . PHE A 1 314 ? 24.631 14.553 -46.612 1.00 86.12 314 PHE A CA 1
ATOM 2495 C C . PHE A 1 314 ? 26.042 15.047 -46.293 1.00 86.12 314 PHE A C 1
ATOM 2497 O O . PHE A 1 314 ? 26.906 15.034 -47.164 1.00 86.12 314 PHE A O 1
ATOM 2504 N N . LYS A 1 315 ? 26.313 15.403 -45.032 1.00 83.56 315 LYS A N 1
ATOM 2505 C CA . LYS A 1 315 ? 27.656 15.795 -44.595 1.00 83.56 315 LYS A CA 1
ATOM 2506 C C . LYS A 1 315 ? 28.678 14.675 -44.806 1.00 83.56 315 LYS A C 1
ATOM 2508 O O . LYS A 1 315 ? 29.760 14.930 -45.320 1.00 83.56 315 LYS A O 1
ATOM 2513 N N . TYR A 1 316 ? 28.347 13.441 -44.423 1.00 84.56 316 TYR A N 1
ATOM 2514 C CA . TYR A 1 316 ? 29.239 12.298 -44.630 1.00 84.56 316 TYR A CA 1
ATOM 2515 C C . TYR A 1 316 ? 29.420 11.966 -46.106 1.00 84.56 316 TYR A C 1
ATOM 2517 O O . TYR A 1 316 ? 30.532 11.640 -46.505 1.00 84.56 316 TYR A O 1
ATOM 2525 N N . LEU A 1 317 ? 28.365 12.082 -46.914 1.00 85.38 317 LEU A N 1
ATOM 2526 C CA . LEU A 1 317 ? 28.478 11.909 -48.357 1.00 85.38 317 LEU A CA 1
ATOM 2527 C C . LEU A 1 317 ? 29.442 12.938 -48.963 1.00 85.38 317 LEU A C 1
ATOM 2529 O O . LEU A 1 317 ? 30.312 12.552 -49.733 1.00 85.38 317 LEU A O 1
ATOM 2533 N N . GLY A 1 318 ? 29.346 14.207 -48.553 1.00 83.94 318 GLY A N 1
ATOM 2534 C CA . GLY A 1 318 ? 30.286 15.254 -48.961 1.00 83.94 318 GLY A CA 1
ATOM 2535 C C . GLY A 1 318 ? 31.734 14.919 -48.597 1.00 83.94 318 GLY A C 1
ATOM 2536 O O . GLY A 1 318 ? 32.591 14.924 -49.470 1.00 83.94 318 GLY A O 1
ATOM 2537 N N . ILE A 1 319 ? 31.988 14.520 -47.344 1.00 84.94 319 ILE A N 1
ATOM 2538 C CA . ILE A 1 319 ? 33.333 14.119 -46.885 1.00 84.94 319 ILE A CA 1
ATOM 2539 C C . ILE A 1 319 ? 33.877 12.934 -47.698 1.00 84.94 319 ILE A C 1
ATOM 2541 O O . ILE A 1 319 ? 35.063 12.890 -48.011 1.00 84.94 319 ILE A O 1
ATOM 2545 N N . LEU A 1 320 ? 33.031 11.952 -48.028 1.00 85.38 320 LEU A N 1
ATOM 2546 C CA . LEU A 1 320 ? 33.446 10.789 -48.815 1.00 85.38 320 LEU A CA 1
ATOM 2547 C C . LEU A 1 320 ? 33.787 11.160 -50.261 1.00 85.38 320 LEU A C 1
ATOM 2549 O O . LEU A 1 320 ? 34.742 10.613 -50.809 1.00 85.38 320 LEU A O 1
ATOM 2553 N N . LEU A 1 321 ? 33.018 12.063 -50.872 1.00 84.00 321 LEU A N 1
ATOM 2554 C CA . LEU A 1 321 ? 33.272 12.541 -52.231 1.00 84.00 321 LEU A CA 1
ATOM 2555 C C . LEU A 1 321 ? 34.548 13.384 -52.292 1.00 84.00 321 LEU A C 1
ATOM 2557 O O . LEU A 1 321 ? 35.404 13.116 -53.126 1.00 84.00 321 LEU A O 1
ATOM 2561 N N . GLU A 1 322 ? 34.717 14.313 -51.354 1.00 86.62 322 GLU A N 1
ATOM 2562 C CA . GLU A 1 322 ? 35.927 15.130 -51.230 1.00 86.62 322 GLU A CA 1
ATOM 2563 C C . GLU A 1 322 ? 37.167 14.261 -50.963 1.00 86.62 322 GLU A C 1
ATOM 2565 O O . GLU A 1 322 ? 38.218 14.442 -51.571 1.00 86.62 322 GLU A O 1
ATOM 2570 N N . GLY A 1 323 ? 37.046 13.256 -50.090 1.00 86.81 323 GLY A N 1
ATOM 2571 C CA . GLY A 1 323 ? 38.125 12.301 -49.840 1.00 86.81 323 GLY A CA 1
ATOM 2572 C C . GLY A 1 323 ? 38.474 11.452 -51.065 1.00 86.81 323 GLY A C 1
ATOM 2573 O O . GLY A 1 323 ? 39.639 11.104 -51.248 1.00 86.81 323 GLY A O 1
ATOM 2574 N N . ARG A 1 324 ? 37.489 11.125 -51.912 1.00 83.88 324 ARG A N 1
ATOM 2575 C CA . ARG A 1 324 ? 37.716 10.414 -53.175 1.00 83.88 324 ARG A CA 1
ATOM 2576 C C . ARG A 1 324 ? 38.494 11.280 -54.166 1.00 83.88 324 ARG A C 1
ATOM 2578 O O . ARG A 1 324 ? 39.454 10.781 -54.738 1.00 83.88 324 ARG A O 1
ATOM 2585 N N . GLU A 1 325 ? 38.093 12.535 -54.344 1.00 83.12 325 GLU A N 1
ATOM 2586 C CA . GLU A 1 325 ? 38.741 13.483 -55.260 1.00 83.12 325 GLU A CA 1
ATOM 2587 C C . GLU A 1 325 ? 40.218 13.683 -54.899 1.00 83.12 325 GLU A C 1
ATOM 2589 O O . GLU A 1 325 ? 41.091 13.425 -55.723 1.00 83.12 325 GLU A O 1
ATOM 2594 N N . ARG A 1 326 ? 40.514 13.969 -53.623 1.00 80.69 326 ARG A N 1
ATOM 2595 C CA . ARG A 1 326 ? 41.902 14.101 -53.138 1.00 80.69 326 ARG A CA 1
ATOM 2596 C C . ARG A 1 326 ? 42.735 12.839 -53.362 1.00 80.69 326 ARG A C 1
ATOM 2598 O O . ARG A 1 326 ? 43.920 12.914 -53.662 1.00 80.69 326 ARG A O 1
ATOM 2605 N N . PHE A 1 327 ? 42.128 11.663 -53.201 1.00 84.25 327 PHE A N 1
ATOM 2606 C CA . PHE A 1 327 ? 42.822 10.396 -53.430 1.00 84.25 327 PHE A CA 1
ATOM 2607 C C . PHE A 1 327 ? 43.129 10.167 -54.918 1.00 84.25 327 PHE A C 1
ATOM 2609 O O . PHE A 1 327 ? 44.182 9.623 -55.247 1.00 84.25 327 PHE A O 1
ATOM 2616 N N . GLU A 1 328 ? 42.228 10.574 -55.815 1.00 79.50 328 GLU A N 1
ATOM 2617 C CA . GLU A 1 328 ? 42.446 10.529 -57.265 1.00 79.50 328 GLU A CA 1
ATOM 2618 C C . GLU A 1 328 ? 43.551 11.520 -57.690 1.00 79.5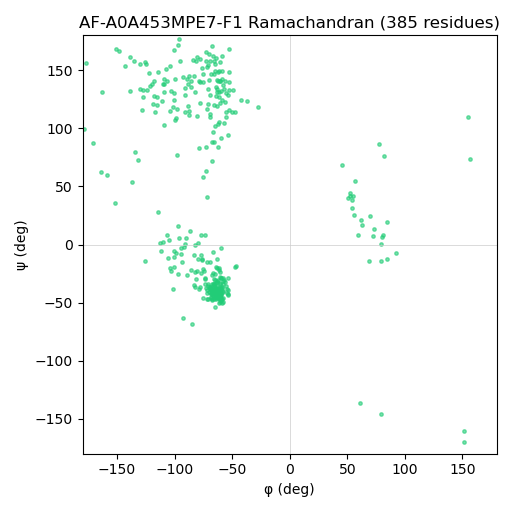0 328 GLU A C 1
ATOM 2620 O O . GLU A 1 328 ? 44.447 11.134 -58.442 1.00 79.50 328 GLU A O 1
ATOM 2625 N N . GLU A 1 329 ? 43.575 12.737 -57.136 1.00 78.62 329 GLU A N 1
ATOM 2626 C CA . GLU A 1 329 ? 44.635 13.737 -57.359 1.00 78.62 329 GLU A CA 1
ATOM 2627 C C . GLU A 1 329 ? 46.016 13.275 -56.859 1.00 78.62 329 GLU A C 1
ATOM 2629 O O . GLU A 1 329 ? 47.013 13.380 -57.580 1.00 78.62 329 GLU A O 1
ATOM 2634 N N . GLU A 1 330 ? 46.098 12.716 -55.645 1.00 78.44 330 GLU A N 1
ATOM 2635 C CA . GLU A 1 330 ? 47.346 12.156 -55.106 1.00 78.44 330 GLU A CA 1
ATOM 2636 C C . GLU A 1 330 ? 47.847 10.968 -55.940 1.00 78.44 330 GLU A C 1
ATOM 2638 O O . GLU A 1 330 ? 49.057 10.790 -56.112 1.00 78.44 330 GLU A O 1
ATOM 2643 N N . ALA A 1 331 ? 46.938 10.145 -56.472 1.00 75.94 331 ALA A N 1
ATOM 2644 C CA . ALA A 1 331 ? 47.294 9.019 -57.328 1.00 75.94 331 ALA A CA 1
ATOM 2645 C C . ALA A 1 331 ? 47.864 9.479 -58.680 1.00 75.94 331 ALA A C 1
ATOM 2647 O O . ALA A 1 331 ? 48.866 8.923 -59.130 1.00 75.94 331 ALA A O 1
ATOM 2648 N N . LEU A 1 332 ? 47.267 10.505 -59.296 1.00 72.62 332 LEU A N 1
ATOM 2649 C CA . LEU A 1 332 ? 47.766 11.123 -60.530 1.00 72.62 332 LEU A CA 1
ATOM 2650 C C . LEU A 1 332 ? 49.127 11.797 -60.314 1.00 72.62 332 LEU A C 1
ATOM 2652 O O . LEU A 1 332 ? 50.056 11.571 -61.082 1.00 72.62 332 LEU A O 1
ATOM 2656 N N . SER A 1 333 ? 49.291 12.521 -59.206 1.00 71.44 333 SER A N 1
ATOM 2657 C CA . SER A 1 333 ? 50.555 13.194 -58.872 1.00 71.44 333 SER A CA 1
ATOM 2658 C C . SER A 1 333 ? 51.716 12.210 -58.658 1.00 71.44 333 SER A C 1
ATOM 2660 O O . SER A 1 333 ? 52.867 12.515 -58.965 1.00 71.44 333 SER A O 1
ATOM 2662 N N . ARG A 1 334 ? 51.435 11.001 -58.148 1.00 70.06 334 ARG A N 1
ATOM 2663 C CA . ARG A 1 334 ? 52.437 9.924 -58.012 1.00 70.06 334 ARG A CA 1
ATOM 2664 C C . ARG A 1 334 ? 52.810 9.277 -59.347 1.00 70.06 334 ARG A C 1
ATOM 2666 O O . ARG A 1 334 ? 53.938 8.805 -59.482 1.00 70.06 334 ARG A O 1
ATOM 2673 N N . LEU A 1 335 ? 51.887 9.246 -60.309 1.00 63.00 335 LEU A N 1
ATOM 2674 C CA . LEU A 1 335 ? 52.153 8.774 -61.672 1.00 63.00 335 LEU A CA 1
ATOM 2675 C C . LEU A 1 335 ? 53.053 9.761 -62.429 1.00 63.00 335 LEU A C 1
ATOM 2677 O O . LEU A 1 335 ? 54.008 9.325 -63.060 1.00 63.00 335 LEU A O 1
ATOM 2681 N N . ASP A 1 336 ? 52.834 11.070 -62.278 1.00 59.22 336 ASP A N 1
ATOM 2682 C CA . ASP A 1 336 ? 53.690 12.094 -62.902 1.00 59.22 336 ASP A CA 1
ATOM 2683 C C . ASP A 1 336 ? 55.126 12.102 -62.345 1.00 59.22 336 ASP A C 1
ATOM 2685 O O . ASP A 1 336 ? 56.073 12.386 -63.070 1.00 59.22 336 ASP A O 1
ATOM 2689 N N . GLN A 1 337 ? 55.328 11.721 -61.078 1.00 57.91 337 GLN A N 1
ATOM 2690 C CA . GLN A 1 337 ? 56.668 11.612 -60.475 1.00 57.91 337 GLN A CA 1
ATOM 2691 C C . GLN A 1 337 ? 57.450 10.353 -60.890 1.00 57.91 337 GLN A C 1
ATOM 2693 O O . GLN A 1 337 ? 58.626 10.233 -60.549 1.00 57.91 337 GLN A O 1
ATOM 2698 N N . THR A 1 338 ? 56.825 9.396 -61.587 1.00 55.19 338 THR A N 1
ATOM 2699 C CA . THR A 1 338 ? 57.459 8.124 -61.989 1.00 55.19 338 THR A CA 1
ATOM 2700 C C . THR A 1 338 ? 57.791 8.025 -63.479 1.00 55.19 338 THR A C 1
ATOM 2702 O O . THR A 1 338 ? 58.222 6.962 -63.918 1.00 55.19 338 THR A O 1
ATOM 2705 N N . ILE A 1 339 ? 57.657 9.111 -64.248 1.00 51.38 339 ILE A N 1
ATOM 2706 C CA . ILE A 1 339 ? 58.051 9.166 -65.663 1.00 51.38 339 ILE A CA 1
ATOM 2707 C C . ILE A 1 339 ? 59.430 9.844 -65.766 1.00 51.38 339 ILE A C 1
ATOM 2709 O O . ILE A 1 339 ? 59.509 11.059 -65.584 1.00 51.38 339 ILE A O 1
ATOM 2713 N N . PRO A 1 340 ? 60.532 9.119 -66.046 1.00 49.09 340 PRO A N 1
ATOM 2714 C CA . PRO A 1 340 ? 61.759 9.747 -66.518 1.00 49.09 340 PRO A CA 1
ATOM 2715 C C . PRO A 1 340 ? 61.536 10.265 -67.942 1.00 49.09 340 PRO A C 1
ATOM 2717 O O . PRO A 1 340 ? 60.873 9.612 -68.751 1.00 49.09 340 PRO A O 1
ATOM 2720 N N . GLU A 1 341 ? 62.104 11.429 -68.243 1.00 49.62 341 GLU A N 1
ATOM 2721 C CA . GLU A 1 341 ? 62.220 11.981 -69.592 1.00 49.62 341 GLU A CA 1
ATOM 2722 C C . GLU A 1 341 ? 63.068 11.049 -70.473 1.00 49.62 341 GLU A C 1
ATOM 2724 O O . GLU A 1 341 ? 64.274 11.216 -70.558 1.00 49.62 341 GLU A O 1
ATOM 2729 N N . ASP A 1 342 ? 62.456 10.018 -71.053 1.00 45.44 342 ASP A N 1
ATOM 2730 C CA . ASP A 1 342 ? 62.810 9.443 -72.356 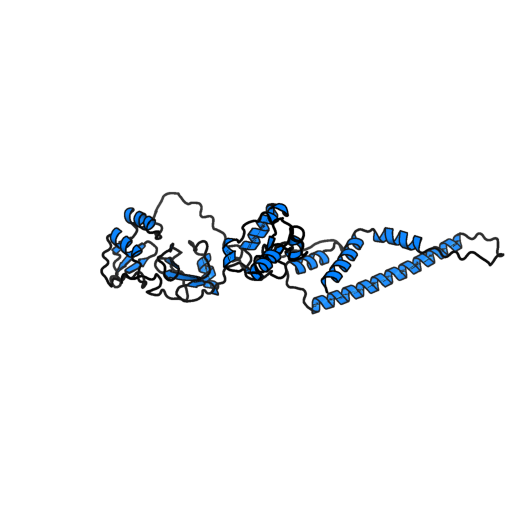1.00 45.44 342 ASP A CA 1
ATOM 2731 C C . ASP A 1 342 ? 61.849 8.288 -72.672 1.00 45.44 342 ASP A C 1
ATOM 2733 O O . ASP A 1 342 ? 61.974 7.192 -72.139 1.00 45.44 342 ASP A O 1
ATOM 2737 N N . GLU A 1 343 ? 60.841 8.589 -73.497 1.00 40.94 343 GLU A N 1
ATOM 2738 C CA . GLU A 1 343 ? 60.202 7.730 -74.515 1.00 40.94 343 GLU A CA 1
ATOM 2739 C C . GLU A 1 343 ? 58.782 8.239 -74.808 1.00 40.94 343 GLU A C 1
ATOM 2741 O O . GLU A 1 343 ? 57.750 7.654 -74.471 1.00 40.94 343 GLU A O 1
ATOM 2746 N N . ALA A 1 344 ? 58.720 9.358 -75.528 1.00 45.78 344 ALA A N 1
ATOM 2747 C CA . ALA A 1 344 ? 57.523 9.789 -76.233 1.00 45.78 344 ALA A CA 1
ATOM 2748 C C . ALA A 1 344 ? 57.282 8.910 -77.479 1.00 45.78 344 ALA A C 1
ATOM 2750 O O . ALA A 1 344 ? 57.331 9.413 -78.596 1.00 45.78 344 ALA A O 1
ATOM 2751 N N . ALA A 1 345 ? 57.041 7.601 -77.327 1.00 46.53 345 ALA A N 1
ATOM 2752 C CA . ALA A 1 345 ? 56.660 6.742 -78.456 1.00 46.53 345 ALA A CA 1
ATOM 2753 C C . ALA A 1 345 ? 56.046 5.384 -78.058 1.00 46.53 345 ALA A C 1
ATOM 2755 O O . ALA A 1 345 ? 56.571 4.350 -78.444 1.00 46.53 345 ALA A O 1
ATOM 2756 N N . GLN A 1 346 ? 54.894 5.354 -77.374 1.00 38.94 346 GLN A N 1
ATOM 2757 C CA . GLN A 1 346 ? 53.866 4.316 -77.605 1.00 38.94 346 GLN A CA 1
ATOM 2758 C C . GLN A 1 346 ? 52.565 4.639 -76.859 1.00 38.94 346 GLN A C 1
ATOM 2760 O O . GLN A 1 346 ? 52.294 4.202 -75.744 1.00 38.94 346 GLN A O 1
ATOM 2765 N N . LYS A 1 347 ? 51.700 5.411 -77.525 1.00 47.31 347 LYS A N 1
ATOM 2766 C CA . LYS A 1 347 ? 50.270 5.431 -77.205 1.00 47.31 347 LYS A CA 1
ATOM 2767 C C . LYS A 1 347 ? 49.666 4.093 -77.625 1.00 47.31 347 LYS A C 1
ATOM 2769 O O . LYS A 1 347 ? 49.490 3.844 -78.813 1.00 47.31 347 LYS A O 1
ATOM 2774 N N . GLY A 1 348 ? 49.296 3.273 -76.649 1.00 40.16 348 GLY A N 1
ATOM 2775 C CA . GLY A 1 348 ? 48.417 2.129 -76.867 1.00 40.16 348 GLY A CA 1
ATOM 2776 C C . GLY A 1 348 ? 48.611 1.042 -75.822 1.00 40.16 348 GLY A C 1
ATOM 2777 O O . GLY A 1 348 ? 49.597 0.326 -75.863 1.00 40.16 348 GLY A O 1
ATOM 2778 N N . ASN A 1 349 ? 47.612 0.876 -74.956 1.00 42.00 349 ASN A N 1
ATOM 2779 C CA . ASN A 1 349 ? 47.410 -0.271 -74.061 1.00 42.00 349 ASN A CA 1
ATOM 2780 C C . ASN A 1 349 ? 48.184 -0.298 -72.735 1.00 42.00 349 ASN A C 1
ATOM 2782 O O . ASN A 1 349 ? 49.019 -1.170 -72.531 1.00 42.00 349 ASN A O 1
ATOM 2786 N N . LEU A 1 350 ? 47.744 0.502 -71.752 1.00 38.03 350 LEU A N 1
ATOM 2787 C CA . LEU A 1 350 ? 47.542 -0.033 -70.394 1.00 38.03 350 LEU A CA 1
ATOM 2788 C C . LEU A 1 350 ? 46.578 0.811 -69.540 1.00 38.03 350 LEU A C 1
ATOM 2790 O O . LEU A 1 350 ? 46.915 1.254 -68.448 1.00 38.03 350 LEU A O 1
ATOM 2794 N N . PHE A 1 351 ? 45.326 0.974 -69.976 1.00 38.81 351 PHE A N 1
ATOM 2795 C CA . PHE A 1 351 ? 44.252 1.246 -69.014 1.00 38.81 351 PHE A CA 1
ATOM 2796 C C . PHE A 1 351 ? 43.958 -0.052 -68.249 1.00 38.81 351 PHE A C 1
ATOM 2798 O O . PHE A 1 351 ? 43.067 -0.819 -68.609 1.00 38.81 351 PHE A O 1
ATOM 2805 N N . LYS A 1 352 ? 44.728 -0.335 -67.193 1.00 36.94 352 LYS A N 1
ATOM 2806 C CA . LYS A 1 352 ? 44.247 -1.222 -66.129 1.00 36.94 352 LYS A CA 1
ATOM 2807 C C . LYS A 1 352 ? 43.503 -0.341 -65.128 1.00 36.94 352 LYS A C 1
ATOM 2809 O O . LYS A 1 352 ? 44.154 0.470 -64.472 1.00 36.94 352 LYS A O 1
ATOM 2814 N N . PRO A 1 353 ? 42.169 -0.455 -65.000 1.00 37.81 353 PRO A N 1
ATOM 2815 C CA . PRO A 1 353 ? 41.465 0.264 -63.954 1.00 37.81 353 PRO A CA 1
ATOM 2816 C C . PRO A 1 353 ? 42.028 -0.212 -62.615 1.00 37.81 353 PRO A C 1
ATOM 2818 O O . PRO A 1 353 ? 42.011 -1.410 -62.318 1.00 37.81 353 PRO A O 1
ATOM 2821 N N . PHE A 1 354 ? 42.560 0.716 -61.821 1.00 39.62 354 PHE A N 1
ATOM 2822 C CA . PHE A 1 354 ? 42.891 0.444 -60.430 1.00 39.62 354 PHE A CA 1
ATOM 2823 C C . PHE A 1 354 ? 41.615 -0.068 -59.762 1.00 39.62 354 PHE A C 1
ATOM 2825 O O . PHE A 1 354 ? 40.621 0.644 -59.632 1.00 39.62 354 PHE A O 1
ATOM 2832 N N . THR A 1 355 ? 41.601 -1.356 -59.427 1.00 40.94 355 THR A N 1
ATOM 2833 C CA . THR A 1 355 ? 40.398 -2.006 -58.916 1.00 40.94 355 THR A CA 1
ATOM 2834 C C . THR A 1 355 ? 39.963 -1.352 -57.598 1.00 40.94 355 THR A C 1
ATOM 2836 O O . THR A 1 355 ? 40.820 -1.114 -56.739 1.00 40.94 355 THR A O 1
ATOM 2839 N N . PRO A 1 356 ? 38.649 -1.160 -57.360 1.00 44.69 356 PRO A N 1
ATOM 2840 C CA . PRO A 1 356 ? 38.094 -0.546 -56.142 1.00 44.69 356 PRO A CA 1
ATOM 2841 C C . PRO A 1 356 ? 38.439 -1.291 -54.835 1.00 44.69 356 PRO A C 1
ATOM 2843 O O . PRO A 1 356 ? 38.111 -0.832 -53.742 1.00 44.69 356 PRO A O 1
ATOM 2846 N N . VAL A 1 357 ? 39.136 -2.426 -54.925 1.00 40.03 357 VAL A N 1
ATOM 2847 C CA . VAL A 1 357 ? 39.593 -3.254 -53.806 1.00 40.03 357 VAL A CA 1
ATOM 2848 C C . VAL A 1 357 ? 40.608 -2.520 -52.920 1.00 40.03 357 VAL A C 1
ATOM 2850 O O . VAL A 1 357 ? 40.532 -2.653 -51.702 1.00 40.03 357 VAL A O 1
ATOM 2853 N N . CYS A 1 358 ? 41.512 -1.701 -53.471 1.00 42.19 358 CYS A N 1
ATOM 2854 C CA . CYS A 1 358 ? 42.474 -0.947 -52.650 1.00 42.19 358 CYS A CA 1
ATOM 2855 C C . CYS A 1 358 ? 41.805 0.211 -51.888 1.00 42.19 358 CYS A C 1
ATOM 2857 O O . CYS A 1 358 ? 42.096 0.418 -50.709 1.00 42.19 358 CYS A O 1
ATOM 2859 N N . PHE A 1 359 ? 40.837 0.885 -52.518 1.00 43.03 359 PHE A N 1
ATOM 2860 C CA . PHE A 1 359 ? 40.029 1.946 -51.907 1.00 43.03 359 PHE A CA 1
ATOM 2861 C C . PHE A 1 359 ? 39.154 1.394 -50.768 1.00 43.03 359 PHE A C 1
ATOM 2863 O O . PHE A 1 359 ? 39.164 1.918 -49.654 1.00 43.03 359 PHE A O 1
ATOM 2870 N N . PHE A 1 360 ? 38.488 0.252 -50.985 1.00 37.91 360 PHE A N 1
ATOM 2871 C CA . PHE A 1 360 ? 37.706 -0.417 -49.941 1.00 37.91 360 PHE A CA 1
ATOM 2872 C C . PHE A 1 360 ? 38.563 -0.987 -48.809 1.00 37.91 360 PHE A C 1
ATOM 2874 O O . PHE A 1 360 ? 38.130 -0.963 -47.661 1.00 37.91 360 PHE A O 1
ATOM 2881 N N . ARG A 1 361 ? 39.778 -1.475 -49.080 1.00 41.56 361 ARG A N 1
ATOM 2882 C CA . ARG A 1 361 ? 40.652 -2.047 -48.042 1.00 41.56 361 ARG A CA 1
ATOM 2883 C C . ARG A 1 361 ? 41.205 -0.973 -47.099 1.00 41.56 361 ARG A C 1
ATOM 2885 O O . ARG A 1 361 ? 41.297 -1.228 -45.899 1.00 41.56 361 ARG A O 1
ATOM 2892 N N . HIS A 1 362 ? 41.475 0.232 -47.607 1.00 43.84 362 HIS A N 1
ATOM 2893 C CA . HIS A 1 362 ? 41.883 1.370 -46.778 1.00 43.84 362 HIS A CA 1
ATOM 2894 C C . HIS A 1 362 ? 40.701 2.035 -46.060 1.00 43.84 362 HIS A C 1
ATOM 2896 O O . HIS A 1 362 ? 40.797 2.337 -44.872 1.00 43.84 362 HIS A O 1
ATOM 2902 N N . ILE A 1 363 ? 39.540 2.153 -46.713 1.00 44.12 363 ILE A N 1
ATOM 2903 C CA . ILE A 1 363 ? 38.303 2.583 -46.048 1.00 44.12 363 ILE A CA 1
ATOM 2904 C C . ILE A 1 363 ? 37.897 1.587 -44.955 1.00 44.12 363 ILE A C 1
ATOM 2906 O O . ILE A 1 363 ? 37.527 2.011 -43.868 1.00 44.12 363 ILE A O 1
ATOM 2910 N N . CYS A 1 364 ? 38.041 0.273 -45.157 1.00 38.94 364 CYS A N 1
ATOM 2911 C CA . CYS A 1 364 ? 37.824 -0.724 -44.105 1.00 38.94 364 CYS A CA 1
ATOM 2912 C C . CYS A 1 364 ? 38.828 -0.607 -42.948 1.00 38.94 364 CYS A C 1
ATOM 2914 O O . CYS A 1 364 ? 38.450 -0.899 -41.815 1.00 38.94 364 CYS A O 1
ATOM 2916 N N . SER A 1 365 ? 40.069 -0.159 -43.179 1.00 41.03 365 SER A N 1
ATOM 2917 C CA . SER A 1 365 ? 41.023 0.079 -42.085 1.00 41.03 365 SER A CA 1
ATOM 2918 C C . SER A 1 365 ? 40.680 1.342 -41.284 1.00 41.03 365 SER A C 1
ATOM 2920 O O . SER A 1 365 ? 40.843 1.345 -40.068 1.00 41.03 365 SER A O 1
ATOM 2922 N N . VAL A 1 366 ? 40.133 2.378 -41.933 1.00 42.69 366 VAL A N 1
ATOM 2923 C CA . VAL A 1 366 ? 39.669 3.623 -41.286 1.00 42.69 366 VAL A CA 1
ATOM 2924 C C . VAL A 1 366 ? 38.299 3.440 -40.603 1.00 42.69 366 VAL A C 1
ATOM 2926 O O . VAL A 1 366 ? 38.071 3.938 -39.500 1.00 42.69 366 VAL A O 1
ATOM 2929 N N . LEU A 1 367 ? 37.398 2.647 -41.192 1.00 39.81 367 LEU A N 1
ATOM 2930 C CA . LEU A 1 367 ? 36.091 2.268 -40.629 1.00 39.81 367 LEU A CA 1
ATOM 2931 C C . LEU A 1 367 ? 36.180 1.193 -39.533 1.00 39.81 367 LEU A C 1
ATOM 2933 O O . LEU A 1 367 ? 35.211 0.998 -38.796 1.00 39.81 367 LEU A O 1
ATOM 2937 N N . ASN A 1 368 ? 37.331 0.530 -39.376 1.00 38.31 368 ASN A N 1
ATOM 2938 C CA . ASN A 1 368 ? 37.635 -0.336 -38.230 1.00 38.31 368 ASN A CA 1
ATOM 2939 C C . ASN A 1 368 ? 37.923 0.446 -36.937 1.00 38.31 368 ASN A C 1
ATOM 2941 O O . ASN A 1 368 ? 38.279 -0.141 -35.917 1.00 38.31 368 ASN A O 1
ATOM 2945 N N . CYS A 1 369 ? 37.709 1.762 -36.931 1.00 41.44 369 CYS A N 1
ATOM 2946 C CA . CYS A 1 369 ? 37.603 2.520 -35.699 1.00 41.44 369 CYS A CA 1
ATOM 2947 C C . CYS A 1 369 ? 36.298 2.126 -34.982 1.00 41.44 369 CYS A C 1
ATOM 2949 O O . CYS A 1 369 ? 35.192 2.415 -35.451 1.00 41.44 369 CYS A O 1
ATOM 2951 N N . SER A 1 370 ? 36.423 1.463 -33.829 1.00 40.56 370 SER A N 1
ATOM 2952 C CA . SER A 1 370 ? 35.358 0.860 -33.003 1.00 40.56 370 SER A CA 1
ATOM 2953 C C . SER A 1 370 ? 34.128 1.756 -32.744 1.00 40.56 370 SER A C 1
ATOM 2955 O O . SER A 1 370 ? 33.044 1.269 -32.423 1.00 40.56 370 SER A O 1
ATOM 2957 N N . SER A 1 371 ? 34.270 3.070 -32.935 1.00 39.69 371 SER A N 1
ATOM 2958 C CA . SER A 1 371 ? 33.217 4.085 -32.834 1.00 39.69 371 SER A CA 1
ATOM 2959 C C . SER A 1 371 ? 32.182 4.042 -33.979 1.00 39.69 371 SER A C 1
ATOM 2961 O O . SER A 1 371 ? 30.989 4.250 -33.735 1.00 39.69 371 SER A O 1
ATOM 2963 N N . MET A 1 372 ? 32.574 3.724 -35.223 1.00 37.75 372 MET A N 1
ATOM 2964 C CA . MET A 1 372 ? 31.636 3.687 -36.365 1.00 37.75 372 MET A CA 1
ATOM 2965 C C . MET A 1 372 ? 30.858 2.374 -36.472 1.00 37.75 372 MET A C 1
ATOM 2967 O O . MET A 1 372 ? 29.665 2.405 -36.784 1.00 37.75 372 MET A O 1
ATOM 2971 N N . GLN A 1 373 ? 31.467 1.237 -36.120 1.00 37.75 373 GLN A N 1
ATOM 2972 C CA . GLN A 1 373 ? 30.746 -0.039 -36.048 1.00 37.75 373 GLN A CA 1
ATOM 2973 C C . GLN A 1 373 ? 29.601 -0.003 -35.023 1.00 37.75 373 GLN A C 1
ATOM 2975 O O . GLN A 1 373 ? 28.546 -0.589 -35.269 1.00 37.75 373 GLN A O 1
ATOM 2980 N N . MET A 1 374 ? 29.754 0.731 -33.910 1.00 39.12 374 MET A N 1
ATOM 2981 C CA . MET A 1 374 ? 28.653 0.971 -32.969 1.00 39.12 374 MET A CA 1
ATOM 2982 C C . MET A 1 374 ? 27.539 1.828 -33.578 1.00 39.12 374 MET A C 1
ATOM 2984 O O . MET A 1 374 ? 26.366 1.496 -33.412 1.00 39.12 374 MET A O 1
ATOM 2988 N N . LYS A 1 375 ? 27.876 2.904 -34.299 1.00 39.72 375 LYS A N 1
ATOM 2989 C CA . LYS A 1 375 ? 26.884 3.818 -34.893 1.00 39.72 375 LYS A CA 1
ATOM 2990 C C . LYS A 1 375 ? 26.054 3.150 -35.993 1.00 39.72 375 LYS A C 1
ATOM 2992 O O . LYS A 1 375 ? 24.838 3.324 -36.011 1.00 39.72 375 LYS A O 1
ATOM 2997 N N . ILE A 1 376 ? 26.672 2.327 -36.843 1.00 37.97 376 ILE A N 1
ATOM 2998 C CA . ILE A 1 376 ? 25.969 1.594 -37.910 1.00 37.97 376 ILE A CA 1
ATOM 2999 C C . ILE A 1 376 ? 25.104 0.466 -37.327 1.00 37.97 376 ILE A C 1
ATOM 3001 O O . ILE A 1 376 ? 23.939 0.338 -37.709 1.00 37.97 376 ILE A O 1
ATOM 3005 N N . LYS A 1 377 ? 25.600 -0.291 -36.332 1.00 36.09 377 LYS A N 1
ATOM 3006 C CA . LYS A 1 377 ? 24.761 -1.262 -35.598 1.00 36.09 377 LYS A CA 1
ATOM 3007 C C . LYS A 1 377 ? 23.554 -0.586 -34.951 1.00 36.09 377 LYS A C 1
ATOM 3009 O O . LYS A 1 377 ? 22.464 -1.142 -35.010 1.00 36.09 377 LYS A O 1
ATOM 3014 N N . LEU A 1 378 ? 23.724 0.610 -34.385 1.00 42.41 378 LEU A N 1
ATOM 3015 C CA . LEU A 1 378 ? 22.641 1.355 -33.746 1.00 42.41 378 LEU A CA 1
ATOM 3016 C C . LEU A 1 378 ? 21.608 1.879 -34.760 1.00 42.41 378 LEU A C 1
ATOM 3018 O O . LEU A 1 378 ? 20.417 1.807 -34.476 1.00 42.41 378 LEU A O 1
ATOM 3022 N N . MET A 1 379 ? 22.026 2.340 -35.947 1.00 38.09 379 MET A N 1
ATOM 3023 C CA . MET A 1 379 ? 21.098 2.779 -37.004 1.00 38.09 379 MET A CA 1
ATOM 3024 C C . MET A 1 379 ? 20.256 1.627 -37.563 1.00 38.09 379 MET A C 1
ATOM 3026 O O . MET A 1 379 ? 19.045 1.779 -37.712 1.00 38.09 379 MET A O 1
ATOM 3030 N N . VAL A 1 380 ? 20.859 0.455 -37.793 1.00 37.22 380 VAL A N 1
ATOM 3031 C CA . VAL A 1 380 ? 20.120 -0.748 -38.221 1.00 37.22 380 VAL A CA 1
ATOM 3032 C C . VAL A 1 380 ? 19.171 -1.225 -37.119 1.00 37.22 380 VAL A C 1
ATOM 3034 O O . VAL A 1 380 ? 18.053 -1.650 -37.398 1.00 37.22 380 VAL A O 1
ATOM 3037 N N . GLN A 1 381 ? 19.568 -1.100 -35.851 1.00 35.59 381 GLN A N 1
ATOM 3038 C CA . GLN A 1 381 ? 18.702 -1.451 -34.731 1.00 35.59 381 GLN A CA 1
ATOM 3039 C C . GLN A 1 381 ? 17.517 -0.481 -34.619 1.00 35.59 381 GLN A C 1
ATOM 3041 O O . GLN A 1 381 ? 16.395 -0.938 -34.466 1.00 35.59 381 GLN A O 1
ATOM 3046 N N . ILE A 1 382 ? 17.722 0.829 -34.774 1.00 38.22 382 ILE A N 1
ATOM 3047 C CA . ILE A 1 382 ? 16.636 1.821 -34.734 1.00 38.22 382 ILE A CA 1
ATOM 3048 C C . ILE A 1 382 ? 15.642 1.603 -35.885 1.00 38.22 382 ILE A C 1
ATOM 3050 O O . ILE A 1 382 ? 14.443 1.599 -35.632 1.00 38.22 382 ILE A O 1
ATOM 3054 N N . HIS A 1 383 ? 16.111 1.322 -37.106 1.00 35.25 383 HIS A N 1
ATOM 3055 C CA . HIS A 1 383 ? 15.234 1.116 -38.267 1.00 35.25 383 HIS A CA 1
ATOM 3056 C C . HIS A 1 383 ? 14.364 -0.153 -38.159 1.00 35.25 383 HIS A C 1
ATOM 3058 O O . HIS A 1 383 ? 13.209 -0.152 -38.575 1.00 35.25 383 HIS A O 1
ATOM 3064 N N . VAL A 1 384 ? 14.880 -1.219 -37.534 1.00 39.44 384 VAL A N 1
ATOM 3065 C CA . VAL A 1 384 ? 14.153 -2.490 -37.324 1.00 39.44 384 VAL A CA 1
ATOM 3066 C C . VAL A 1 384 ? 13.104 -2.405 -36.200 1.00 39.44 384 VAL A C 1
ATOM 3068 O O . VAL A 1 384 ? 12.261 -3.289 -36.090 1.00 39.44 384 VAL A O 1
ATOM 3071 N N . TYR A 1 385 ? 13.119 -1.358 -35.366 1.00 38.38 385 TYR A N 1
ATOM 3072 C CA . TYR A 1 385 ? 12.149 -1.168 -34.272 1.00 38.38 385 TYR A CA 1
ATOM 3073 C C . TYR A 1 385 ? 11.154 -0.013 -34.506 1.00 38.38 385 TYR A C 1
ATOM 3075 O O . TYR A 1 385 ? 10.346 0.264 -33.619 1.00 38.38 385 TYR A O 1
ATOM 3083 N N . THR A 1 386 ? 11.216 0.661 -35.661 1.00 35.50 386 THR A N 1
ATOM 3084 C CA . THR A 1 386 ? 10.303 1.756 -36.059 1.00 35.50 386 THR A CA 1
ATOM 3085 C C . THR A 1 386 ? 9.257 1.368 -37.115 1.00 35.50 386 THR A C 1
ATOM 3087 O O . THR A 1 386 ? 8.495 2.233 -37.540 1.00 35.50 386 THR A O 1
ATOM 3090 N N . GLN A 1 387 ? 9.195 0.093 -37.514 1.00 34.00 387 GLN A N 1
ATOM 3091 C CA . GLN A 1 387 ? 7.988 -0.546 -38.063 1.00 34.00 387 GLN A CA 1
ATOM 3092 C C . GLN A 1 387 ? 7.322 -1.356 -36.951 1.00 34.00 387 GLN A C 1
ATOM 3094 O O . GLN A 1 387 ? 6.074 -1.414 -36.936 1.00 34.00 387 GLN A O 1
#

Nearest PDB structures (foldseek):
  6tay-assembly1_A  TM=2.928E-01  e=8.229E+00  Mus musculus